Protein AF-0000000076238203 (afdb_homodimer)

Radius of gyration: 27.82 Å; Cα contacts (8 Å, |Δi|>4): 526; chains: 2; bounding box: 39×89×63 Å

Solvent-accessible surface area (backbone atoms only — not comparable to full-atom values): 23927 Å² total; per-residue (Å²): 122,69,61,62,49,49,50,50,50,50,49,51,31,50,43,46,24,37,54,25,43,29,46,32,47,38,25,78,44,56,67,35,39,48,46,27,38,53,78,64,51,30,60,56,34,51,53,47,50,28,48,53,50,50,53,51,50,52,54,36,57,74,50,69,59,68,50,53,72,80,37,43,56,55,47,47,19,52,46,25,43,41,46,28,50,29,36,32,26,67,19,74,64,37,37,51,48,53,59,63,68,41,53,94,53,71,46,66,48,46,51,44,50,48,59,52,66,50,61,56,75,46,70,88,42,48,64,56,46,37,40,54,41,47,31,53,37,36,29,40,74,38,71,68,38,29,52,54,58,53,67,34,60,63,44,54,50,41,38,54,48,28,67,75,54,33,77,48,65,69,46,28,40,41,34,49,52,41,54,37,52,46,55,73,37,78,87,39,52,71,40,39,51,49,50,48,66,71,48,37,68,69,56,49,50,51,50,48,70,74,40,60,70,69,50,24,53,52,46,49,57,40,48,54,46,50,53,59,58,56,68,73,100,139,50,77,63,55,56,49,50,50,52,49,50,31,49,40,46,22,36,53,24,44,29,47,31,46,37,24,77,46,56,68,37,38,47,46,27,36,53,78,67,50,31,61,56,35,50,53,46,50,29,49,52,51,49,53,51,50,50,53,35,57,75,50,68,59,67,48,54,72,80,38,41,56,55,46,47,21,53,46,25,44,42,45,27,50,29,35,32,25,66,18,74,64,37,37,51,48,52,59,64,68,41,55,93,55,67,46,66,46,47,52,44,49,48,59,51,66,49,61,55,75,46,71,89,41,48,65,58,46,38,42,53,43,47,31,52,35,36,28,38,75,39,72,70,38,28,54,53,56,54,67,34,62,65,44,54,50,42,38,54,48,29,68,76,55,33,78,47,64,68,44,29,39,42,34,48,50,39,56,38,50,47,55,72,37,78,87,40,51,71,40,40,52,48,49,49,64,71,49,36,69,68,56,50,51,52,50,49,69,75,40,60,69,69,49,25,54,53,46,50,56,41,50,54,46,49,53,57,57,57,68,72,98

Nearest PDB structures (foldseek):
  3sl9-assembly4_G  TM=8.120E-01  e=1.943E-02  Homo sapiens
  3sla-assembly5_E  TM=6.818E-01  e=5.703E-02  Homo sapiens
  8ru3-assembly1_A  TM=4.399E-01  e=1.699E-02  Homo sapiens
  1v18-assembly1_A  TM=4.334E-01  e=3.183E-02  Mus musculus
  1i7w-assembly1_C  TM=4.318E-01  e=5.214E-02  Mus musculus

Sequence (466 aa):
MSDAMVEQSLFWTKFGSNVCTLLWKASNNDESVKAMLNGDSGLKFLEVASYAYESYFTALRLHKFAKAKELSAEHDFIFMLTGFLTNMTASSFGREFLMKATDKDSLLDTASQLLVDLSLKDLEWAKLRNLLLKIFYNLSLNERGLLFVSEQQNLLKALSQSLSDDQCMENKLQSIRILHSILLEPGMTNAIQQVLHLIPREKLSSHLQYSSGEVKEALQELEMEYRVHGRESMSDAMVEQSLFWTKFGSNVCTLLWKASNNDESVKAMLNGDSGLKFLEVASYAYESYFTALRLHKFAKAKELSAEHDFIFMLTGFLTNMTASSFGREFLMKATDKDSLLDTASQLLVDLSLKDLEWAKLRNLLLKIFYNLSLNERGLLFVSEQQNLLKALSQSLSDDQCMENKLQSIRILHSILLEPGMTNAIQQVLHLIPREKLSSHLQYSSGEVKEALQELEMEYRVHGRES

Secondary structure (DSSP, 8-state):
-HHHHHHHHHHHHHHHHHHHHHHHHH-SSHHHHHHHHTTTHHHHHHHHHHHHHHHHHHHHHHTTTTTTTTTHHHHHHHHHHHHHHHHHHHSHHHHHHHHHH--SSHHHHHHHHHHHHS-SS-GGGHHHHHHHHHHHHHHHTSHHHHHHHHT-HHHHHHHHHHHHH---HHHHHHHHHHHHHHHT-TT-HHHHHHHHHHS-HHHHHHHHHH--HHHHHHHHHHHHHHHHHHHH-/--HHHHHHHHHHHHHHHHHHHHHHHH-SSHHHHHHHHTTTHHHHHHHHHHHHHHHHHHHHHHTTTGGGGTTHHHHHHHHHHHHHHHHHHHSHHHHHHHHHH--SSHHHHHHHHHHHHS-SS-GGGHHHHHHHHHHHHHHHTSHHHHHHHHT-HHHHHHHHHHHHH---HHHHHHHHHHHHHHHT-TT-HHHHHHHHHHS-HHHHHHHHHH--HHHHHHHHHHHHHHHHHHH--

Foldseek 3Di:
DVVVVVVVVLVVLQVLLVVLLVLLVQLQDQVSLCVQCPDCNVLVVVVVLLVLLVVVVVVCVVVVVPVCVVCVSSVSNNLSNLSSLLSLLLHPVSLVSCLVSDPPDTRLNSLLVCLLSDDLQDPVCVSVNLSSLSNLLSLLVDDSSVVNCLPSLSSLLSLLVSLPRHPDLSNVLSSLSSLLSLLVDVVSPVSVVSNCVSQPPVNLVVSLVPDDDSSNVSSVSSVVSVVVVVVVD/DDPVVVVVVLVVLQVLLVVLLVLLVQLQDQVSLCVCCPDCNVLVVVVVLLVLLVVVVVVCVVVVVVVCVVCVSSVSNNLSNLSNLLSLLLHPVSLVSCLVSDPQDTRLPSLLVCLLSDDLQDVVCVSVNLSSLSNLLSLLVDDSSVVNCLPSLSSLLSLLVSLPRHPDLSNVLSSLSSLLSLLVDVVSPVSVVSNCVSQPPVNLVVSLVPDDDSSNVSSVSSVVSVVVVVVVD

InterPro domains:
  IPR039584 Heat shock factor 2-binding protein [PTHR15434] (4-226)

pLDDT: mean 91.98, std 10.18, range [38.28, 98.75]

Structure (mmCIF, N/CA/C/O backbone):
data_AF-0000000076238203-model_v1
#
loop_
_entity.id
_entity.type
_entity.pdbx_description
1 polymer 'Uncharacterized protein'
#
loop_
_atom_site.group_PDB
_atom_site.id
_atom_site.type_symbol
_atom_site.label_atom_id
_atom_site.label_alt_id
_atom_site.label_comp_id
_atom_site.label_asym_id
_atom_site.label_entity_id
_atom_site.label_seq_id
_atom_site.pdbx_PDB_ins_code
_atom_site.Cartn_x
_atom_site.Cartn_y
_atom_site.Cartn_z
_atom_site.occupancy
_atom_site.B_iso_or_equiv
_atom_site.auth_seq_id
_atom_site.auth_comp_id
_atom_site.auth_asym_id
_atom_site.auth_atom_id
_atom_site.pdbx_PDB_model_num
ATOM 1 N N . MET A 1 1 ? -4.781 8.898 -29.625 1 38.28 1 MET A N 1
ATOM 2 C CA . MET A 1 1 ? -3.607 9.141 -28.797 1 38.28 1 MET A CA 1
ATOM 3 C C . MET A 1 1 ? -4.016 9.523 -27.375 1 38.28 1 MET A C 1
ATOM 5 O O . MET A 1 1 ? -3.42 9.047 -26.406 1 38.28 1 MET A O 1
ATOM 9 N N . SER A 1 2 ? -5.203 10.57 -27.188 1 56.97 2 SER A N 1
ATOM 10 C CA . SER A 1 2 ? -5.668 11.336 -26.047 1 56.97 2 SER A CA 1
ATOM 11 C C . SER A 1 2 ? -6.434 10.461 -25.062 1 56.97 2 SER A C 1
ATOM 13 O O . SER A 1 2 ? -6.191 10.516 -23.859 1 56.97 2 SER A O 1
ATOM 15 N N . ASP A 1 3 ? -7.125 9.469 -25.672 1 64.75 3 ASP A N 1
ATOM 16 C CA . ASP A 1 3 ? -8.039 8.688 -24.844 1 64.75 3 ASP A CA 1
ATOM 17 C C . ASP A 1 3 ? -7.285 7.637 -24.031 1 64.75 3 ASP A C 1
ATOM 19 O O . ASP A 1 3 ? -7.598 7.41 -22.859 1 64.75 3 ASP A 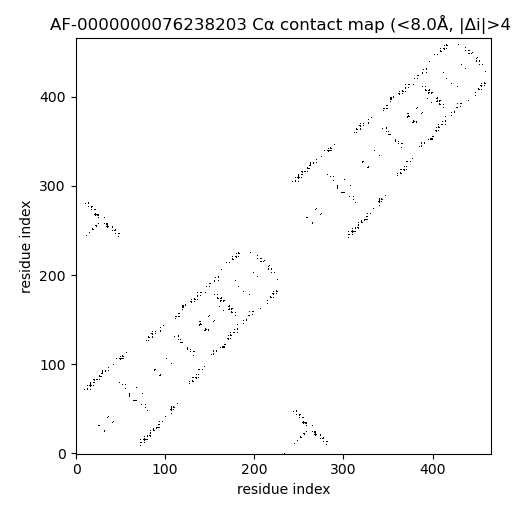O 1
ATOM 23 N N . ALA A 1 4 ? -6.367 7.039 -24.719 1 72.62 4 ALA A N 1
ATOM 24 C CA . ALA A 1 4 ? -5.586 6.02 -24.031 1 72.62 4 ALA A CA 1
ATOM 25 C C . ALA A 1 4 ? -4.824 6.621 -22.859 1 72.62 4 ALA A C 1
ATOM 27 O O . ALA A 1 4 ? -4.711 5.996 -21.797 1 72.62 4 ALA A O 1
ATOM 28 N N . MET A 1 5 ? -4.43 7.832 -23.141 1 73.25 5 MET A N 1
ATOM 29 C CA . MET A 1 5 ? -3.684 8.508 -22.078 1 73.25 5 MET A CA 1
ATOM 30 C C . MET A 1 5 ? -4.586 8.828 -20.891 1 73.25 5 MET A C 1
ATOM 32 O O . MET A 1 5 ? -4.168 8.695 -19.75 1 73.25 5 MET A O 1
ATOM 36 N N . VAL A 1 6 ? -5.789 9.195 -21.266 1 75.94 6 VAL A N 1
ATOM 37 C CA . VAL A 1 6 ? -6.75 9.531 -20.219 1 75.94 6 VAL A CA 1
ATOM 38 C C . VAL A 1 6 ? -7.129 8.266 -19.453 1 75.94 6 VAL A C 1
ATOM 40 O O . VAL A 1 6 ? -7.234 8.281 -18.234 1 75.94 6 VAL A O 1
ATOM 43 N N . GLU A 1 7 ? -7.227 7.184 -20.141 1 80.06 7 GLU A N 1
ATOM 44 C CA . GLU A 1 7 ? -7.578 5.918 -19.5 1 80.06 7 GLU A CA 1
ATOM 45 C C . GLU A 1 7 ? -6.453 5.434 -18.578 1 80.06 7 GLU A C 1
ATOM 47 O O . GLU A 1 7 ? -6.711 4.926 -17.484 1 80.06 7 GLU A O 1
ATOM 52 N N . GLN A 1 8 ? -5.352 5.672 -19.031 1 81.75 8 GLN A N 1
ATOM 53 C CA . GLN A 1 8 ? -4.203 5.27 -18.219 1 81.75 8 GLN A CA 1
ATOM 54 C C . GLN A 1 8 ? -4.094 6.121 -16.953 1 81.75 8 GLN A C 1
ATOM 56 O O . GLN A 1 8 ? -3.795 5.605 -15.875 1 81.75 8 GLN A O 1
ATOM 61 N N . SER A 1 9 ? -4.375 7.387 -17.203 1 83.62 9 SER A N 1
ATOM 62 C CA . SER A 1 9 ? -4.324 8.281 -16.047 1 83.62 9 SER A CA 1
ATOM 63 C C . SER A 1 9 ? -5.391 7.914 -15.023 1 83.62 9 SER A C 1
ATOM 65 O O . SER A 1 9 ? -5.125 7.926 -13.82 1 83.62 9 SER A O 1
ATOM 67 N N . LEU A 1 10 ? -6.531 7.523 -15.508 1 86.94 10 LEU A N 1
ATOM 68 C CA . LEU A 1 10 ? -7.613 7.137 -14.609 1 86.94 10 LEU A CA 1
ATOM 69 C C . LEU A 1 10 ? -7.285 5.828 -13.898 1 86.94 10 LEU A C 1
ATOM 71 O O . LEU A 1 10 ? -7.582 5.676 -12.711 1 86.94 10 LEU A O 1
ATOM 75 N N . PHE A 1 11 ? -6.719 4.93 -14.617 1 90.31 11 PHE A N 1
ATOM 76 C CA . PHE A 1 11 ? -6.301 3.682 -13.984 1 90.31 11 PHE A CA 1
ATOM 77 C C . PHE A 1 11 ? -5.336 3.951 -12.836 1 90.31 11 PHE A C 1
ATOM 79 O O . PHE A 1 11 ? -5.535 3.459 -11.727 1 90.31 11 PHE A O 1
ATOM 86 N N . TRP A 1 12 ? -4.375 4.777 -13.117 1 91.88 12 TRP A N 1
ATOM 87 C CA . TRP A 1 12 ? -3.314 4.992 -12.133 1 91.88 12 TRP A CA 1
ATOM 88 C C . TRP A 1 12 ? -3.848 5.734 -10.914 1 91.88 12 TRP A C 1
ATOM 90 O O . TRP A 1 12 ? -3.447 5.445 -9.781 1 91.88 12 TRP A O 1
ATOM 100 N N . THR A 1 13 ? -4.691 6.629 -11.094 1 93 13 THR A N 1
ATOM 101 C CA . THR A 1 13 ? -5.242 7.359 -9.953 1 93 13 THR A CA 1
ATOM 102 C C . THR A 1 13 ? -6.129 6.453 -9.109 1 93 13 THR A C 1
ATOM 104 O O . THR A 1 13 ? -6.094 6.52 -7.875 1 93 13 THR A O 1
ATOM 107 N N . LYS A 1 14 ? -6.871 5.59 -9.797 1 93.56 14 LYS A N 1
ATOM 108 C CA . LYS A 1 14 ? -7.684 4.621 -9.07 1 93.56 14 LYS A CA 1
ATOM 109 C C . LYS A 1 14 ? -6.812 3.602 -8.344 1 93.56 14 LYS A C 1
ATOM 111 O O . LYS A 1 14 ? -7.09 3.242 -7.199 1 93.56 14 LYS A O 1
ATOM 116 N N . PHE A 1 15 ? -5.836 3.166 -9.039 1 96 15 PHE A N 1
ATOM 117 C CA . PHE A 1 15 ? -4.879 2.258 -8.422 1 96 15 PHE A CA 1
ATOM 118 C C . PHE A 1 15 ? -4.266 2.885 -7.176 1 96 15 PHE A C 1
ATOM 120 O O . PHE A 1 15 ? -4.234 2.258 -6.113 1 96 15 PHE A O 1
ATOM 127 N N . GLY A 1 16 ? -3.822 4.137 -7.332 1 97 16 GLY A N 1
ATOM 128 C CA . GLY A 1 16 ? -3.236 4.855 -6.211 1 97 16 GLY A CA 1
ATOM 129 C C . GLY A 1 16 ? -4.172 4.965 -5.02 1 97 16 GLY A C 1
ATOM 130 O O . GLY A 1 16 ? -3.773 4.707 -3.883 1 97 16 GLY A O 1
ATOM 131 N N . SER A 1 17 ? -5.422 5.285 -5.297 1 97.5 17 SER A N 1
ATOM 132 C CA . SER A 1 17 ? -6.41 5.41 -4.234 1 97.5 17 SER A CA 1
ATOM 133 C C . SER A 1 17 ? -6.621 4.082 -3.516 1 97.5 17 SER A C 1
ATOM 135 O O . SER A 1 17 ? -6.668 4.035 -2.285 1 97.5 17 SER A O 1
ATOM 137 N N . ASN A 1 18 ? -6.691 3.01 -4.25 1 97.5 18 ASN A N 1
ATOM 138 C CA . ASN A 1 18 ? -6.988 1.706 -3.664 1 97.5 18 ASN A CA 1
ATOM 139 C C . ASN A 1 18 ? -5.812 1.181 -2.846 1 97.5 18 ASN A C 1
ATOM 141 O O . ASN A 1 18 ? -6 0.668 -1.74 1 97.5 18 ASN A O 1
ATOM 145 N N . VAL A 1 19 ? -4.598 1.334 -3.342 1 98.25 19 VAL A N 1
ATOM 146 C CA . VAL A 1 19 ? -3.451 0.8 -2.615 1 98.25 19 VAL A CA 1
ATOM 147 C C . VAL A 1 19 ? -3.18 1.652 -1.378 1 98.25 19 VAL A C 1
ATOM 149 O O . VAL A 1 19 ? -2.762 1.136 -0.34 1 98.25 19 VAL A O 1
ATOM 152 N N . CYS A 1 20 ? -3.381 2.971 -1.462 1 98.38 20 CYS A N 1
ATOM 153 C CA . CYS A 1 20 ? -3.195 3.812 -0.286 1 98.38 20 CYS A CA 1
ATOM 154 C C . CYS A 1 20 ? -4.273 3.539 0.757 1 98.38 20 CYS A C 1
ATOM 156 O O . CYS A 1 20 ? -4.027 3.662 1.958 1 98.38 20 CYS A O 1
ATOM 158 N N . THR A 1 21 ? -5.5 3.129 0.294 1 98.44 21 THR A N 1
ATOM 159 C CA . THR A 1 21 ? -6.516 2.676 1.24 1 98.44 21 THR A CA 1
ATOM 160 C C . THR A 1 21 ? -6.02 1.462 2.023 1 98.44 21 THR A C 1
ATOM 162 O O . THR A 1 21 ? -6.195 1.39 3.242 1 98.44 21 THR A O 1
ATOM 165 N N . LEU A 1 22 ? -5.387 0.5 1.312 1 98.62 22 LEU A N 1
ATOM 166 C CA . LEU A 1 22 ? -4.859 -0.687 1.977 1 98.62 22 LEU A CA 1
ATOM 167 C C . LEU A 1 22 ? -3.752 -0.317 2.957 1 98.62 22 LEU A C 1
ATOM 169 O O . LEU A 1 22 ? -3.703 -0.841 4.07 1 98.62 22 LEU A O 1
ATOM 173 N N . LEU A 1 23 ? -2.873 0.604 2.543 1 98.56 23 LEU A N 1
ATOM 174 C CA . LEU A 1 23 ? -1.793 1.046 3.418 1 98.56 23 LEU A CA 1
ATOM 175 C C . LEU A 1 23 ? -2.348 1.727 4.664 1 98.56 23 LEU A C 1
ATOM 177 O O . LEU A 1 23 ? -1.854 1.498 5.773 1 98.56 23 LEU A O 1
ATOM 181 N N . TRP A 1 24 ? -3.348 2.555 4.438 1 98.44 24 TRP A N 1
ATOM 182 C CA . TRP A 1 24 ? -3.988 3.252 5.547 1 98.44 24 TRP A CA 1
ATOM 183 C C . TRP A 1 24 ? -4.57 2.262 6.551 1 98.44 24 TRP A C 1
ATOM 185 O O . TRP A 1 24 ? -4.32 2.369 7.754 1 98.44 24 TRP A O 1
ATOM 195 N N . LYS A 1 25 ? -5.18 1.263 6.09 1 98.19 25 LYS A N 1
ATOM 196 C CA . LYS A 1 25 ? -5.797 0.248 6.938 1 98.19 25 LYS A CA 1
ATOM 197 C C . LYS A 1 25 ? -4.742 -0.573 7.672 1 98.19 25 LYS A C 1
ATOM 199 O O . LYS A 1 25 ? -4.934 -0.95 8.828 1 98.19 25 LYS A O 1
ATOM 204 N N . ALA A 1 26 ? -3.625 -0.805 7.02 1 97.62 26 ALA A N 1
ATOM 205 C CA . ALA A 1 26 ? -2.594 -1.671 7.582 1 97.62 26 ALA A CA 1
ATOM 206 C C . ALA A 1 26 ? -1.718 -0.91 8.57 1 97.62 26 ALA A C 1
ATOM 208 O O . ALA A 1 26 ? -1.04 -1.517 9.406 1 97.62 26 ALA A O 1
ATOM 209 N N . SER A 1 27 ? -1.724 0.436 8.508 1 97.94 27 SER A N 1
ATOM 210 C CA . SER A 1 27 ? -0.797 1.256 9.281 1 97.94 27 SER A CA 1
ATOM 211 C C . SER A 1 27 ? -1.427 1.711 10.594 1 97.94 27 SER A C 1
ATOM 213 O O . SER A 1 27 ? -1.199 2.838 11.039 1 97.94 27 SER A O 1
ATOM 215 N N . ASN A 1 28 ? -2.213 0.848 11.211 1 95.5 28 ASN A N 1
ATOM 216 C CA . ASN A 1 28 ? -2.969 1.222 12.406 1 95.5 28 ASN A CA 1
ATOM 217 C C . ASN A 1 28 ? -2.176 0.945 13.68 1 95.5 28 ASN A C 1
ATOM 219 O O . ASN A 1 28 ? -2.715 1.04 14.781 1 95.5 28 ASN A O 1
ATOM 223 N N . ASN A 1 29 ? -0.91 0.476 13.586 1 95.12 29 ASN A N 1
ATOM 224 C CA . ASN A 1 29 ? -0.048 0.258 14.742 1 95.12 29 ASN A CA 1
ATOM 225 C C . ASN A 1 29 ? 1.421 0.488 14.398 1 95.12 29 ASN A C 1
ATOM 227 O O . ASN A 1 29 ? 1.79 0.516 13.227 1 95.12 29 ASN A O 1
ATOM 231 N N . ASP A 1 30 ? 2.211 0.544 15.438 1 95.25 30 ASP A N 1
ATOM 232 C CA . ASP A 1 30 ? 3.615 0.906 15.281 1 95.25 30 ASP A CA 1
ATOM 233 C C . ASP A 1 30 ? 4.387 -0.19 14.547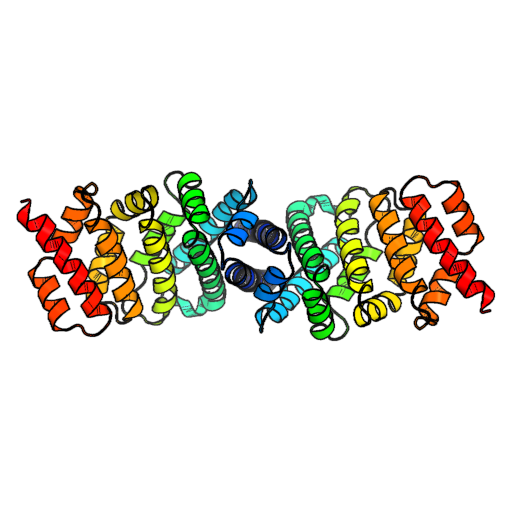 1 95.25 30 ASP A C 1
ATOM 235 O O . ASP A 1 30 ? 5.285 0.1 13.75 1 95.25 30 ASP A O 1
ATOM 239 N N . GLU A 1 31 ? 4.09 -1.425 14.742 1 96 31 GLU A N 1
ATOM 240 C CA . GLU A 1 31 ? 4.797 -2.553 14.141 1 96 31 GLU A CA 1
ATOM 241 C C . GLU A 1 31 ? 4.629 -2.561 12.625 1 96 31 GLU A C 1
ATOM 243 O O . GLU A 1 31 ? 5.59 -2.799 11.891 1 96 31 GLU A O 1
ATOM 248 N N . SER A 1 32 ? 3.469 -2.338 12.219 1 97.06 32 SER A N 1
ATOM 249 C CA . SER A 1 32 ? 3.189 -2.301 10.781 1 97.06 32 SER A CA 1
ATOM 250 C C . SER A 1 32 ? 3.914 -1.141 10.109 1 97.06 32 SER A C 1
ATOM 252 O O . SER A 1 32 ? 4.48 -1.302 9.023 1 97.06 32 SER A O 1
ATOM 254 N N . VAL A 1 33 ? 3.875 0.043 10.758 1 97.94 33 VAL A N 1
ATOM 255 C CA . VAL A 1 33 ? 4.543 1.222 10.211 1 97.94 33 VAL A CA 1
ATOM 256 C C . VAL A 1 33 ? 6.043 0.967 10.117 1 97.94 33 VAL A C 1
ATOM 258 O O . VAL A 1 33 ? 6.672 1.288 9.102 1 97.94 33 VAL A O 1
ATOM 261 N N . LYS A 1 34 ? 6.562 0.369 11.148 1 97.25 34 LYS A N 1
ATOM 262 C CA . LYS A 1 34 ? 7.988 0.053 11.148 1 97.25 34 LYS A CA 1
ATOM 263 C C . LYS A 1 34 ? 8.336 -0.927 10.031 1 97.25 34 LYS A C 1
ATOM 265 O O . LYS A 1 34 ? 9.352 -0.766 9.352 1 97.25 34 LYS A O 1
ATOM 270 N N . ALA A 1 35 ? 7.52 -1.943 9.82 1 97.5 35 ALA A N 1
ATOM 271 C CA . ALA A 1 35 ? 7.746 -2.932 8.766 1 97.5 35 ALA A CA 1
ATOM 272 C C . ALA A 1 35 ? 7.762 -2.273 7.391 1 97.5 35 ALA A C 1
ATOM 274 O O . ALA A 1 35 ? 8.578 -2.619 6.535 1 97.5 35 ALA A O 1
ATOM 275 N N . MET A 1 36 ? 6.941 -1.29 7.156 1 98 36 MET A N 1
ATOM 276 C CA . MET A 1 36 ? 6.789 -0.621 5.867 1 98 36 MET A CA 1
ATOM 277 C C . MET A 1 36 ? 7.977 0.289 5.582 1 98 36 MET A C 1
ATOM 279 O O . MET A 1 36 ? 8.5 0.307 4.465 1 98 36 MET A O 1
ATOM 283 N N . LEU A 1 37 ? 8.422 0.958 6.633 1 96.38 37 LEU A N 1
ATOM 284 C CA . LEU A 1 37 ? 9.336 2.07 6.391 1 96.38 37 LEU A CA 1
ATOM 285 C C . LEU A 1 37 ? 10.781 1.638 6.59 1 96.38 37 LEU A C 1
ATOM 287 O O . LEU A 1 37 ? 11.711 2.344 6.18 1 96.38 37 LEU A O 1
ATOM 291 N N . ASN A 1 38 ? 10.898 0.501 7.246 1 93.56 38 ASN A N 1
ATOM 292 C CA . ASN A 1 38 ? 12.25 0.062 7.547 1 93.56 38 ASN A CA 1
ATOM 293 C C . ASN A 1 38 ? 13.07 -0.146 6.273 1 93.56 38 ASN A C 1
ATOM 295 O O . ASN A 1 38 ? 12.531 -0.575 5.25 1 93.56 38 ASN A O 1
ATOM 299 N N . GLY A 1 39 ? 14.414 0.277 6.328 1 89.62 39 GLY A N 1
ATOM 300 C CA . GLY A 1 39 ? 15.281 0.189 5.168 1 89.62 39 GLY A CA 1
ATOM 301 C C . GLY A 1 39 ? 15.133 1.362 4.219 1 89.62 39 GLY A C 1
ATOM 302 O O . GLY A 1 39 ? 14.844 2.48 4.645 1 89.62 39 GLY A O 1
ATOM 303 N N . ASP A 1 40 ? 15.281 1.159 2.865 1 93.19 40 ASP A N 1
ATOM 304 C CA . ASP A 1 40 ? 15.258 2.217 1.86 1 93.19 40 ASP A CA 1
ATOM 305 C C . ASP A 1 40 ? 13.836 2.463 1.355 1 93.19 40 ASP A C 1
ATOM 307 O O . ASP A 1 40 ? 13.562 3.49 0.73 1 93.19 40 ASP A O 1
ATOM 311 N N . SER A 1 41 ? 13 1.542 1.625 1 92.19 41 SER A N 1
ATOM 312 C CA . SER A 1 41 ? 11.656 1.586 1.073 1 92.19 41 SER A CA 1
ATOM 313 C C . SER A 1 41 ? 10.906 2.826 1.547 1 92.19 41 SER A C 1
ATOM 315 O O . SER A 1 41 ? 10.156 3.439 0.778 1 92.19 41 SER A O 1
ATOM 317 N N . GLY A 1 42 ? 11.141 3.219 2.764 1 93.94 42 GLY A N 1
ATOM 318 C CA . GLY A 1 42 ? 10.477 4.395 3.297 1 93.94 42 GLY A CA 1
ATOM 319 C C . GLY A 1 42 ? 10.891 5.68 2.604 1 93.94 42 GLY A C 1
ATOM 320 O O . GLY A 1 42 ? 10.047 6.523 2.293 1 93.94 42 GLY A O 1
ATOM 321 N N . LEU A 1 43 ? 12.164 5.805 2.389 1 93.88 43 LEU A N 1
ATOM 322 C CA . LEU A 1 43 ? 12.688 7.012 1.757 1 93.88 43 LEU A CA 1
ATOM 323 C C . LEU A 1 43 ? 12.203 7.125 0.316 1 93.88 43 LEU A C 1
ATOM 325 O O . LEU A 1 43 ? 11.836 8.211 -0.134 1 93.88 43 LEU A O 1
ATOM 329 N N . LYS A 1 44 ? 12.195 5.977 -0.366 1 94.19 44 LYS A N 1
ATOM 330 C CA . LYS A 1 44 ? 11.719 5.957 -1.746 1 94.19 44 LYS A CA 1
ATOM 331 C C . LYS A 1 44 ? 10.242 6.324 -1.823 1 94.19 44 LYS A C 1
ATOM 333 O O . LYS A 1 44 ? 9.828 7.074 -2.707 1 94.19 44 LYS A O 1
ATOM 338 N N . PHE A 1 45 ? 9.523 5.848 -0.895 1 95.56 45 PHE A N 1
ATOM 339 C CA . PHE A 1 45 ? 8.094 6.156 -0.853 1 95.56 45 PHE A CA 1
ATOM 340 C C . PHE A 1 45 ? 7.875 7.645 -0.591 1 95.56 45 PHE A C 1
ATOM 342 O O . PHE A 1 45 ? 7.043 8.273 -1.242 1 95.56 45 PHE A O 1
ATOM 349 N N . LEU A 1 46 ? 8.594 8.195 0.379 1 94.06 46 LEU A N 1
ATOM 350 C CA . LEU A 1 46 ? 8.406 9.594 0.733 1 94.06 46 LEU A CA 1
ATOM 351 C C . LEU A 1 46 ? 8.695 10.5 -0.46 1 94.06 46 LEU A C 1
ATOM 353 O O . LEU A 1 46 ? 8.07 11.547 -0.618 1 94.06 46 LEU A O 1
ATOM 357 N N . GLU A 1 47 ? 9.625 10.078 -1.27 1 92.81 47 GLU A N 1
ATOM 358 C CA . GLU A 1 47 ? 9.945 10.844 -2.469 1 92.81 47 GLU A CA 1
ATOM 359 C C . GLU A 1 47 ? 8.758 10.898 -3.426 1 92.81 47 GLU A C 1
ATOM 361 O O . GLU A 1 47 ? 8.406 11.969 -3.932 1 92.81 47 GLU A O 1
ATOM 366 N N . VAL A 1 48 ? 8.172 9.75 -3.635 1 93.06 48 VAL A N 1
ATOM 367 C CA . VAL A 1 48 ? 7.078 9.703 -4.594 1 93.06 48 VAL A CA 1
ATOM 368 C C . VAL A 1 48 ? 5.832 10.344 -3.986 1 93.06 48 VAL A C 1
ATOM 370 O O . VAL A 1 48 ? 5.039 10.977 -4.695 1 93.06 48 VAL A O 1
ATOM 373 N N . ALA A 1 49 ? 5.652 10.234 -2.674 1 94.5 49 ALA A N 1
ATOM 374 C CA . ALA A 1 49 ? 4.539 10.898 -1.999 1 94.5 49 ALA A CA 1
ATOM 375 C C . ALA A 1 49 ? 4.668 12.422 -2.094 1 94.5 49 ALA A C 1
ATOM 377 O O . ALA A 1 49 ? 3.68 13.117 -2.322 1 94.5 49 ALA A O 1
ATOM 378 N N . SER A 1 50 ? 5.902 12.906 -1.925 1 93.88 50 SER A N 1
ATOM 379 C CA . SER A 1 50 ? 6.156 14.336 -2.029 1 93.88 50 SER A CA 1
ATOM 380 C C . SER A 1 50 ? 5.789 14.867 -3.414 1 93.88 50 SER A C 1
ATOM 382 O O . SER A 1 50 ? 5.176 15.93 -3.537 1 93.88 50 SER A O 1
ATOM 384 N N . TYR A 1 51 ? 6.137 14.094 -4.359 1 93.12 51 TYR A N 1
ATOM 385 C CA . TYR A 1 51 ? 5.82 14.492 -5.727 1 93.12 51 TYR A CA 1
ATOM 386 C C . TYR A 1 51 ? 4.312 14.5 -5.957 1 93.12 51 TYR A C 1
ATOM 388 O O . TYR A 1 51 ? 3.791 15.391 -6.633 1 93.12 51 TYR A O 1
ATOM 396 N N . ALA A 1 52 ? 3.629 13.492 -5.48 1 93.62 52 ALA A N 1
ATOM 397 C CA . ALA A 1 52 ? 2.176 13.43 -5.625 1 93.62 52 ALA A CA 1
ATOM 398 C C . ALA A 1 52 ? 1.505 14.641 -4.984 1 93.62 52 ALA A C 1
ATOM 400 O O . ALA A 1 52 ? 0.604 15.242 -5.57 1 93.62 52 ALA A O 1
ATOM 401 N N . TYR A 1 53 ? 1.949 15.094 -3.82 1 94.12 53 TYR A N 1
ATOM 402 C CA . TYR A 1 53 ? 1.418 16.266 -3.135 1 94.12 53 TYR A CA 1
ATOM 403 C C . TYR A 1 53 ? 1.662 17.531 -3.951 1 94.12 53 TYR A C 1
ATOM 405 O O . TYR A 1 53 ? 0.734 18.297 -4.203 1 94.12 53 TYR A O 1
ATOM 413 N N . GLU A 1 54 ? 2.877 17.609 -4.352 1 93.12 54 GLU A N 1
ATOM 414 C CA . GLU A 1 54 ? 3.244 18.812 -5.105 1 93.12 54 GLU A CA 1
ATOM 415 C C . GLU A 1 54 ? 2.443 18.922 -6.398 1 93.12 54 GLU A C 1
ATOM 417 O O . GLU A 1 54 ? 1.986 20 -6.766 1 93.12 54 GLU A O 1
ATOM 422 N N . SER A 1 55 ? 2.377 17.781 -7.082 1 91.06 55 SER A N 1
ATOM 423 C CA . SER A 1 55 ? 1.637 17.75 -8.336 1 91.06 55 SER A CA 1
ATOM 424 C C . SER A 1 55 ? 0.165 18.094 -8.117 1 91.06 55 SER A C 1
ATOM 426 O O . SER A 1 55 ? -0.418 18.875 -8.867 1 91.06 55 SER A O 1
ATOM 428 N N . TYR A 1 56 ? -0.43 17.594 -7.195 1 92.38 56 TYR A N 1
ATOM 429 C CA . TYR A 1 56 ? -1.839 17.828 -6.898 1 92.38 56 TYR A CA 1
ATOM 430 C C . TYR A 1 56 ? -2.08 19.281 -6.508 1 92.38 56 TYR A C 1
ATOM 432 O O . TYR A 1 56 ? -3.02 19.906 -6.996 1 92.38 56 TYR A O 1
ATOM 440 N N . PHE A 1 57 ? -1.26 19.75 -5.613 1 90.12 57 PHE A N 1
ATOM 441 C CA . PHE A 1 57 ? -1.44 21.125 -5.125 1 90.12 57 PHE A CA 1
ATOM 442 C C . PHE A 1 57 ? -1.188 22.125 -6.234 1 90.12 57 PHE A C 1
ATOM 444 O O . PHE A 1 57 ? -1.878 23.141 -6.324 1 90.12 57 PHE A O 1
ATOM 451 N N . THR A 1 58 ? -0.182 21.844 -7.016 1 91.69 58 THR A N 1
ATOM 452 C CA . THR A 1 58 ? 0.074 22.703 -8.156 1 91.69 58 THR A CA 1
ATOM 453 C C . THR A 1 58 ? -1.139 22.75 -9.086 1 91.69 58 THR A C 1
ATOM 455 O O . THR A 1 58 ? -1.522 23.828 -9.562 1 91.69 58 THR A O 1
ATOM 458 N N . ALA A 1 59 ? -1.737 21.578 -9.336 1 89.25 59 ALA A N 1
ATOM 459 C CA . ALA A 1 59 ? -2.934 21.516 -10.172 1 89.25 59 ALA A CA 1
ATOM 460 C C . ALA A 1 59 ? -4.078 22.312 -9.555 1 89.25 59 ALA A C 1
ATOM 462 O O . ALA A 1 59 ? -4.809 23.016 -10.258 1 89.25 59 ALA A O 1
ATOM 463 N N . LEU A 1 60 ? -4.32 22.25 -8.242 1 89.75 60 LEU A N 1
ATOM 464 C CA . LEU A 1 60 ? -5.359 23 -7.547 1 89.75 60 LEU A CA 1
ATOM 465 C C . LEU A 1 60 ? -5.137 24.5 -7.688 1 89.75 60 LEU A C 1
ATOM 467 O O . LEU A 1 60 ? -6.074 25.25 -7.977 1 89.75 60 LEU A O 1
ATOM 471 N N . ARG A 1 61 ? -3.926 24.859 -7.512 1 89.25 61 ARG A N 1
ATOM 472 C CA . ARG A 1 61 ? -3.598 26.266 -7.578 1 89.25 61 ARG A CA 1
ATOM 473 C C . ARG A 1 61 ? -3.809 26.812 -8.992 1 89.25 61 ARG A C 1
ATOM 475 O O . ARG A 1 61 ? -4.34 27.906 -9.164 1 89.25 61 ARG A O 1
ATOM 482 N N . LEU A 1 62 ? -3.387 26.031 -9.922 1 88.56 62 LEU A N 1
ATOM 483 C CA . LEU A 1 62 ? -3.504 26.453 -11.312 1 88.56 62 LEU A CA 1
ATOM 484 C C . LEU A 1 62 ? -4.965 26.672 -11.695 1 88.56 62 LEU A C 1
ATOM 486 O O . LEU A 1 62 ? -5.27 27.547 -12.508 1 88.56 62 LEU A O 1
ATOM 490 N N . HIS A 1 63 ? -5.84 25.969 -11.109 1 85.69 63 HIS A N 1
ATOM 491 C CA . HIS A 1 63 ? -7.258 26.094 -11.438 1 85.69 63 HIS A CA 1
ATOM 492 C C . HIS A 1 63 ? -8.008 26.891 -10.367 1 85.69 63 HIS A C 1
ATOM 494 O O . HIS A 1 63 ? -9.234 26.797 -10.273 1 85.69 63 HIS A O 1
ATOM 500 N N . LYS A 1 64 ? -7.266 27.531 -9.539 1 83 64 LYS A N 1
ATOM 501 C CA . LYS A 1 64 ? -7.812 28.391 -8.492 1 83 64 LYS A CA 1
ATOM 502 C C . LYS A 1 64 ? -8.82 27.641 -7.629 1 83 64 LYS A C 1
ATOM 504 O O . LYS A 1 64 ? -9.867 28.188 -7.27 1 83 64 LYS A O 1
ATOM 509 N N . PHE A 1 65 ? -8.633 26.359 -7.434 1 80.19 65 PHE A N 1
ATOM 510 C CA . PHE A 1 65 ? -9.406 25.484 -6.566 1 80.19 65 PHE A CA 1
ATOM 511 C C . PHE A 1 65 ? -10.828 25.312 -7.09 1 80.19 65 PHE A C 1
ATOM 513 O O . PHE A 1 65 ? -11.68 24.734 -6.414 1 80.19 65 PHE A O 1
ATOM 520 N N . ALA A 1 66 ? -11.133 25.766 -8.227 1 73.31 66 ALA A N 1
ATOM 521 C CA . ALA A 1 66 ? -12.445 25.672 -8.844 1 73.31 66 ALA A CA 1
ATOM 522 C C . ALA A 1 66 ? -12.727 24.25 -9.344 1 73.31 66 ALA A C 1
ATOM 524 O O . ALA A 1 66 ? -13.875 23.797 -9.344 1 73.31 66 ALA A O 1
ATOM 525 N N . LYS A 1 67 ? -11.891 23.531 -9.648 1 65.88 67 LYS A N 1
ATOM 526 C CA . LYS A 1 67 ? -12.078 22.234 -10.312 1 65.88 67 LYS A CA 1
ATOM 527 C C . LYS A 1 67 ? -11.852 21.078 -9.344 1 65.88 67 LYS A C 1
ATOM 529 O O . LYS A 1 67 ? -11.453 19.984 -9.758 1 65.88 67 LYS A O 1
ATOM 534 N N . ALA A 1 68 ? -12.141 21.328 -8.289 1 68.19 68 ALA A N 1
ATOM 535 C CA . ALA A 1 68 ? -11.93 20.25 -7.32 1 68.19 68 ALA A CA 1
ATOM 536 C C . ALA A 1 68 ? -12.758 19.016 -7.68 1 68.19 68 ALA A C 1
ATOM 538 O O . ALA A 1 68 ? -12.289 17.891 -7.57 1 68.19 68 ALA A O 1
ATOM 539 N N . LYS A 1 69 ? -13.773 19.281 -8.242 1 68.81 69 LYS A N 1
ATOM 540 C CA . LYS A 1 69 ? -14.672 18.188 -8.641 1 68.81 69 LYS A CA 1
ATOM 541 C C . LYS A 1 69 ? -14.102 17.422 -9.828 1 68.81 69 LYS A C 1
ATOM 543 O O . LYS A 1 69 ? -14.25 16.203 -9.914 1 68.81 69 LYS A O 1
ATOM 548 N N . GLU A 1 70 ? -13.469 18.109 -10.664 1 71.44 70 GLU A N 1
ATOM 549 C CA . GLU A 1 70 ? -12.883 17.469 -11.844 1 71.44 70 GLU A CA 1
ATOM 550 C C . GLU A 1 70 ? -11.68 16.609 -11.461 1 71.44 70 GLU A C 1
ATOM 552 O O . GLU A 1 70 ? -11.305 15.695 -12.195 1 71.44 70 GLU A O 1
ATOM 557 N N . LEU A 1 71 ? -11.18 16.938 -10.391 1 76.62 71 LEU A N 1
ATOM 558 C CA . LEU A 1 71 ? -10.008 16.203 -9.922 1 76.62 71 LEU A CA 1
ATOM 559 C C . LEU A 1 71 ? -10.383 15.211 -8.836 1 76.62 71 LEU A C 1
ATOM 561 O O . LEU A 1 71 ? -9.586 14.93 -7.941 1 76.62 71 LEU A O 1
ATOM 565 N N . SER A 1 72 ? -11.523 14.641 -8.977 1 83.56 72 SER A N 1
ATOM 566 C CA . SER A 1 72 ? -12.086 13.844 -7.895 1 83.56 72 SER A CA 1
ATOM 567 C C . SER A 1 72 ? -11.273 12.578 -7.652 1 83.56 72 SER A C 1
ATOM 569 O O . SER A 1 72 ? -11.031 12.195 -6.504 1 83.56 72 SER A O 1
ATOM 571 N N . ALA A 1 73 ? -10.852 11.984 -8.789 1 88.94 73 ALA A N 1
ATOM 572 C CA . ALA A 1 73 ? -10.062 10.766 -8.602 1 88.94 73 ALA A CA 1
ATOM 573 C C . ALA A 1 73 ? -8.727 11.07 -7.941 1 88.94 73 ALA A C 1
ATOM 575 O O . ALA A 1 73 ? -8.266 10.32 -7.074 1 88.94 73 ALA A O 1
ATOM 576 N N . GLU A 1 74 ? -8.188 12.203 -8.375 1 91.81 74 GLU A N 1
ATOM 577 C CA . GLU A 1 74 ? -6.926 12.641 -7.789 1 91.81 74 GLU A CA 1
ATOM 578 C C . GLU A 1 74 ? -7.102 13.031 -6.324 1 91.81 74 GLU A C 1
ATOM 580 O O . GLU A 1 74 ? -6.219 12.789 -5.5 1 91.81 74 GLU A O 1
ATOM 585 N N . HIS A 1 75 ? -8.211 13.609 -6.078 1 93.25 75 HIS A N 1
ATOM 586 C CA . HIS A 1 75 ? -8.508 13.977 -4.699 1 93.25 75 HIS A CA 1
ATOM 587 C C . HIS A 1 75 ? -8.594 12.75 -3.803 1 93.25 75 HIS A C 1
ATOM 589 O O . HIS A 1 75 ? -8.039 12.734 -2.701 1 93.25 75 HIS A O 1
ATOM 595 N N . ASP A 1 76 ? -9.297 11.742 -4.336 1 95.12 76 ASP A N 1
ATOM 596 C CA . ASP A 1 76 ? -9.414 10.5 -3.568 1 95.12 76 ASP A CA 1
ATOM 597 C C . ASP A 1 76 ? -8.039 9.891 -3.295 1 95.12 76 ASP A C 1
ATOM 599 O O . ASP A 1 76 ? -7.781 9.406 -2.191 1 95.12 76 ASP A O 1
ATOM 603 N N . PHE A 1 77 ? -7.297 9.93 -4.305 1 96.88 77 PHE A N 1
ATOM 604 C CA . PHE A 1 77 ? -5.941 9.406 -4.168 1 96.88 77 PHE A CA 1
ATOM 605 C C . PHE A 1 77 ? -5.18 10.148 -3.08 1 96.88 77 PHE A C 1
ATOM 607 O O . PHE A 1 77 ? -4.648 9.531 -2.154 1 96.88 77 PHE A O 1
ATOM 614 N N . ILE A 1 78 ? -5.168 11.461 -3.113 1 97.12 78 ILE A N 1
ATOM 615 C CA . ILE A 1 78 ? -4.418 12.281 -2.172 1 97.12 78 ILE A CA 1
ATOM 616 C C . ILE A 1 78 ? -5.008 12.133 -0.772 1 97.12 78 ILE A C 1
ATOM 618 O O . ILE A 1 78 ? -4.277 12.141 0.221 1 97.12 78 ILE A O 1
ATOM 622 N N . PHE A 1 79 ? -6.305 11.961 -0.743 1 97.5 79 PHE A N 1
ATOM 623 C CA . PHE A 1 79 ? -6.98 11.789 0.538 1 97.5 79 PHE A CA 1
ATOM 624 C C . PHE A 1 79 ? -6.516 10.508 1.224 1 97.5 79 PHE A C 1
ATOM 626 O O . PHE A 1 79 ? -6.172 10.523 2.406 1 97.5 79 PHE A O 1
ATOM 633 N N . MET A 1 80 ? -6.48 9.406 0.49 1 98.25 80 MET A N 1
ATOM 634 C CA . MET A 1 80 ? -6.062 8.133 1.069 1 98.25 80 MET A CA 1
ATOM 635 C C . MET A 1 80 ? -4.578 8.148 1.405 1 98.25 80 MET A C 1
ATOM 637 O O . MET A 1 80 ? -4.16 7.598 2.426 1 98.25 80 MET A O 1
ATOM 641 N N . LEU A 1 81 ? -3.82 8.758 0.564 1 98.38 81 LEU A N 1
ATOM 642 C CA . LEU A 1 81 ? -2.398 8.922 0.842 1 98.38 81 LEU A CA 1
ATOM 643 C C . LEU A 1 81 ? -2.182 9.695 2.137 1 98.38 81 LEU A C 1
ATOM 645 O O . LEU A 1 81 ? -1.339 9.32 2.955 1 98.38 81 LEU A O 1
ATOM 649 N N . THR A 1 82 ? -2.939 10.766 2.32 1 98.38 82 THR A N 1
ATOM 650 C CA . THR A 1 82 ? -2.84 11.57 3.533 1 98.38 82 THR A CA 1
ATOM 651 C C . THR A 1 82 ? -3.273 10.758 4.754 1 98.38 82 THR A C 1
ATOM 653 O O . THR A 1 82 ? -2.717 10.922 5.84 1 98.38 82 THR A O 1
ATOM 656 N N . GLY A 1 83 ? -4.258 9.922 4.539 1 98.62 83 GLY A N 1
ATOM 657 C CA . GLY A 1 83 ? -4.652 9.023 5.617 1 98.62 83 GLY A CA 1
ATOM 658 C C . GLY A 1 83 ? -3.529 8.117 6.082 1 98.62 83 GLY A C 1
ATOM 659 O O . GLY A 1 83 ? -3.316 7.949 7.285 1 98.62 83 GLY A O 1
ATOM 660 N N . PHE A 1 84 ? -2.854 7.562 5.141 1 98.56 84 PHE A N 1
ATOM 661 C CA . PHE A 1 84 ? -1.698 6.734 5.477 1 98.56 84 PHE A CA 1
ATOM 662 C C . PHE A 1 84 ? -0.647 7.555 6.219 1 98.56 84 PHE A C 1
ATOM 664 O O . PHE A 1 84 ? -0.087 7.094 7.219 1 98.56 84 PHE A O 1
ATOM 671 N N . LEU A 1 85 ? -0.345 8.789 5.77 1 97.62 85 LEU A N 1
ATOM 672 C CA . LEU A 1 85 ? 0.658 9.648 6.391 1 97.62 85 LEU A CA 1
ATOM 673 C C . LEU A 1 85 ? 0.253 10.023 7.812 1 97.62 85 LEU A C 1
ATOM 675 O O . LEU A 1 85 ? 1.108 10.172 8.688 1 97.62 85 LEU A O 1
ATOM 679 N N . THR A 1 86 ? -1.079 10.164 8.039 1 98.5 86 THR A N 1
ATOM 680 C CA . THR A 1 86 ? -1.583 10.438 9.383 1 98.5 86 THR A CA 1
ATOM 681 C C . THR A 1 86 ? -1.253 9.289 10.328 1 98.5 86 THR A C 1
ATOM 683 O O . THR A 1 86 ? -0.729 9.508 11.422 1 98.5 86 THR A O 1
ATOM 686 N N . ASN A 1 87 ? -1.521 8.078 9.898 1 98.38 87 ASN A N 1
ATOM 687 C CA . ASN A 1 87 ? -1.214 6.918 10.734 1 98.38 87 ASN A CA 1
ATOM 688 C C . ASN A 1 87 ? 0.291 6.73 10.898 1 98.38 87 ASN A C 1
ATOM 690 O O . ASN A 1 87 ? 0.755 6.328 11.969 1 98.38 87 ASN A O 1
ATOM 694 N N . MET A 1 88 ? 1.038 7 9.875 1 97.06 88 MET A N 1
ATOM 695 C CA . MET A 1 88 ? 2.494 6.945 9.953 1 97.06 88 MET A CA 1
ATOM 696 C C . MET A 1 88 ? 3.014 7.883 11.039 1 97.06 88 MET A C 1
ATOM 698 O O . MET A 1 88 ? 3.836 7.484 11.867 1 97.06 88 MET A O 1
ATOM 702 N N . THR A 1 89 ? 2.494 9.078 11.125 1 96.88 89 THR A N 1
ATOM 703 C CA . THR A 1 89 ? 2.99 10.062 12.086 1 96.88 89 THR A CA 1
ATOM 704 C C . THR A 1 89 ? 2.398 9.82 13.469 1 96.88 89 THR A C 1
ATOM 706 O O . THR A 1 89 ? 2.875 10.375 14.461 1 96.88 89 THR A O 1
ATOM 709 N N . ALA A 1 90 ? 1.268 9.055 13.531 1 98.06 90 ALA A N 1
ATOM 710 C CA . ALA A 1 90 ? 0.738 8.672 14.836 1 98.06 90 ALA A CA 1
ATOM 711 C C . ALA A 1 90 ? 1.697 7.73 15.562 1 98.06 90 ALA A C 1
ATOM 713 O O . ALA A 1 90 ? 1.66 7.621 16.781 1 98.06 90 ALA A O 1
ATOM 714 N N . SER A 1 91 ? 2.566 7.066 14.766 1 96.75 91 SER A N 1
ATOM 715 C CA . SER A 1 91 ? 3.586 6.172 15.297 1 96.75 91 SER A CA 1
ATOM 716 C C . SER A 1 91 ? 4.852 6.938 15.672 1 96.75 91 SER A C 1
ATOM 718 O O . SER A 1 91 ? 5.324 7.777 14.906 1 96.75 91 SER A O 1
ATOM 720 N N . SER A 1 92 ? 5.438 6.586 16.922 1 95.88 92 SER A N 1
ATOM 721 C CA . SER A 1 92 ? 6.684 7.234 17.312 1 95.88 92 SER A CA 1
ATOM 722 C C . SER A 1 92 ? 7.797 6.953 16.312 1 95.88 92 SER A C 1
ATOM 724 O O . SER A 1 92 ? 8.602 7.84 16.016 1 95.88 92 SER A O 1
ATOM 726 N N . PHE A 1 93 ? 7.895 5.805 15.773 1 95.25 93 PHE A N 1
ATOM 727 C CA . PHE A 1 93 ? 8.891 5.449 14.773 1 95.25 93 PHE A CA 1
ATOM 728 C C . PHE A 1 93 ? 8.695 6.266 13.5 1 95.25 93 PHE A C 1
ATOM 730 O O . PHE A 1 93 ? 9.664 6.766 12.922 1 95.25 93 PHE A O 1
ATOM 737 N N . GLY A 1 94 ? 7.422 6.332 13.102 1 95 94 GLY A N 1
ATOM 738 C CA .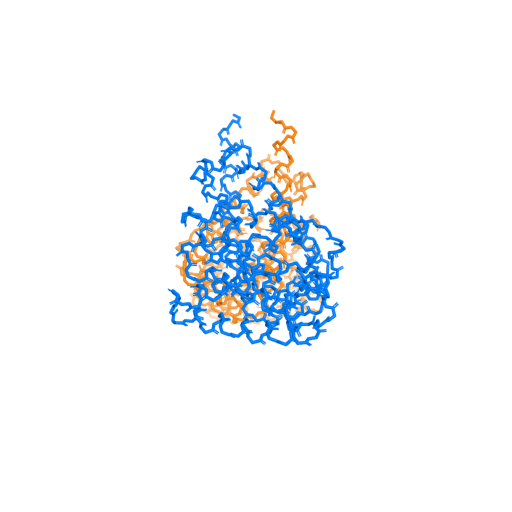 GLY A 1 94 ? 7.109 7.082 11.891 1 95 94 GLY A CA 1
ATOM 739 C C . GLY A 1 94 ? 7.496 8.547 11.984 1 95 94 GLY A C 1
ATOM 740 O O . GLY A 1 94 ? 8.016 9.117 11.023 1 95 94 GLY A O 1
ATOM 741 N N . ARG A 1 95 ? 7.223 9.172 13.109 1 94.88 95 ARG A N 1
ATOM 742 C CA . ARG A 1 95 ? 7.613 10.562 13.312 1 94.88 95 ARG A CA 1
ATOM 743 C C . ARG A 1 95 ? 9.125 10.727 13.211 1 94.88 95 ARG A C 1
ATOM 745 O O . ARG A 1 95 ? 9.609 11.625 12.516 1 94.88 95 ARG A O 1
ATOM 752 N N . GLU A 1 96 ? 9.82 9.875 13.867 1 92.88 96 GLU A N 1
ATOM 753 C CA . GLU A 1 96 ? 11.281 9.938 13.836 1 92.88 96 GLU A CA 1
ATOM 754 C C . GLU A 1 96 ? 11.812 9.719 12.422 1 92.88 96 GLU A C 1
ATOM 756 O O . GLU A 1 96 ? 12.766 10.375 12 1 92.88 96 GLU A O 1
ATOM 761 N N . PHE A 1 97 ? 11.227 8.773 11.797 1 93.44 97 PHE A N 1
ATOM 762 C CA . PHE A 1 97 ? 11.609 8.484 10.422 1 93.44 97 PHE A CA 1
ATOM 763 C C . PHE A 1 97 ? 11.422 9.711 9.539 1 93.44 97 PHE A C 1
ATOM 765 O O . PHE A 1 97 ? 12.328 10.094 8.797 1 93.44 97 PHE A O 1
ATOM 772 N N . LEU A 1 98 ? 10.227 10.297 9.617 1 92.69 98 LEU A N 1
ATOM 773 C CA . LEU A 1 98 ? 9.891 11.461 8.797 1 92.69 98 LEU A CA 1
ATOM 774 C C . LEU A 1 98 ? 10.82 12.625 9.109 1 92.69 98 LEU A C 1
ATOM 776 O O . LEU A 1 98 ? 11.266 13.328 8.195 1 92.69 98 LEU A O 1
ATOM 780 N N . MET A 1 99 ? 11.188 12.812 10.367 1 91.88 99 MET A N 1
ATOM 781 C CA . MET A 1 99 ? 12.039 13.93 10.773 1 91.88 99 MET A CA 1
ATOM 782 C C . MET A 1 99 ? 13.477 13.711 10.328 1 91.88 99 MET A C 1
ATOM 784 O O . MET A 1 99 ? 14.188 14.672 10.016 1 91.88 99 MET A O 1
ATOM 788 N N . LYS A 1 100 ? 13.906 12.438 10.297 1 88.56 100 LYS A N 1
ATOM 789 C CA . LYS A 1 100 ? 15.266 12.117 9.852 1 88.56 100 LYS A CA 1
ATOM 790 C C . LYS A 1 100 ? 15.383 12.211 8.336 1 88.56 100 LYS A C 1
ATOM 792 O O . LYS A 1 100 ? 16.438 12.555 7.809 1 88.56 100 LYS A O 1
ATOM 797 N N . ALA A 1 101 ? 14.414 11.625 7.754 1 80.94 101 ALA A N 1
ATOM 798 C CA . ALA A 1 101 ? 14.422 11.609 6.293 1 80.94 101 ALA A CA 1
ATOM 799 C C . ALA A 1 101 ? 14.383 13.031 5.73 1 80.94 101 ALA A C 1
ATOM 801 O O . ALA A 1 101 ? 14.867 13.281 4.625 1 80.94 101 ALA A O 1
ATOM 802 N N . THR A 1 102 ? 13.609 13.75 6.359 1 59.84 102 THR A N 1
ATOM 803 C CA . THR A 1 102 ? 13.344 15.07 5.812 1 59.84 102 THR A CA 1
ATOM 804 C C . THR A 1 102 ? 14.461 16.047 6.191 1 59.84 102 THR A C 1
ATOM 806 O O . THR A 1 102 ? 14.695 16.297 7.371 1 59.84 102 THR A O 1
ATOM 809 N N . ASP A 1 103 ? 15.562 15.625 5.727 1 54.5 103 ASP A N 1
ATOM 810 C CA . ASP A 1 103 ? 16.188 16.938 5.754 1 54.5 103 ASP A CA 1
ATOM 811 C C . ASP A 1 103 ? 15.156 18.047 5.516 1 54.5 103 ASP A C 1
ATOM 813 O O . ASP A 1 103 ? 14.047 17.766 5.059 1 54.5 103 ASP A O 1
ATOM 817 N N . LYS A 1 104 ? 15.359 19.266 5.465 1 45.19 104 LYS A N 1
ATOM 818 C CA . LYS A 1 104 ? 14.445 20.391 5.625 1 45.19 104 LYS A CA 1
ATOM 819 C C . LYS A 1 104 ? 13.078 20.078 5.02 1 45.19 104 LYS A C 1
ATOM 821 O O . LYS A 1 104 ? 12.055 20.531 5.527 1 45.19 104 LYS A O 1
ATOM 826 N N . ASP A 1 105 ? 12.797 19.734 3.598 1 52.19 105 ASP A N 1
ATOM 827 C CA . ASP A 1 105 ? 11.883 20.719 3.033 1 52.19 105 ASP A CA 1
ATOM 828 C C . ASP A 1 105 ? 10.656 20.047 2.408 1 52.19 105 ASP A C 1
ATOM 830 O O . ASP A 1 105 ? 9.586 20.656 2.346 1 52.19 105 ASP A O 1
ATOM 834 N N . SER A 1 106 ? 10.5 18.625 1.715 1 78.69 106 SER A N 1
ATOM 835 C CA . SER A 1 106 ? 9.672 18.922 0.546 1 78.69 106 SER A CA 1
ATOM 836 C C . SER A 1 106 ? 8.234 18.469 0.763 1 78.69 106 SER A C 1
ATOM 838 O O . SER A 1 106 ? 7.297 19.25 0.549 1 78.69 106 SER A O 1
ATOM 840 N N . LEU A 1 107 ? 8.039 17.297 1.717 1 90.94 107 LEU A N 1
ATOM 841 C CA . LEU A 1 107 ? 6.66 16.828 1.822 1 90.94 107 LEU A CA 1
ATOM 842 C C . LEU A 1 107 ? 5.902 17.641 2.871 1 90.94 107 LEU A C 1
ATOM 844 O O . LEU A 1 107 ? 4.785 18.094 2.619 1 90.94 107 LEU A O 1
ATOM 848 N N . LEU A 1 108 ? 6.555 17.875 4.035 1 93.69 108 LEU A N 1
ATOM 849 C CA . LEU A 1 108 ? 5.898 18.578 5.129 1 93.69 108 LEU A CA 1
ATOM 850 C C . LEU A 1 108 ? 5.684 20.047 4.773 1 93.69 108 LEU A C 1
ATOM 852 O O . LEU A 1 108 ? 4.676 20.641 5.164 1 93.69 108 LEU A O 1
ATOM 856 N N . ASP A 1 109 ? 6.602 20.547 4.035 1 93.06 109 ASP A N 1
ATOM 857 C CA . ASP A 1 109 ? 6.422 21.922 3.557 1 93.06 109 ASP A CA 1
ATOM 858 C C . ASP A 1 109 ? 5.211 22.016 2.633 1 93.06 109 ASP A C 1
ATOM 860 O O . ASP A 1 109 ? 4.422 22.969 2.734 1 93.06 109 ASP A O 1
ATOM 864 N N . THR A 1 110 ? 5.176 21.094 1.771 1 94.25 110 THR A N 1
ATOM 865 C CA . THR A 1 110 ? 4.047 21.078 0.845 1 94.25 110 THR A CA 1
ATOM 866 C C . THR A 1 110 ? 2.734 20.875 1.594 1 94.25 110 THR A C 1
ATOM 868 O O . THR A 1 110 ? 1.734 21.531 1.296 1 94.25 110 THR A O 1
ATOM 871 N N . ALA A 1 111 ? 2.74 19.969 2.549 1 95.19 111 ALA A N 1
ATOM 872 C CA . ALA A 1 111 ? 1.545 19.719 3.352 1 95.19 111 ALA A CA 1
ATOM 873 C C . ALA A 1 111 ? 1.137 20.969 4.125 1 95.19 111 ALA A C 1
ATOM 875 O O . ALA A 1 111 ? -0.052 21.281 4.223 1 95.19 111 ALA A O 1
ATOM 876 N N . SER A 1 112 ? 2.096 21.641 4.645 1 95.69 112 SER A N 1
ATOM 877 C CA . SER A 1 112 ? 1.84 22.891 5.367 1 95.69 112 SER A CA 1
ATOM 878 C C . SER A 1 112 ? 1.212 23.938 4.453 1 95.69 112 SER A C 1
ATOM 880 O O . SER A 1 112 ? 0.22 24.562 4.82 1 95.69 112 SER A O 1
ATOM 882 N N . GLN A 1 113 ? 1.767 24.047 3.307 1 95.19 113 GLN A N 1
ATOM 883 C CA . GLN A 1 113 ? 1.253 25.031 2.359 1 95.19 113 GLN A CA 1
ATOM 884 C C . GLN A 1 113 ? -0.163 24.672 1.912 1 95.19 113 GLN A C 1
ATOM 886 O O . GLN A 1 113 ? -0.999 25.562 1.72 1 95.19 113 GLN A O 1
ATOM 891 N N . LEU A 1 114 ? -0.335 23.406 1.714 1 94.69 114 LEU A N 1
ATOM 892 C CA . LEU A 1 114 ? -1.672 22.969 1.341 1 94.69 114 LEU A CA 1
ATOM 893 C C . LEU A 1 114 ? -2.689 23.344 2.412 1 94.69 114 LEU A C 1
ATOM 895 O O . LEU A 1 114 ? -3.766 23.859 2.1 1 94.69 114 LEU A O 1
ATOM 899 N N . LEU A 1 115 ? -2.326 23.078 3.615 1 95.94 115 LEU A N 1
ATOM 900 C CA . LEU A 1 115 ? -3.217 23.375 4.73 1 95.94 115 LEU A CA 1
ATOM 901 C C . LEU A 1 115 ? -3.506 24.875 4.809 1 95.94 115 LEU A C 1
ATOM 903 O O . LEU A 1 115 ? -4.633 25.281 5.105 1 95.94 115 LEU A O 1
ATOM 907 N N . VAL A 1 116 ? -2.555 25.641 4.492 1 96.19 116 VAL A N 1
ATOM 908 C CA . VAL A 1 116 ? -2.693 27.094 4.535 1 96.19 116 VAL A CA 1
ATOM 909 C C . VAL A 1 116 ? -3.59 27.562 3.389 1 96.19 116 VAL A C 1
ATOM 911 O O . VAL A 1 116 ? -4.418 28.453 3.566 1 96.19 116 VAL A O 1
ATOM 914 N N . ASP A 1 117 ? -3.479 26.875 2.283 1 94 117 ASP A N 1
ATOM 915 C CA . ASP A 1 117 ? -4.121 27.344 1.061 1 94 117 ASP A CA 1
ATOM 916 C C . ASP A 1 117 ? -5.566 26.859 0.981 1 94 117 ASP A C 1
ATOM 918 O O . ASP A 1 117 ? -6.402 27.484 0.321 1 94 117 ASP A O 1
ATOM 922 N N . LEU A 1 118 ? -5.836 25.797 1.594 1 93.38 118 LEU A N 1
ATOM 923 C CA . LEU A 1 118 ? -7.18 25.234 1.496 1 93.38 118 LEU A CA 1
ATOM 924 C C . LEU A 1 118 ? -8.195 26.141 2.189 1 93.38 118 LEU A C 1
ATOM 926 O O . LEU A 1 118 ? -7.926 26.672 3.264 1 93.38 118 LEU A O 1
ATOM 930 N N . SER A 1 119 ? -9.328 26.266 1.559 1 90.12 119 SER A N 1
ATOM 931 C CA . SER A 1 119 ? -10.367 27.156 2.064 1 90.12 119 SER A CA 1
ATOM 932 C C . SER A 1 119 ? -10.906 26.672 3.406 1 90.12 119 SER A C 1
ATOM 934 O O . SER A 1 119 ? -11.219 25.484 3.562 1 90.12 119 SER A O 1
ATOM 936 N N . LEU A 1 120 ? -11.094 27.531 4.355 1 92.75 120 LEU A N 1
ATOM 937 C CA . LEU A 1 120 ? -11.672 27.234 5.66 1 92.75 120 LEU A CA 1
ATOM 938 C C . LEU A 1 120 ? -13.195 27.188 5.59 1 92.75 120 LEU A C 1
ATOM 940 O O . LEU A 1 120 ? -13.844 26.609 6.457 1 92.75 120 LEU A O 1
ATOM 944 N N . LYS A 1 121 ? -13.742 27.766 4.574 1 89.12 121 LYS A N 1
ATOM 945 C CA . LYS A 1 121 ? -15.188 27.922 4.488 1 89.12 121 LYS A CA 1
ATOM 946 C C . LYS A 1 121 ? -15.805 26.844 3.609 1 89.12 121 LYS A C 1
ATOM 948 O O . LYS A 1 121 ? -16.984 26.5 3.768 1 89.12 121 LYS A O 1
ATOM 953 N N . ASP A 1 122 ? -15.047 26.266 2.709 1 89.19 122 ASP A N 1
ATOM 954 C CA . ASP A 1 122 ? -15.539 25.234 1.8 1 89.19 122 ASP A CA 1
ATOM 955 C C . ASP A 1 122 ? -15.492 23.859 2.457 1 89.19 122 ASP A C 1
ATOM 957 O O . ASP A 1 122 ? -14.414 23.312 2.689 1 89.19 122 ASP A O 1
ATOM 961 N N . LEU A 1 123 ? -16.641 23.328 2.596 1 90.75 123 LEU A N 1
ATOM 962 C CA . LEU A 1 123 ? -16.766 22.062 3.312 1 90.75 123 LEU A CA 1
ATOM 963 C C . LEU A 1 123 ? -16.172 20.922 2.504 1 90.75 123 LEU A C 1
ATOM 965 O O . LEU A 1 123 ? -15.922 19.844 3.045 1 90.75 123 LEU A O 1
ATOM 969 N N . GLU A 1 124 ? -15.969 21.156 1.255 1 89.25 124 GLU A N 1
ATOM 970 C CA . GLU A 1 124 ? -15.375 20.125 0.399 1 89.25 124 GLU A CA 1
ATOM 971 C C . GLU A 1 124 ? -13.977 19.75 0.883 1 89.25 124 GLU A C 1
ATOM 973 O O . GLU A 1 124 ? -13.531 18.609 0.7 1 89.25 124 GLU A O 1
ATOM 978 N N . TRP A 1 125 ? -13.328 20.672 1.569 1 93 125 TRP A N 1
ATOM 979 C CA . TRP A 1 125 ? -11.938 20.469 1.963 1 93 125 TRP A CA 1
ATOM 980 C C . TRP A 1 125 ? -11.844 20.094 3.436 1 93 125 TRP A C 1
ATOM 982 O O . TRP A 1 125 ? -10.75 19.781 3.932 1 93 125 TRP A O 1
ATOM 992 N N . ALA A 1 126 ? -12.938 20.031 4.113 1 95.25 126 ALA A N 1
ATOM 993 C CA . ALA A 1 126 ? -12.938 19.875 5.566 1 95.25 126 ALA A CA 1
ATOM 994 C C . ALA A 1 126 ? -12.258 18.578 5.977 1 95.25 126 ALA A C 1
ATOM 996 O O . ALA A 1 126 ? -11.492 18.547 6.945 1 95.25 126 ALA A O 1
ATOM 997 N N . LYS A 1 127 ? -12.523 17.531 5.215 1 96.06 127 LYS A N 1
ATOM 998 C CA . LYS A 1 127 ? -11.984 16.219 5.586 1 96.06 127 LYS A CA 1
ATOM 999 C C . LYS A 1 127 ? -10.484 16.156 5.328 1 96.06 127 LYS A C 1
ATOM 1001 O O . LYS A 1 127 ? -9.734 15.578 6.121 1 96.06 127 LYS A O 1
ATOM 1006 N N . LEU A 1 128 ? -10.055 16.656 4.23 1 96.44 128 LEU A N 1
ATOM 1007 C CA . LEU A 1 128 ? -8.633 16.688 3.934 1 96.44 128 LEU A CA 1
ATOM 1008 C C . LEU A 1 128 ? -7.887 17.594 4.914 1 96.44 128 LEU A C 1
ATOM 1010 O O . LEU A 1 128 ? -6.797 17.234 5.375 1 96.44 128 LEU A O 1
ATOM 1014 N N . ARG A 1 129 ? -8.461 18.703 5.254 1 97.06 129 ARG A N 1
ATOM 1015 C CA . ARG A 1 129 ? -7.875 19.578 6.262 1 97.06 129 ARG A CA 1
ATOM 1016 C C . ARG A 1 129 ? -7.719 18.859 7.594 1 97.06 129 ARG A C 1
ATOM 1018 O O . ARG A 1 129 ? -6.703 19.016 8.273 1 97.06 129 ARG A O 1
ATOM 1025 N N . ASN A 1 130 ? -8.719 18.141 7.906 1 98.31 130 ASN A N 1
ATOM 1026 C CA . ASN A 1 130 ? -8.68 17.406 9.164 1 98.31 130 ASN A CA 1
ATOM 1027 C C . ASN A 1 130 ? -7.496 16.453 9.219 1 98.31 130 ASN A C 1
ATOM 1029 O O . ASN A 1 130 ? -6.789 16.391 10.227 1 98.31 130 ASN A O 1
ATOM 1033 N N . LEU A 1 131 ? -7.316 15.734 8.148 1 98.56 131 LEU A N 1
ATOM 1034 C CA . LEU A 1 131 ? -6.207 14.789 8.086 1 98.56 131 LEU A CA 1
ATOM 1035 C C . LEU A 1 131 ? -4.867 15.516 8.18 1 98.56 131 LEU A C 1
ATOM 1037 O O . LEU A 1 131 ? -3.969 15.078 8.906 1 98.56 131 LEU A O 1
ATOM 1041 N N . LEU A 1 132 ? -4.734 16.578 7.504 1 98.44 132 LEU A N 1
ATOM 1042 C CA . LEU A 1 132 ? -3.492 17.328 7.531 1 98.44 132 LEU A CA 1
ATOM 1043 C C . LEU A 1 132 ? -3.223 17.891 8.93 1 98.44 132 LEU A C 1
ATOM 1045 O O . LEU A 1 132 ? -2.084 17.859 9.398 1 98.44 132 LEU A O 1
ATOM 1049 N N . LEU A 1 133 ? -4.297 18.375 9.539 1 98.75 133 LEU A N 1
ATOM 1050 C CA . LEU A 1 133 ? -4.164 18.875 10.906 1 98.75 133 LEU A CA 1
ATOM 1051 C C . LEU A 1 133 ? -3.709 17.766 11.852 1 98.75 133 LEU A C 1
ATOM 1053 O O . LEU A 1 133 ? -2.891 18 12.742 1 98.75 133 LEU A O 1
ATOM 1057 N N . LYS A 1 134 ? -4.219 16.594 11.625 1 98.75 134 LYS A N 1
ATOM 1058 C CA . LYS A 1 134 ? -3.818 15.461 12.461 1 98.75 134 LYS A CA 1
ATOM 1059 C C . LYS A 1 134 ? -2.34 15.141 12.273 1 98.75 134 LYS A C 1
ATOM 1061 O O . LYS A 1 134 ? -1.65 14.781 13.227 1 98.75 134 LYS A O 1
ATOM 1066 N N . ILE A 1 135 ? -1.84 15.234 11.07 1 97.88 135 ILE A N 1
ATOM 1067 C CA . ILE A 1 135 ? -0.422 15.016 10.812 1 97.88 135 ILE A CA 1
ATOM 1068 C C . ILE A 1 135 ? 0.412 16 11.633 1 97.88 135 ILE A C 1
ATOM 1070 O O . ILE A 1 135 ? 1.344 15.602 12.336 1 97.88 135 ILE A O 1
ATOM 1074 N N . PHE A 1 136 ? 0.083 17.234 11.648 1 97.94 136 PHE A N 1
ATOM 1075 C CA . PHE A 1 136 ? 0.875 18.25 12.312 1 97.94 136 PHE A CA 1
ATOM 1076 C C . PHE A 1 136 ? 0.713 18.156 13.828 1 97.94 136 PHE A C 1
ATOM 1078 O O . PHE A 1 136 ? 1.65 18.453 14.578 1 97.94 136 PHE A O 1
ATOM 1085 N N . TYR A 1 137 ? -0.461 17.781 14.25 1 98.56 137 TYR A N 1
ATOM 1086 C CA . TYR A 1 137 ? -0.598 17.516 15.672 1 98.56 137 TYR A CA 1
ATOM 1087 C C . TYR A 1 137 ? 0.315 16.359 16.094 1 98.56 137 TYR A C 1
ATOM 1089 O O . TYR A 1 137 ? 1.043 16.484 17.094 1 98.56 137 TYR A O 1
ATOM 1097 N N . ASN A 1 138 ? 0.275 15.281 15.367 1 97.94 138 ASN A N 1
ATOM 1098 C CA . ASN A 1 138 ? 1.135 14.141 15.664 1 97.94 138 ASN A CA 1
ATOM 1099 C C . ASN A 1 138 ? 2.607 14.539 15.688 1 97.94 138 ASN A C 1
ATOM 1101 O O . ASN A 1 138 ? 3.355 14.117 16.578 1 97.94 138 ASN A O 1
ATOM 1105 N N . LEU A 1 139 ? 3.012 15.352 14.781 1 96.44 139 LEU A N 1
ATOM 1106 C CA . LEU A 1 139 ? 4.395 15.812 14.734 1 96.44 139 LEU A CA 1
ATOM 1107 C C . LEU A 1 139 ? 4.734 16.641 15.961 1 96.44 139 LEU A C 1
ATOM 1109 O O . LEU A 1 139 ? 5.863 16.609 16.453 1 96.44 139 LEU A O 1
ATOM 1113 N N . SER A 1 140 ? 3.764 17.359 16.438 1 97.06 140 SER A N 1
ATOM 1114 C CA . SER A 1 140 ? 3.994 18.25 17.562 1 97.06 140 SER A CA 1
ATOM 1115 C C . SER A 1 140 ? 4.219 17.469 18.844 1 97.06 140 SER A C 1
ATOM 1117 O O . SER A 1 140 ? 4.609 18.047 19.875 1 97.06 140 SER A O 1
ATOM 1119 N N . LEU A 1 141 ? 3.943 16.188 18.844 1 96 141 LEU A N 1
ATOM 1120 C CA . LEU A 1 141 ? 4.086 15.336 20.031 1 96 141 LEU A CA 1
ATOM 1121 C C . LEU A 1 141 ? 5.551 14.977 20.266 1 96 141 LEU A C 1
ATOM 1123 O O . LEU A 1 141 ? 5.898 14.438 21.328 1 96 141 LEU A O 1
ATOM 1127 N N . ASN A 1 142 ? 6.426 15.195 19.312 1 91.06 142 ASN A N 1
ATOM 1128 C CA . ASN A 1 142 ? 7.848 14.969 19.547 1 91.06 142 ASN A CA 1
ATOM 1129 C C . ASN A 1 142 ? 8.656 16.25 19.375 1 91.06 142 ASN A C 1
ATOM 1131 O O . ASN A 1 142 ? 8.195 17.203 18.719 1 91.06 142 ASN A O 1
ATOM 1135 N N . GLU A 1 143 ? 9.828 16.219 19.859 1 92.12 143 GLU A N 1
ATOM 1136 C CA . GLU A 1 143 ? 10.625 17.438 19.969 1 92.12 143 GLU A CA 1
ATOM 1137 C C . GLU A 1 143 ? 10.969 18 18.594 1 92.12 143 GLU A C 1
ATOM 1139 O O . GLU A 1 143 ? 10.789 19.188 18.344 1 92.12 143 GLU A O 1
ATOM 1144 N N . ARG A 1 144 ? 11.484 17.25 17.719 1 93.19 144 ARG A N 1
ATOM 1145 C CA . ARG A 1 144 ? 11.898 17.719 16.406 1 93.19 144 ARG A CA 1
ATOM 1146 C C . ARG A 1 144 ? 10.703 18.172 15.578 1 93.19 144 ARG A C 1
ATOM 1148 O O . ARG A 1 144 ? 10.789 19.141 14.82 1 93.19 144 ARG A O 1
ATOM 1155 N N . GLY A 1 145 ? 9.609 17.344 15.672 1 94.44 145 GLY A N 1
ATOM 1156 C CA . GLY A 1 145 ? 8.391 17.719 14.961 1 94.44 145 GLY A CA 1
ATOM 1157 C C . GLY A 1 145 ? 7.797 19.031 15.445 1 94.44 145 GLY A C 1
ATOM 1158 O O . GLY A 1 145 ? 7.352 19.844 14.641 1 94.44 145 GLY A O 1
ATOM 1159 N N . LEU A 1 146 ? 7.859 19.172 16.703 1 96.19 146 LEU A N 1
ATOM 1160 C CA . LEU A 1 146 ? 7.355 20.406 17.281 1 96.19 146 LEU A CA 1
ATOM 1161 C C . LEU A 1 146 ? 8.18 21.609 16.812 1 96.19 146 LEU A C 1
ATOM 1163 O O . LEU A 1 146 ? 7.629 22.672 16.531 1 96.19 146 LEU A O 1
ATOM 1167 N N . LEU A 1 147 ? 9.461 21.406 16.812 1 95.19 147 LEU A N 1
ATOM 1168 C CA . LEU A 1 147 ? 10.328 22.469 16.312 1 95.19 147 LEU A CA 1
ATOM 1169 C C . LEU A 1 147 ? 9.969 22.844 14.883 1 95.19 147 LEU A C 1
ATOM 1171 O O . LEU A 1 147 ? 9.898 24.031 14.547 1 95.19 147 LEU A O 1
ATOM 1175 N N . PHE A 1 148 ? 9.734 21.859 14.055 1 94.12 148 PHE A N 1
ATOM 1176 C CA . PHE A 1 148 ? 9.344 22.109 12.672 1 94.12 148 PHE A CA 1
ATOM 1177 C C . PHE A 1 148 ? 8.047 22.922 12.617 1 94.12 148 PHE A C 1
ATOM 1179 O O . PHE A 1 148 ? 7.973 23.938 11.93 1 94.12 148 PHE A O 1
ATOM 1186 N N . VAL A 1 149 ? 7.027 22.469 13.297 1 96.44 149 VAL A N 1
ATOM 1187 C CA . VAL A 1 149 ? 5.711 23.094 13.281 1 96.44 149 VAL A CA 1
ATOM 1188 C C . VAL A 1 149 ? 5.82 24.531 13.773 1 96.44 149 VAL A C 1
ATOM 1190 O O . VAL A 1 149 ? 5.219 25.438 13.195 1 96.44 149 VAL A O 1
ATOM 1193 N N . SER A 1 150 ? 6.605 24.734 14.805 1 96.88 150 SER A N 1
ATOM 1194 C CA . SER A 1 150 ? 6.742 26.031 15.461 1 96.88 150 SER A CA 1
ATOM 1195 C C . SER A 1 150 ? 7.402 27.047 14.531 1 96.88 150 SER A C 1
ATOM 1197 O O . SER A 1 150 ? 7.227 28.266 14.703 1 96.88 150 SER A O 1
ATOM 1199 N N . GLU A 1 151 ? 8.078 26.578 13.57 1 94.69 151 GLU A N 1
ATOM 1200 C CA . GLU A 1 151 ? 8.812 27.453 12.664 1 94.69 151 GLU A CA 1
ATOM 1201 C C . GLU A 1 151 ? 7.969 27.812 11.438 1 94.69 151 GLU A C 1
ATOM 1203 O O . GLU A 1 151 ? 8.367 28.656 10.625 1 94.69 151 GLU A O 1
ATOM 1208 N N . GLN A 1 152 ? 6.805 27.203 11.344 1 95.5 152 GLN A N 1
ATOM 1209 C CA . GLN A 1 152 ? 5.914 27.469 10.219 1 95.5 152 GLN A CA 1
ATOM 1210 C C . GLN A 1 152 ? 4.996 28.656 10.508 1 95.5 152 GLN A C 1
ATOM 1212 O O . GLN A 1 152 ? 3.834 28.469 10.875 1 95.5 152 GLN A O 1
ATOM 1217 N N . GLN A 1 153 ? 5.418 29.859 10.164 1 96.81 153 GLN A N 1
ATOM 1218 C CA . GLN A 1 153 ? 4.711 31.078 10.539 1 96.81 153 GLN A CA 1
ATOM 1219 C C . GLN A 1 153 ? 3.342 31.156 9.875 1 96.81 153 GLN A C 1
ATOM 1221 O O . GLN A 1 153 ? 2.35 31.5 10.516 1 96.81 153 GLN A O 1
ATOM 1226 N N . ASN A 1 154 ? 3.375 30.797 8.625 1 97.56 154 ASN A N 1
ATOM 1227 C CA . ASN A 1 154 ? 2.111 30.859 7.898 1 97.56 154 ASN A CA 1
ATOM 1228 C C . ASN A 1 154 ? 1.129 29.797 8.406 1 97.56 154 ASN A C 1
ATOM 1230 O O . ASN A 1 154 ? -0.083 30.031 8.391 1 97.56 154 ASN A O 1
ATOM 1234 N N . LEU A 1 155 ? 1.676 28.719 8.812 1 97.81 155 LEU A N 1
ATOM 1235 C CA . LEU A 1 155 ? 0.827 27.688 9.383 1 97.81 155 LEU A CA 1
ATOM 1236 C C . LEU A 1 155 ? 0.204 28.141 10.695 1 97.81 155 LEU A C 1
ATOM 1238 O O . LEU A 1 155 ? -0.992 27.953 10.922 1 97.81 155 LEU A O 1
ATOM 1242 N N . LEU A 1 156 ? 0.992 28.75 11.547 1 98.44 156 LEU A N 1
ATOM 1243 C CA . LEU A 1 156 ? 0.491 29.25 12.82 1 98.44 156 LEU A CA 1
ATOM 1244 C C . LEU A 1 156 ? -0.607 30.297 12.609 1 98.44 156 LEU A C 1
ATOM 1246 O O . LEU A 1 156 ? -1.606 30.297 13.336 1 98.44 156 LEU A O 1
ATOM 1250 N N . LYS A 1 157 ? -0.392 31.062 11.617 1 98.19 157 LYS A N 1
ATOM 1251 C CA . LYS A 1 157 ? -1.404 32.062 11.266 1 98.19 157 LYS A CA 1
ATOM 1252 C C . LYS A 1 157 ? -2.699 31.391 10.82 1 98.19 157 LYS A C 1
ATOM 1254 O O . LYS A 1 157 ? -3.789 31.781 11.242 1 98.19 157 LYS A O 1
ATOM 1259 N N . ALA A 1 158 ? -2.543 30.391 10 1 98.06 158 ALA A N 1
ATOM 1260 C CA . ALA A 1 158 ? -3.715 29.672 9.508 1 98.06 158 ALA A CA 1
ATOM 1261 C C . ALA A 1 158 ? -4.449 28.969 10.641 1 98.06 158 ALA A C 1
ATOM 1263 O O . ALA A 1 158 ? -5.684 28.938 10.664 1 98.06 158 ALA A O 1
ATOM 1264 N N . LEU A 1 159 ? -3.715 28.391 11.531 1 98.38 159 LEU A N 1
ATOM 1265 C CA . LEU A 1 159 ? -4.312 27.719 12.68 1 98.38 159 LEU A CA 1
ATOM 1266 C C . LEU A 1 159 ? -5.109 28.703 13.539 1 98.38 159 LEU A C 1
ATOM 1268 O O . LEU A 1 159 ? -6.211 28.391 13.984 1 98.38 159 LEU A O 1
ATOM 1272 N N . SER A 1 160 ? -4.578 29.828 13.742 1 97.75 160 SER A N 1
ATOM 1273 C CA . SER A 1 160 ? -5.25 30.859 14.531 1 97.75 160 SER A CA 1
ATOM 1274 C C . SER A 1 160 ? -6.535 31.328 13.852 1 97.75 160 SER A C 1
ATOM 1276 O O . SER A 1 160 ? -7.555 31.516 14.516 1 97.75 160 SER A O 1
ATOM 1278 N N . GLN A 1 161 ? -6.473 31.453 12.562 1 97.06 161 GLN A N 1
ATOM 1279 C CA . GLN A 1 161 ? -7.645 31.875 11.797 1 97.06 161 GLN A CA 1
ATOM 1280 C C . GLN A 1 161 ? -8.734 30.797 11.836 1 97.06 161 GLN A C 1
ATOM 1282 O O . GLN A 1 161 ? -9.922 31.109 11.82 1 97.06 161 GLN A O 1
ATOM 1287 N N . SER A 1 162 ? -8.305 29.578 11.859 1 96.62 162 SER A N 1
ATOM 1288 C CA . SER A 1 162 ? -9.234 28.453 11.875 1 96.62 162 SER A CA 1
ATOM 1289 C C . SER A 1 162 ? -10.148 28.516 13.102 1 96.62 162 SER A C 1
ATOM 1291 O O . SER A 1 162 ? -11.305 28.094 13.039 1 96.62 162 SER A O 1
ATOM 1293 N N . LEU A 1 163 ? -9.719 29.062 14.211 1 94.75 163 LEU A N 1
ATOM 1294 C CA . LEU A 1 163 ? -10.5 29.156 15.43 1 94.75 163 LEU A CA 1
ATOM 1295 C C . LEU A 1 163 ? -11.797 29.922 15.195 1 94.75 163 LEU A C 1
ATOM 1297 O O . LEU A 1 163 ? -12.828 29.609 15.789 1 94.75 163 LEU A O 1
ATOM 1301 N N . SER A 1 164 ? -11.727 30.859 14.281 1 92.44 164 SER A N 1
ATOM 1302 C CA . SER A 1 164 ? -12.883 31.703 14.039 1 92.44 164 SER A CA 1
ATOM 1303 C C . SER A 1 164 ? -13.609 31.297 12.758 1 92.44 164 SER A C 1
ATOM 1305 O O . SER A 1 164 ? -14.836 31.344 12.695 1 92.44 164 SER A O 1
ATOM 1307 N N . ASP A 1 165 ? -12.852 30.859 11.797 1 94.44 165 ASP A N 1
ATOM 1308 C CA . ASP A 1 165 ? -13.406 30.844 10.445 1 94.44 165 ASP A CA 1
ATOM 1309 C C . ASP A 1 165 ? -13.781 29.422 10.031 1 94.44 165 ASP A C 1
ATOM 1311 O O . ASP A 1 165 ? -14.555 29.219 9.094 1 94.44 165 ASP A O 1
ATOM 1315 N N . ASP A 1 166 ? -13.18 28.406 10.703 1 94.44 166 ASP A N 1
ATOM 1316 C CA . ASP A 1 166 ? -13.445 27.016 10.305 1 94.44 166 ASP A CA 1
ATOM 1317 C C . ASP A 1 166 ? -14.82 26.562 10.789 1 94.44 166 ASP A C 1
ATOM 1319 O O . ASP A 1 166 ? -15.117 26.641 11.977 1 94.44 166 ASP A O 1
ATOM 1323 N N . GLN A 1 167 ? -15.602 26.141 9.938 1 91.75 167 GLN A N 1
ATOM 1324 C CA . GLN A 1 167 ? -16.953 25.719 10.281 1 91.75 167 GLN A CA 1
ATOM 1325 C C . GLN A 1 167 ? -16.938 24.297 10.859 1 91.75 167 GLN A C 1
ATOM 1327 O O . GLN A 1 167 ? -17.906 23.875 11.5 1 91.75 167 GLN A O 1
ATOM 1332 N N . CYS A 1 168 ? -15.891 23.578 10.617 1 94.81 168 CYS A N 1
ATOM 1333 C CA . CYS A 1 168 ? -15.766 22.219 11.117 1 94.81 168 CYS A CA 1
ATOM 1334 C C . CYS A 1 168 ? -15.18 22.203 12.523 1 94.81 168 CYS A C 1
ATOM 1336 O O . CYS A 1 168 ? -14.016 22.562 12.727 1 94.81 168 CYS A O 1
ATOM 1338 N N . MET A 1 169 ? -15.977 21.703 13.508 1 94.31 169 MET A N 1
ATOM 1339 C CA . MET A 1 169 ? -15.586 21.734 14.914 1 94.31 169 MET A CA 1
ATOM 1340 C C . MET A 1 169 ? -14.352 20.875 15.156 1 94.31 169 MET A C 1
ATOM 1342 O O . MET A 1 169 ? -13.484 21.234 15.961 1 94.31 169 MET A O 1
ATOM 1346 N N . GLU A 1 170 ? -14.281 19.766 14.438 1 95.94 170 GLU A N 1
ATOM 1347 C CA . GLU A 1 170 ? -13.133 18.875 14.586 1 95.94 170 GLU A CA 1
ATOM 1348 C C . GLU A 1 170 ? -11.844 19.562 14.148 1 95.94 170 GLU A C 1
ATOM 1350 O O . GLU A 1 170 ? -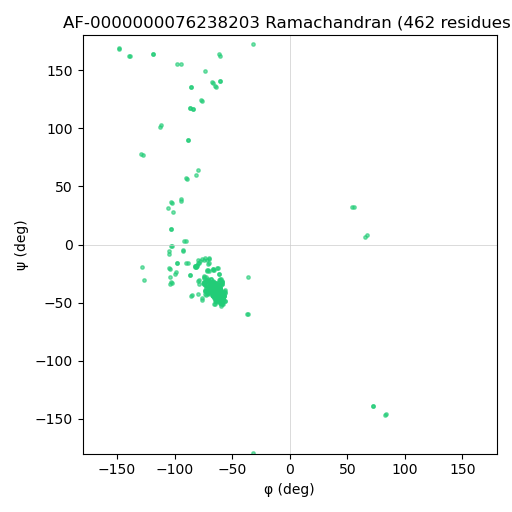10.789 19.359 14.758 1 95.94 170 GLU A O 1
ATOM 1355 N N . ASN A 1 171 ? -11.969 20.297 13.117 1 97.81 171 ASN A N 1
ATOM 1356 C CA . ASN A 1 171 ? -10.805 21.031 12.625 1 97.81 171 ASN A CA 1
ATOM 1357 C C . ASN A 1 171 ? -10.383 22.125 13.594 1 97.81 171 ASN A C 1
ATOM 1359 O O . ASN A 1 171 ? -9.188 22.344 13.812 1 97.81 171 ASN A O 1
ATOM 1363 N N . LYS A 1 172 ? -11.336 22.828 14.164 1 96.81 172 LYS A N 1
ATOM 1364 C CA . LYS A 1 172 ? -11.047 23.828 15.172 1 96.81 172 LYS A CA 1
ATOM 1365 C C . LYS A 1 172 ? -10.336 23.219 16.375 1 96.81 172 LYS A C 1
ATOM 1367 O O . LYS A 1 172 ? -9.336 23.766 16.859 1 96.81 172 LYS A O 1
ATOM 1372 N N . LEU A 1 173 ? -10.867 22.078 16.781 1 97.62 173 LEU A N 1
ATOM 1373 C CA . LEU A 1 173 ? -10.297 21.391 17.922 1 97.62 173 LEU A CA 1
ATOM 1374 C C . LEU A 1 173 ? -8.844 21.016 17.656 1 97.62 173 LEU A C 1
ATOM 1376 O O . LEU A 1 173 ? -7.984 21.219 18.516 1 97.62 173 LEU A O 1
ATOM 1380 N N . GLN A 1 174 ? -8.625 20.5 16.484 1 98.06 174 GLN A N 1
ATOM 1381 C CA . GLN A 1 174 ? -7.266 20.078 16.156 1 98.06 174 GLN A CA 1
ATOM 1382 C C . GLN A 1 174 ? -6.324 21.266 16.078 1 98.06 174 GLN A C 1
ATOM 1384 O O . GLN A 1 174 ? -5.164 21.188 16.484 1 98.06 174 GLN A O 1
ATOM 1389 N N . SER A 1 175 ? -6.762 22.359 15.547 1 98.44 175 SER A N 1
ATOM 1390 C CA . SER A 1 175 ? -5.957 23.562 15.477 1 98.44 175 SER A CA 1
ATOM 1391 C C . SER A 1 175 ? -5.562 24.047 16.875 1 98.44 175 SER A C 1
ATOM 1393 O O . SER A 1 175 ? -4.41 24.422 17.094 1 98.44 175 SER A O 1
ATOM 1395 N N . ILE A 1 176 ? -6.512 23.953 17.781 1 98.31 176 ILE A N 1
ATOM 1396 C CA . ILE A 1 176 ? -6.258 24.375 19.141 1 98.31 176 ILE A CA 1
ATOM 1397 C C . ILE A 1 176 ? -5.207 23.469 19.781 1 98.31 176 ILE A C 1
ATOM 1399 O O . ILE A 1 176 ? -4.305 23.953 20.484 1 98.31 176 ILE A O 1
ATOM 1403 N N . ARG A 1 177 ? -5.305 22.25 19.5 1 98.06 177 ARG A N 1
ATOM 1404 C CA . ARG A 1 177 ? -4.379 21.281 20.094 1 98.06 177 ARG A CA 1
ATOM 1405 C C . ARG A 1 177 ? -2.955 21.516 19.594 1 98.06 177 ARG A C 1
ATOM 1407 O O . ARG A 1 177 ? -1.998 21.375 20.359 1 98.06 177 ARG A O 1
ATOM 1414 N N . ILE A 1 178 ? -2.826 21.797 18.375 1 98.62 178 ILE A N 1
ATOM 1415 C CA . ILE A 1 178 ? -1.506 22.078 17.812 1 98.62 178 ILE A CA 1
ATOM 1416 C C . ILE A 1 178 ? -0.92 23.328 18.484 1 98.62 178 ILE A C 1
ATOM 1418 O O . ILE A 1 178 ? 0.239 23.328 18.891 1 98.62 178 ILE A O 1
ATOM 1422 N N . LEU A 1 179 ? -1.69 24.375 18.594 1 98.38 179 LEU A N 1
ATOM 1423 C CA . LEU A 1 179 ? -1.243 25.609 19.219 1 98.38 179 LEU A CA 1
ATOM 1424 C C . LEU A 1 179 ? -0.9 25.375 20.688 1 98.38 179 LEU A C 1
ATOM 1426 O O . LEU A 1 179 ? 0.085 25.922 21.203 1 98.38 179 LEU A O 1
ATOM 1430 N N . HIS A 1 180 ? -1.718 24.578 21.312 1 98.12 180 HIS A N 1
ATOM 1431 C CA . HIS A 1 180 ? -1.479 24.25 22.719 1 98.12 180 HIS A CA 1
ATOM 1432 C C . HIS A 1 180 ? -0.144 23.531 22.891 1 98.12 180 HIS A C 1
ATOM 1434 O O . HIS A 1 180 ? 0.578 23.781 23.859 1 98.12 180 HIS A O 1
ATOM 1440 N N . SER A 1 181 ? 0.176 22.641 21.984 1 97.75 181 SER A N 1
ATOM 1441 C CA . SER A 1 181 ? 1.438 21.906 22.031 1 97.75 181 SER A CA 1
ATOM 1442 C C . SER A 1 181 ? 2.629 22.859 22 1 97.75 181 SER A C 1
ATOM 1444 O O . SER A 1 181 ? 3.652 22.594 22.641 1 97.75 181 SER A O 1
ATOM 1446 N N . ILE A 1 182 ? 2.566 23.938 21.328 1 97.81 182 ILE A N 1
ATOM 1447 C CA . ILE A 1 182 ? 3.627 24.938 21.234 1 97.81 182 ILE A CA 1
ATOM 1448 C C . ILE A 1 182 ? 3.764 25.672 22.562 1 97.81 182 ILE A C 1
ATOM 1450 O O . ILE A 1 182 ? 4.875 25.859 23.062 1 97.81 182 ILE A O 1
ATOM 1454 N N . LEU A 1 183 ? 2.641 26 23.156 1 97.38 183 LEU A N 1
ATOM 1455 C CA . LEU A 1 183 ? 2.645 26.797 24.375 1 97.38 183 LEU A CA 1
ATOM 1456 C C . LEU A 1 183 ? 3.139 25.984 25.562 1 97.38 183 LEU A C 1
ATOM 1458 O O . LEU A 1 183 ? 3.627 26.547 26.547 1 97.38 183 LEU A O 1
ATOM 1462 N N . LEU A 1 184 ? 3.031 24.719 25.453 1 96.62 184 LEU A N 1
ATOM 1463 C CA . LEU A 1 184 ? 3.441 23.844 26.531 1 96.62 184 LEU A CA 1
ATOM 1464 C C . LEU A 1 184 ? 4.961 23.75 26.625 1 96.62 184 LEU A C 1
ATOM 1466 O O . LEU A 1 184 ? 5.504 23.312 27.641 1 96.62 184 LEU A O 1
ATOM 1470 N N . GLU A 1 185 ? 5.66 24.219 25.609 1 95.56 185 GLU A N 1
ATOM 1471 C CA . GLU A 1 185 ? 7.113 24.109 25.562 1 95.56 185 GLU A CA 1
ATOM 1472 C C . GLU A 1 185 ? 7.777 25.469 25.688 1 95.56 185 GLU A C 1
ATOM 1474 O O . GLU A 1 185 ? 8.055 26.141 24.688 1 95.56 185 GLU A O 1
ATOM 1479 N N . PRO A 1 186 ? 8.281 25.75 26.828 1 91.81 186 PRO A N 1
ATOM 1480 C CA . PRO A 1 186 ? 8.812 27.094 27.062 1 91.81 186 PRO A CA 1
ATOM 1481 C C . PRO A 1 186 ? 10 27.438 26.156 1 91.81 186 PRO A C 1
ATOM 1483 O O . PRO A 1 186 ? 10.258 28.609 25.891 1 91.81 186 PRO A O 1
ATOM 1486 N N . GLY A 1 187 ? 10.641 26.422 25.625 1 92.56 187 GLY A N 1
ATOM 1487 C CA . GLY A 1 187 ? 11.789 26.641 24.766 1 92.56 187 GLY A CA 1
ATOM 1488 C C . GLY A 1 187 ? 11.422 27.219 23.406 1 92.56 187 GLY A C 1
ATOM 1489 O O . GLY A 1 187 ? 12.281 27.719 22.688 1 92.56 187 GLY A O 1
ATOM 1490 N N . MET A 1 188 ? 10.109 27.172 23.125 1 95.31 188 MET A N 1
ATOM 1491 C CA . MET A 1 188 ? 9.641 27.672 21.844 1 95.31 188 MET A CA 1
ATOM 1492 C C . MET A 1 188 ? 9.312 29.156 21.938 1 95.31 188 MET A C 1
ATOM 1494 O O . MET A 1 188 ? 8.219 29.578 21.562 1 95.31 188 MET A O 1
ATOM 1498 N N . THR A 1 189 ? 10.188 29.953 22.328 1 95.31 189 THR A N 1
ATOM 1499 C CA . THR A 1 189 ? 9.953 31.344 22.719 1 95.31 189 THR A CA 1
ATOM 1500 C C . THR A 1 189 ? 9.383 32.156 21.562 1 95.31 189 THR A C 1
ATOM 1502 O O . THR A 1 189 ? 8.359 32.844 21.703 1 95.31 189 THR A O 1
ATOM 1505 N N . ASN A 1 190 ? 10 32.094 20.406 1 96.62 190 ASN A N 1
ATOM 1506 C CA . ASN A 1 190 ? 9.539 32.844 19.25 1 96.62 190 ASN A CA 1
ATOM 1507 C C . ASN A 1 190 ? 8.133 32.438 18.812 1 96.62 190 ASN A C 1
ATOM 1509 O O . ASN A 1 190 ? 7.297 33.281 18.516 1 96.62 190 ASN A O 1
ATOM 1513 N N . ALA A 1 191 ? 7.918 31.172 18.75 1 97.19 191 ALA A N 1
ATOM 1514 C CA . ALA A 1 191 ? 6.613 30.656 18.344 1 97.19 191 ALA A CA 1
ATOM 1515 C C . ALA A 1 191 ? 5.539 31.016 19.375 1 97.19 191 ALA A C 1
ATOM 1517 O O . ALA A 1 191 ? 4.402 31.328 19 1 97.19 191 ALA A O 1
ATOM 1518 N N . ILE A 1 192 ? 5.902 30.906 20.641 1 97.44 192 ILE A N 1
ATOM 1519 C CA . ILE A 1 192 ? 4.977 31.281 21.703 1 97.44 192 ILE A CA 1
ATOM 1520 C C . ILE A 1 192 ? 4.551 32.75 21.531 1 97.44 192 ILE A C 1
ATOM 1522 O O . ILE A 1 192 ? 3.355 33.062 21.578 1 97.44 192 ILE A O 1
ATOM 1526 N N . GLN A 1 193 ? 5.48 33.594 21.312 1 96.94 193 GLN A N 1
ATOM 1527 C CA . GLN A 1 193 ? 5.18 35 21.125 1 96.94 193 GLN A CA 1
ATOM 1528 C C . GLN A 1 193 ? 4.281 35.219 19.906 1 96.94 193 GLN A C 1
ATOM 1530 O O . GLN A 1 193 ? 3.373 36.062 19.938 1 96.94 193 GLN A O 1
ATOM 1535 N N . GLN A 1 194 ? 4.547 34.5 18.891 1 97.31 194 GLN A N 1
ATOM 1536 C CA . GLN A 1 194 ? 3.734 34.594 17.688 1 97.31 194 GLN A CA 1
ATOM 1537 C C . GLN A 1 194 ? 2.291 34.188 17.953 1 97.31 194 GLN A C 1
ATOM 1539 O O . GLN A 1 194 ? 1.354 34.844 17.516 1 97.31 194 GLN A O 1
ATOM 1544 N N . VAL A 1 195 ? 2.102 33.094 18.672 1 97.5 195 VAL A N 1
ATOM 1545 C CA . VAL A 1 195 ? 0.769 32.594 19 1 97.5 195 VAL A CA 1
ATOM 1546 C C . VAL A 1 195 ? 0.027 33.594 19.859 1 97.5 195 VAL A C 1
ATOM 1548 O O . VAL A 1 195 ? -1.147 33.875 19.625 1 97.5 195 VAL A O 1
ATOM 1551 N N . LEU A 1 196 ? 0.731 34.156 20.828 1 96.81 196 LEU A N 1
ATOM 1552 C CA . LEU A 1 196 ? 0.131 35.125 21.719 1 96.81 196 LEU A CA 1
ATOM 1553 C C . LEU A 1 196 ? -0.261 36.406 20.953 1 96.81 196 LEU A C 1
ATOM 1555 O O . LEU A 1 196 ? -1.256 37.031 21.281 1 96.81 196 LEU A O 1
ATOM 1559 N N . HIS A 1 197 ? 0.513 36.688 19.969 1 96.88 197 HIS A N 1
ATOM 1560 C CA . HIS A 1 197 ? 0.212 37.844 19.141 1 96.88 197 HIS A CA 1
ATOM 1561 C C . HIS A 1 197 ? -0.986 37.562 18.234 1 96.88 197 HIS A C 1
ATOM 1563 O O . HIS A 1 197 ? -1.828 38.438 18.031 1 96.88 197 HIS A O 1
ATOM 1569 N N . LEU A 1 198 ? -1.077 36.375 17.703 1 97.31 198 LEU A N 1
ATOM 1570 C CA . LEU A 1 198 ? -2.117 36 16.75 1 97.31 198 LEU A CA 1
ATOM 1571 C C . LEU A 1 198 ? -3.461 35.812 17.453 1 97.31 198 LEU A C 1
ATOM 1573 O O . LEU A 1 198 ? -4.516 36.031 16.844 1 97.31 198 LEU A O 1
ATOM 1577 N N . ILE A 1 199 ? -3.43 35.438 18.688 1 97.44 199 ILE A N 1
ATOM 1578 C CA . ILE A 1 199 ? -4.629 35.219 19.5 1 97.44 199 ILE A CA 1
ATOM 1579 C C . ILE A 1 199 ? -4.516 35.969 20.812 1 97.44 199 ILE A C 1
ATOM 1581 O O . ILE A 1 199 ? -4.367 35.375 21.875 1 97.44 199 ILE A O 1
ATOM 1585 N N . PRO A 1 200 ? -4.75 37.25 20.734 1 95.62 200 PRO A N 1
ATOM 1586 C CA . PRO A 1 200 ? -4.691 38 21.984 1 95.62 200 PRO A CA 1
ATOM 1587 C C . PRO A 1 200 ? -5.715 37.531 23.016 1 95.62 200 PRO A C 1
ATOM 1589 O O . PRO A 1 200 ? -6.688 36.844 22.656 1 95.62 200 PRO A O 1
ATOM 1592 N N . ARG A 1 201 ? -5.52 37.906 24.219 1 94.25 201 ARG A N 1
ATOM 1593 C CA . ARG A 1 201 ? -6.324 37.438 25.344 1 94.25 201 ARG A CA 1
ATOM 1594 C C . ARG A 1 201 ? -7.801 37.75 25.125 1 94.25 201 ARG A C 1
ATOM 1596 O O . ARG A 1 201 ? -8.664 36.938 25.484 1 94.25 201 ARG A O 1
ATOM 1603 N N . GLU A 1 202 ? -8.078 38.844 24.625 1 94.56 202 GLU A N 1
ATOM 1604 C CA . GLU A 1 202 ? -9.461 39.25 24.375 1 94.56 202 GLU A CA 1
ATOM 1605 C C . GLU A 1 202 ? -10.148 38.344 23.391 1 94.56 202 GLU A C 1
ATOM 1607 O O . GLU A 1 202 ? -11.305 37.969 23.578 1 94.56 202 GLU A O 1
ATOM 1612 N N . LYS A 1 203 ? -9.383 38.031 22.375 1 95.38 203 LYS A N 1
ATOM 1613 C CA . LYS A 1 203 ? -9.914 37.125 21.359 1 95.38 203 LYS A CA 1
ATOM 1614 C C . LYS A 1 203 ? -10.148 35.719 21.922 1 95.38 203 LYS A C 1
ATOM 1616 O O . LYS A 1 203 ? -11.156 35.094 21.625 1 95.38 203 LYS A O 1
ATOM 1621 N N . LEU A 1 204 ? -9.156 35.281 22.688 1 96.31 204 LEU A N 1
ATOM 1622 C CA . LEU A 1 204 ? -9.281 33.969 23.328 1 96.31 204 LEU A CA 1
ATOM 1623 C C . LEU A 1 204 ? -10.508 33.906 24.234 1 96.31 204 LEU A C 1
ATOM 1625 O O . LEU A 1 204 ? -11.258 32.938 24.219 1 96.31 204 LEU A O 1
ATOM 1629 N N . SER A 1 205 ? -10.703 35 24.953 1 94.94 205 SER A N 1
ATOM 1630 C CA . SER A 1 205 ? -11.844 35.094 25.859 1 94.94 205 SER A CA 1
ATOM 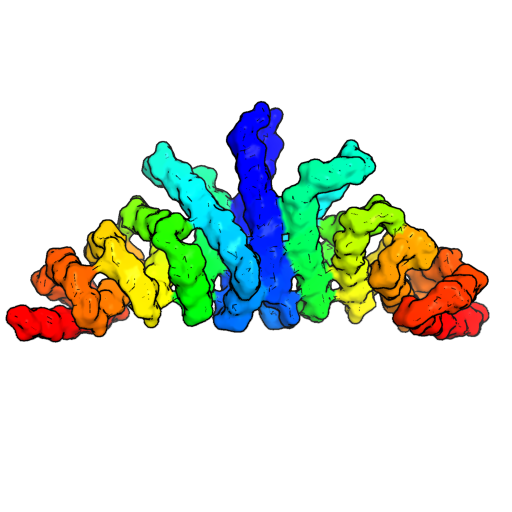1631 C C . SER A 1 205 ? -13.164 35.062 25.094 1 94.94 205 SER A C 1
ATOM 1633 O O . SER A 1 205 ? -14.133 34.438 25.531 1 94.94 205 SER A O 1
ATOM 1635 N N . SER A 1 206 ? -13.203 35.75 24.031 1 95.75 206 SER A N 1
ATOM 1636 C CA . SER A 1 206 ? -14.398 35.75 23.203 1 95.75 206 SER A CA 1
ATOM 1637 C C . SER A 1 206 ? -14.719 34.344 22.688 1 95.75 206 SER A C 1
ATOM 1639 O O . SER A 1 206 ? -15.875 33.906 22.703 1 95.75 206 SER A O 1
ATOM 1641 N N . HIS A 1 207 ? -13.641 33.625 22.25 1 95 207 HIS A N 1
ATOM 1642 C CA . HIS A 1 207 ? -13.836 32.281 21.766 1 95 207 HIS A CA 1
ATOM 1643 C C . HIS A 1 207 ? -14.344 31.359 22.891 1 95 207 HIS A C 1
ATOM 1645 O O . HIS A 1 207 ? -15.188 30.484 22.641 1 95 207 HIS A O 1
ATOM 1651 N N . LEU A 1 208 ? -13.812 31.562 24.047 1 95.81 208 LEU A N 1
ATOM 1652 C CA . LEU A 1 208 ? -14.227 30.766 25.203 1 95.81 208 LEU A CA 1
ATOM 1653 C C . LEU A 1 208 ? -15.695 30.984 25.516 1 95.81 208 LEU A C 1
ATOM 1655 O O . LEU A 1 208 ? -16.406 30.047 25.906 1 95.81 208 LEU A O 1
ATOM 1659 N N . GLN A 1 209 ? -16.109 32.188 25.312 1 95.12 209 GLN A N 1
ATOM 1660 C CA . GLN A 1 209 ? -17.484 32.562 25.656 1 95.12 209 GLN A CA 1
ATOM 1661 C C . GLN A 1 209 ? -18.469 31.938 24.672 1 95.12 209 GLN A C 1
ATOM 1663 O O . GLN A 1 209 ? -19.578 31.562 25.062 1 95.12 209 GLN A O 1
ATOM 1668 N N . TYR A 1 210 ? -18.094 31.75 23.453 1 92.75 210 TYR A N 1
ATOM 1669 C CA . TYR A 1 210 ? -19.047 31.375 22.406 1 92.75 210 TYR A CA 1
ATOM 1670 C C . TYR A 1 210 ? -18.906 29.906 22.047 1 92.75 210 TYR A C 1
ATOM 1672 O O . TYR A 1 210 ? -19.703 29.359 21.281 1 92.75 210 TYR A O 1
ATOM 1680 N N . SER A 1 211 ? -17.906 29.281 22.641 1 93.81 211 SER A N 1
ATOM 1681 C CA . SER A 1 211 ? -17.672 27.875 22.328 1 93.81 211 SER A CA 1
ATOM 1682 C C . SER A 1 211 ? -18.297 26.953 23.375 1 93.81 211 SER A C 1
ATOM 1684 O O . SER A 1 211 ? -18.672 27.406 24.453 1 93.81 211 SER A O 1
ATOM 1686 N N . SER A 1 212 ? -18.578 25.797 23 1 93.88 212 SER A N 1
ATOM 1687 C CA . SER A 1 212 ? -19.109 24.781 23.922 1 93.88 212 SER A CA 1
ATOM 1688 C C . SER A 1 212 ? -18.484 23.422 23.656 1 93.88 212 SER A C 1
ATOM 1690 O O . SER A 1 212 ? -17.766 23.234 22.672 1 93.88 212 SER A O 1
ATOM 1692 N N . GLY A 1 213 ? -18.609 22.562 24.625 1 95.69 213 GLY A N 1
ATOM 1693 C CA . GLY A 1 213 ? -18.172 21.188 24.453 1 95.69 213 GLY A CA 1
ATOM 1694 C C . GLY A 1 213 ? -16.656 21.031 24.422 1 95.69 213 GLY A C 1
ATOM 1695 O O . GLY A 1 213 ? -15.953 21.672 25.203 1 95.69 213 GLY A O 1
ATOM 1696 N N . GLU A 1 214 ? -16.141 20.203 23.562 1 96.31 214 GLU A N 1
ATOM 1697 C CA . GLU A 1 214 ? -14.727 19.844 23.516 1 96.31 214 GLU A CA 1
ATOM 1698 C C . GLU A 1 214 ? -13.883 21.047 23.094 1 96.31 214 GLU A C 1
ATOM 1700 O O . GLU A 1 214 ? -12.75 21.203 23.547 1 96.31 214 GLU A O 1
ATOM 1705 N N . VAL A 1 215 ? -14.461 21.812 22.234 1 96.38 215 VAL A N 1
ATOM 1706 C CA . VAL A 1 215 ? -13.734 22.984 21.766 1 96.38 215 VAL A CA 1
ATOM 1707 C C . VAL A 1 215 ? -13.492 23.938 22.922 1 96.38 215 VAL A C 1
ATOM 1709 O O . VAL A 1 215 ? -12.391 24.469 23.094 1 96.38 215 VAL A O 1
ATOM 1712 N N . LYS A 1 216 ? -14.523 24.156 23.719 1 96.88 216 LYS A N 1
ATOM 1713 C CA . LYS A 1 216 ? -14.383 25.016 24.891 1 96.88 216 LYS A CA 1
ATOM 1714 C C . LYS A 1 216 ? -13.344 24.469 25.859 1 96.88 216 LYS A C 1
ATOM 1716 O O . LYS A 1 216 ? -12.547 25.219 26.422 1 96.88 216 LYS A O 1
ATOM 1721 N N . GLU A 1 217 ? -13.398 23.203 26.062 1 97.44 217 GLU A N 1
ATOM 1722 C CA . GLU A 1 217 ? -12.43 22.562 26.953 1 97.44 217 GLU A CA 1
ATOM 1723 C C . GLU A 1 217 ? -11 22.766 26.453 1 97.44 217 GLU A C 1
ATOM 1725 O O . GLU A 1 217 ? -10.102 23.062 27.25 1 97.44 217 GLU A O 1
ATOM 1730 N N . ALA A 1 218 ? -10.828 22.594 25.219 1 97.19 218 ALA A N 1
ATOM 1731 C CA . ALA A 1 218 ? -9.508 22.781 24.625 1 97.19 218 ALA A CA 1
ATOM 1732 C C . ALA A 1 218 ? -9.062 24.234 24.75 1 97.19 218 ALA A C 1
ATOM 1734 O O . ALA A 1 218 ? -7.887 24.516 25.016 1 97.19 218 ALA A O 1
ATOM 1735 N N . LEU A 1 219 ? -9.977 25.125 24.594 1 97.38 219 LEU A N 1
ATOM 1736 C CA . LEU A 1 219 ? -9.672 26.547 24.719 1 97.38 219 LEU A CA 1
ATOM 1737 C C . LEU A 1 219 ? -9.305 26.891 26.156 1 97.38 219 LEU A C 1
ATOM 1739 O O . LEU A 1 219 ? -8.461 27.766 26.391 1 97.38 219 LEU A O 1
ATOM 1743 N N . GLN A 1 220 ? -9.938 26.25 27.047 1 97.12 220 GLN A N 1
ATOM 1744 C CA . GLN A 1 220 ? -9.625 26.453 28.453 1 97.12 220 GLN A CA 1
ATOM 1745 C C . GLN A 1 220 ? -8.203 26.016 28.766 1 97.12 220 GLN A C 1
ATOM 1747 O O . GLN A 1 220 ? -7.496 26.688 29.531 1 97.12 220 GLN A O 1
ATOM 1752 N N . GLU A 1 221 ? -7.828 24.922 28.219 1 95.75 221 GLU A N 1
ATOM 1753 C CA . GLU A 1 221 ? -6.453 24.469 28.391 1 95.75 221 GLU A CA 1
ATOM 1754 C C . GLU A 1 221 ? -5.461 25.469 27.797 1 95.75 221 GLU A C 1
ATOM 1756 O O . GLU A 1 221 ? -4.406 25.719 28.375 1 95.75 221 GLU A O 1
ATOM 1761 N N . LEU A 1 222 ? -5.848 25.953 26.703 1 96 222 LEU A N 1
ATOM 1762 C CA . LEU A 1 222 ? -5.008 26.953 26.047 1 96 222 LEU A CA 1
ATOM 1763 C C . LEU A 1 222 ? -4.883 28.203 26.922 1 96 222 LEU A C 1
ATOM 1765 O O . LEU A 1 222 ? -3.795 28.766 27.047 1 96 222 LEU A O 1
ATOM 1769 N N . GLU A 1 223 ? -5.957 28.578 27.469 1 95.75 223 GLU A N 1
ATOM 1770 C CA . GLU A 1 223 ? -6.004 29.766 28.312 1 95.75 223 GLU A CA 1
ATOM 1771 C C . GLU A 1 223 ? -5.094 29.609 29.531 1 95.75 223 GLU A C 1
ATOM 1773 O O . GLU A 1 223 ? -4.48 30.578 29.984 1 95.75 223 GLU A O 1
ATOM 1778 N N . MET A 1 224 ? -5.012 28.438 30.016 1 95 224 MET A N 1
ATOM 1779 C CA . MET A 1 224 ? -4.141 28.188 31.172 1 95 224 MET A CA 1
ATOM 1780 C C . MET A 1 224 ? -2.686 28.484 30.828 1 95 224 MET A C 1
ATOM 1782 O O . MET A 1 224 ? -1.943 29.016 31.656 1 95 224 MET A O 1
ATOM 1786 N N . GLU A 1 225 ? -2.295 28.141 29.625 1 94.19 225 GLU A N 1
ATOM 1787 C CA . GLU A 1 225 ? -0.919 28.406 29.219 1 94.19 225 GLU A CA 1
ATOM 1788 C C . GLU A 1 225 ? -0.674 29.891 29.016 1 94.19 225 GLU A C 1
ATOM 1790 O O . GLU A 1 225 ? 0.436 30.375 29.234 1 94.19 225 GLU A O 1
ATOM 1795 N N . TYR A 1 226 ? -1.718 30.594 28.609 1 92.62 226 TYR A N 1
ATOM 1796 C CA . TYR A 1 226 ? -1.608 32.031 28.484 1 92.62 226 TYR A CA 1
ATOM 1797 C C . TYR A 1 226 ? -1.266 32.688 29.812 1 92.62 226 TYR A C 1
ATOM 1799 O O . TYR A 1 226 ? -0.436 33.594 29.875 1 92.62 226 TYR A O 1
ATOM 1807 N N . ARG A 1 227 ? -1.812 32.188 30.797 1 90.38 227 ARG A N 1
ATOM 1808 C CA . ARG A 1 227 ? -1.57 32.719 32.125 1 90.38 227 ARG A CA 1
ATOM 1809 C C . ARG A 1 227 ? -0.13 32.469 32.562 1 90.38 227 ARG A C 1
ATOM 1811 O O . ARG A 1 227 ? 0.491 33.312 33.219 1 90.38 227 ARG A O 1
ATOM 1818 N N . VAL A 1 228 ? 0.362 31.359 32.25 1 89.62 228 VAL A N 1
ATOM 1819 C CA . VAL A 1 228 ? 1.729 30.984 32.594 1 89.62 228 VAL A CA 1
ATOM 1820 C C . VAL A 1 228 ? 2.715 31.906 31.891 1 89.62 228 VAL A C 1
ATOM 1822 O O . VAL A 1 228 ? 3.676 32.375 32.5 1 89.62 228 VAL A O 1
ATOM 1825 N N . HIS A 1 229 ? 2.49 32.188 30.672 1 89.31 229 HIS A N 1
ATOM 1826 C CA . HIS A 1 229 ? 3.412 33 29.891 1 89.31 229 HIS A CA 1
ATOM 1827 C C . HIS A 1 229 ? 3.219 34.5 30.188 1 89.31 229 HIS A C 1
ATOM 1829 O O . HIS A 1 229 ? 4.129 35.312 29.969 1 89.31 229 HIS A O 1
ATOM 1835 N N . GLY A 1 230 ? 2.02 35 30.516 1 78.12 230 GLY A N 1
ATOM 1836 C CA . GLY A 1 230 ? 1.763 36.375 30.922 1 78.12 230 GLY A CA 1
ATOM 1837 C C . GLY A 1 230 ? 2.389 36.719 32.25 1 78.12 230 GLY A C 1
ATOM 1838 O O . GLY A 1 230 ? 2.719 37.875 32.531 1 78.12 230 GLY A O 1
ATOM 1839 N N . ARG A 1 231 ? 2.504 35.875 33.125 1 65.94 231 ARG A N 1
ATOM 1840 C CA . ARG A 1 231 ? 3.16 36.094 34.406 1 65.94 231 ARG A CA 1
ATOM 1841 C C . ARG A 1 231 ? 4.672 36.188 34.25 1 65.94 231 ARG A C 1
ATOM 1843 O O . ARG A 1 231 ? 5.344 36.844 35.031 1 65.94 231 ARG A O 1
ATOM 1850 N N . GLU A 1 232 ? 5.215 35.562 33.281 1 50.03 232 GLU A N 1
ATOM 1851 C CA . GLU A 1 232 ? 6.652 35.625 33.031 1 50.03 232 GLU A CA 1
ATOM 1852 C C . GLU A 1 232 ? 7.043 36.938 32.312 1 50.03 232 GLU A C 1
ATOM 1854 O O . GLU A 1 232 ? 8.219 37.312 32.312 1 50.03 232 GLU A O 1
ATOM 1859 N N . SER A 1 233 ? 6.145 37.688 31.734 1 43.84 233 SER A N 1
ATOM 1860 C CA . SER A 1 233 ? 6.531 38.969 31.188 1 43.84 233 SER A CA 1
ATOM 1861 C C . SER A 1 233 ? 6.414 40.062 32.25 1 43.84 233 SER A C 1
ATOM 1863 O O . SER A 1 233 ? 5.508 40.031 33.062 1 43.84 233 SER A O 1
ATOM 1865 N N . MET B 1 1 ? 3.381 12.734 -28.5 1 38.62 1 MET B N 1
ATOM 1866 C CA . MET B 1 1 ? 2.945 11.93 -27.359 1 38.62 1 MET B CA 1
ATOM 1867 C C . MET B 1 1 ? 3.891 12.102 -26.172 1 38.62 1 MET B C 1
ATOM 1869 O O . MET B 1 1 ? 5.016 11.602 -26.188 1 38.62 1 MET B O 1
ATOM 1873 N N . SER B 1 2 ? 3.932 13.359 -25.5 1 58.41 2 SER B N 1
ATOM 1874 C CA . SER B 1 2 ? 4.812 14.414 -25.016 1 58.41 2 SER B CA 1
ATOM 1875 C C . SER B 1 2 ? 5.578 13.969 -23.766 1 58.41 2 SER B C 1
ATOM 1877 O O . SER B 1 2 ? 5.23 12.969 -23.141 1 58.41 2 SER B O 1
ATOM 1879 N N . ASP B 1 3 ? 6.785 14.531 -23.641 1 66.31 3 ASP B N 1
ATOM 1880 C CA . ASP B 1 3 ? 7.719 14.438 -22.531 1 66.31 3 ASP B CA 1
ATOM 1881 C C . ASP B 1 3 ? 6.98 14.414 -21.188 1 66.31 3 ASP B C 1
ATOM 1883 O O . ASP B 1 3 ? 7.363 13.688 -20.266 1 66.31 3 ASP B O 1
ATOM 1887 N N . ALA B 1 4 ? 5.871 15.016 -21.219 1 73.06 4 ALA B N 1
ATOM 1888 C CA . ALA B 1 4 ? 5.105 15.094 -19.969 1 73.06 4 ALA B CA 1
ATOM 1889 C C . ALA B 1 4 ? 4.375 13.789 -19.688 1 73.06 4 ALA B C 1
ATOM 1891 O O . ALA B 1 4 ? 4.297 13.344 -18.547 1 73.06 4 ALA B O 1
ATOM 1892 N N . MET B 1 5 ? 3.955 13.18 -20.812 1 74.12 5 MET B N 1
ATOM 1893 C CA . MET B 1 5 ? 3.217 11.93 -20.656 1 74.12 5 MET B CA 1
ATOM 1894 C C . MET B 1 5 ? 4.141 10.812 -20.188 1 74.12 5 MET B C 1
ATOM 1896 O O . MET B 1 5 ? 3.758 9.992 -19.359 1 74.12 5 MET B O 1
ATOM 1900 N N . VAL B 1 6 ? 5.309 10.875 -20.75 1 76.31 6 VAL B N 1
ATOM 1901 C CA . VAL B 1 6 ? 6.289 9.859 -20.391 1 76.31 6 VAL B CA 1
ATOM 1902 C C . VAL B 1 6 ? 6.711 10.055 -18.938 1 76.31 6 VAL B C 1
ATOM 1904 O O . VAL B 1 6 ? 6.852 9.078 -18.188 1 76.31 6 VAL B O 1
ATOM 1907 N N . GLU B 1 7 ? 6.789 11.266 -18.5 1 80.56 7 GLU B N 1
ATOM 1908 C CA . GLU B 1 7 ? 7.176 11.555 -17.125 1 80.56 7 GLU B CA 1
ATOM 1909 C C . GLU B 1 7 ? 6.09 11.125 -16.141 1 80.56 7 GLU B C 1
ATOM 1911 O O . GLU B 1 7 ? 6.391 10.594 -15.07 1 80.56 7 GLU B O 1
ATOM 1916 N N . GLN B 1 8 ? 4.961 11.281 -16.562 1 81.94 8 GLN B N 1
ATOM 1917 C CA . GLN B 1 8 ? 3.848 10.883 -15.711 1 81.94 8 GLN B CA 1
ATOM 1918 C C . GLN B 1 8 ? 3.762 9.367 -15.594 1 81.94 8 GLN B C 1
ATOM 1920 O O . GLN B 1 8 ? 3.512 8.836 -14.508 1 81.94 8 GLN B O 1
ATOM 1925 N N . SER B 1 9 ? 4.012 8.773 -16.734 1 83.81 9 SER B N 1
ATOM 1926 C CA . SER B 1 9 ? 3.986 7.312 -16.719 1 83.81 9 SER B CA 1
ATOM 1927 C C . SER B 1 9 ? 5.09 6.75 -15.828 1 83.81 9 SER B C 1
ATOM 1929 O O . SER B 1 9 ? 4.863 5.793 -15.086 1 83.81 9 SER B O 1
ATOM 1931 N N . LEU B 1 10 ? 6.215 7.379 -15.867 1 86.94 10 LEU B N 1
ATOM 1932 C CA . LEU B 1 10 ? 7.336 6.938 -15.047 1 86.94 10 LEU B CA 1
ATOM 1933 C C . LEU B 1 10 ? 7.055 7.184 -13.57 1 86.94 10 LEU B C 1
ATOM 1935 O O . LEU B 1 10 ? 7.395 6.355 -12.719 1 86.94 10 LEU B O 1
ATOM 1939 N N . PHE B 1 11 ? 6.465 8.297 -13.289 1 90.06 11 PHE B N 1
ATOM 1940 C CA . PHE B 1 11 ? 6.09 8.57 -11.906 1 90.06 11 PHE B CA 1
ATOM 1941 C C . PHE B 1 11 ? 5.16 7.484 -11.375 1 90.06 11 PHE B C 1
ATOM 1943 O O . PHE B 1 11 ? 5.402 6.922 -10.305 1 90.06 11 PHE B O 1
ATOM 1950 N N . TRP B 1 12 ? 4.191 7.164 -12.156 1 91.94 12 TRP B N 1
ATOM 1951 C CA . TRP B 1 12 ? 3.16 6.246 -11.672 1 91.94 12 TRP B CA 1
ATOM 1952 C C . TRP B 1 12 ? 3.719 4.836 -11.508 1 91.94 12 TRP B C 1
ATOM 1954 O O . TRP B 1 12 ? 3.361 4.129 -10.562 1 91.94 12 TRP B O 1
ATOM 1964 N N . THR B 1 13 ? 4.535 4.422 -12.367 1 93 13 THR B N 1
ATOM 1965 C CA . THR B 1 13 ? 5.109 3.088 -12.242 1 93 13 THR B CA 1
ATOM 1966 C C . THR B 1 13 ? 6.039 3.006 -11.039 1 93 13 THR B C 1
ATOM 1968 O O . THR B 1 13 ? 6.051 2.002 -10.32 1 93 13 THR B O 1
ATOM 1971 N N . LYS B 1 14 ? 6.773 4.102 -10.82 1 93.5 14 LYS B N 1
ATOM 1972 C CA . LYS B 1 14 ? 7.625 4.156 -9.633 1 93.5 14 LYS B CA 1
ATOM 1973 C C . LYS B 1 14 ? 6.793 4.207 -8.359 1 93.5 14 LYS B C 1
ATOM 1975 O O . LYS B 1 14 ? 7.117 3.545 -7.371 1 93.5 14 LYS B O 1
ATOM 1980 N N . PHE B 1 15 ? 5.801 5.008 -8.422 1 95.94 15 PHE B N 1
ATOM 1981 C CA . PHE B 1 15 ? 4.879 5.074 -7.293 1 95.94 15 PHE B CA 1
ATOM 1982 C C . PHE B 1 15 ? 4.305 3.695 -6.984 1 95.94 15 PHE B C 1
ATOM 1984 O O . PHE B 1 15 ? 4.324 3.25 -5.836 1 95.94 15 PHE B O 1
ATOM 1991 N N . GLY B 1 16 ? 3.828 3.033 -8.039 1 96.94 16 GLY B N 1
ATOM 1992 C CA . GLY B 1 16 ? 3.268 1.701 -7.879 1 96.94 16 GLY B CA 1
ATOM 1993 C C . GLY B 1 16 ? 4.238 0.715 -7.258 1 96.94 16 GLY B C 1
ATOM 1994 O O . GLY B 1 16 ? 3.887 -0.012 -6.328 1 96.94 16 GLY B O 1
ATOM 1995 N N . SER B 1 17 ? 5.469 0.743 -7.734 1 97.44 17 SER B N 1
ATOM 1996 C CA . SER B 1 17 ? 6.492 -0.156 -7.207 1 97.44 17 SER B CA 1
ATOM 1997 C C . SER B 1 17 ? 6.758 0.112 -5.73 1 97.44 17 SER B C 1
ATOM 1999 O O . SER B 1 17 ? 6.852 -0.822 -4.93 1 97.44 17 SER B O 1
ATOM 2001 N N . ASN B 1 18 ? 6.836 1.359 -5.348 1 97.38 18 ASN B N 1
ATOM 2002 C CA . ASN B 1 18 ? 7.176 1.717 -3.975 1 97.38 18 ASN B CA 1
ATOM 2003 C C . ASN B 1 18 ? 6.039 1.393 -3.012 1 97.38 18 ASN B C 1
ATOM 2005 O O . ASN B 1 18 ? 6.273 0.863 -1.923 1 97.38 18 ASN B O 1
ATOM 2009 N N . VAL B 1 19 ? 4.809 1.661 -3.402 1 98.25 19 VAL B N 1
ATOM 2010 C CA . VAL B 1 19 ? 3.695 1.409 -2.494 1 98.25 19 VAL B CA 1
ATOM 2011 C C . VAL B 1 19 ? 3.459 -0.094 -2.369 1 98.25 19 VAL B C 1
ATOM 2013 O O . VAL B 1 19 ? 3.1 -0.585 -1.298 1 98.25 19 VAL B O 1
ATOM 2016 N N . CYS B 1 20 ? 3.619 -0.834 -3.459 1 98.38 20 CYS B N 1
ATOM 2017 C CA . CYS B 1 20 ? 3.457 -2.281 -3.377 1 98.38 20 CYS B CA 1
ATOM 2018 C C . CYS B 1 20 ? 4.578 -2.91 -2.555 1 98.38 20 CYS B C 1
ATOM 2020 O O . CYS B 1 20 ? 4.371 -3.928 -1.892 1 98.38 20 CYS B O 1
ATOM 2022 N N . THR B 1 21 ? 5.797 -2.279 -2.568 1 98.44 21 THR B N 1
ATOM 2023 C CA . THR B 1 21 ? 6.855 -2.721 -1.665 1 98.44 21 THR B CA 1
ATOM 2024 C C . THR B 1 21 ? 6.414 -2.582 -0.211 1 98.44 21 THR B C 1
ATOM 2026 O O . THR B 1 21 ? 6.637 -3.486 0.599 1 98.44 21 THR B O 1
ATOM 2029 N N . LEU B 1 22 ? 5.773 -1.438 0.131 1 98.62 22 LEU B N 1
ATOM 2030 C CA . LEU B 1 22 ? 5.297 -1.226 1.493 1 98.62 22 LEU B CA 1
ATOM 2031 C C . LEU B 1 22 ? 4.215 -2.238 1.854 1 98.62 22 LEU B C 1
ATOM 2033 O O . LEU B 1 22 ? 4.215 -2.787 2.959 1 98.62 22 LEU B O 1
ATOM 2037 N N . LEU B 1 23 ? 3.312 -2.494 0.905 1 98.5 23 LEU B N 1
ATOM 2038 C CA . LEU B 1 23 ? 2.252 -3.469 1.143 1 98.5 23 LEU B CA 1
ATOM 2039 C C . LEU B 1 23 ? 2.834 -4.859 1.364 1 98.5 23 LEU B C 1
ATOM 2041 O O . LEU B 1 23 ? 2.385 -5.594 2.248 1 98.5 23 LEU B O 1
ATOM 2045 N N . TRP B 1 24 ? 3.809 -5.184 0.539 1 98.44 24 TRP B N 1
ATOM 2046 C CA . TRP B 1 24 ? 4.477 -6.477 0.661 1 98.44 24 TRP B CA 1
ATOM 2047 C C . TRP B 1 24 ? 5.109 -6.633 2.041 1 98.44 24 TRP B C 1
ATOM 2049 O O . TRP B 1 24 ? 4.895 -7.645 2.713 1 98.44 24 TRP B O 1
ATOM 2059 N N . LYS B 1 25 ? 5.723 -5.637 2.52 1 98.19 25 LYS B N 1
ATOM 2060 C CA . LYS B 1 25 ? 6.387 -5.66 3.818 1 98.19 25 LYS B CA 1
ATOM 2061 C C . LYS B 1 25 ? 5.371 -5.738 4.953 1 98.19 25 LYS B C 1
ATOM 2063 O O . LYS B 1 25 ? 5.609 -6.406 5.965 1 98.19 25 LYS B O 1
ATOM 2068 N N . ALA B 1 26 ? 4.246 -5.109 4.762 1 97.62 26 ALA B N 1
ATOM 2069 C CA . ALA B 1 26 ? 3.248 -5.027 5.824 1 97.62 26 ALA B CA 1
ATOM 2070 C C . ALA B 1 26 ? 2.396 -6.293 5.879 1 97.62 26 ALA B C 1
ATOM 2072 O O . ALA B 1 26 ? 1.76 -6.578 6.895 1 97.62 26 ALA B O 1
ATOM 2073 N N . SER B 1 27 ? 2.373 -7.07 4.785 1 97.94 27 SER B N 1
ATOM 2074 C CA . SER B 1 27 ? 1.458 -8.195 4.66 1 97.94 27 SER B CA 1
ATOM 2075 C C . SER B 1 27 ? 2.125 -9.5 5.09 1 97.94 27 SER B C 1
ATOM 2077 O O . SER B 1 27 ? 1.907 -10.547 4.477 1 97.94 27 SER B O 1
ATOM 2079 N N . ASN B 1 28 ? 2.93 -9.445 6.145 1 95.56 28 ASN B N 1
ATOM 2080 C CA . ASN B 1 28 ? 3.719 -10.602 6.559 1 95.56 28 ASN B CA 1
ATOM 2081 C C . ASN B 1 28 ? 2.977 -11.445 7.59 1 95.56 28 ASN B C 1
ATOM 2083 O O . ASN B 1 28 ? 3.555 -12.359 8.188 1 95.56 28 ASN B O 1
ATOM 2087 N N . ASN B 1 29 ? 1.719 -11.102 7.938 1 95.19 29 ASN B N 1
ATOM 2088 C CA . ASN B 1 29 ? 0.9 -11.891 8.852 1 95.19 29 ASN B CA 1
ATOM 2089 C C . ASN B 1 29 ? -0.583 -11.789 8.508 1 95.19 29 ASN B C 1
ATOM 2091 O O . ASN B 1 29 ? -0.994 -10.891 7.773 1 95.19 29 ASN B O 1
ATOM 2095 N N . ASP B 1 30 ? -1.333 -12.648 9.141 1 95.31 30 ASP B N 1
ATOM 2096 C CA . ASP B 1 30 ? -2.75 -12.766 8.805 1 95.31 30 ASP B CA 1
ATOM 2097 C C . ASP B 1 30 ? -3.521 -11.523 9.242 1 95.31 30 ASP B C 1
ATOM 2099 O O . ASP B 1 30 ? -4.453 -11.094 8.555 1 95.31 30 ASP B O 1
ATOM 2103 N N . GLU B 1 31 ? -3.193 -10.914 10.312 1 96.12 31 GLU B N 1
ATOM 2104 C CA . GLU B 1 31 ? -3.898 -9.75 10.852 1 96.12 31 GLU B CA 1
ATOM 2105 C C . GLU B 1 31 ? -3.785 -8.555 9.914 1 96.12 31 GLU B C 1
ATOM 2107 O O . GLU B 1 31 ? -4.77 -7.848 9.68 1 96.12 31 GLU B O 1
ATOM 2112 N N . SER B 1 32 ? -2.641 -8.352 9.438 1 97.12 32 SER B N 1
ATOM 2113 C CA . SER B 1 32 ? -2.414 -7.246 8.516 1 97.12 32 SER B CA 1
ATOM 2114 C C . SER B 1 32 ? -3.18 -7.449 7.211 1 97.12 32 SER B C 1
ATOM 2116 O O . SER B 1 32 ? -3.781 -6.512 6.688 1 97.12 32 SER B O 1
ATOM 2118 N N . VAL B 1 33 ? -3.133 -8.688 6.68 1 98 33 VAL B N 1
ATOM 2119 C CA . VAL B 1 33 ? -3.84 -9.008 5.445 1 98 33 VAL B CA 1
ATOM 2120 C C . VAL B 1 33 ? -5.34 -8.805 5.637 1 98 33 VAL B C 1
ATOM 2122 O O . VAL B 1 33 ? -6.008 -8.219 4.777 1 98 33 VAL B O 1
ATOM 2125 N N . LYS B 1 34 ? -5.816 -9.25 6.766 1 97.31 34 LYS B N 1
ATOM 2126 C CA . LYS B 1 34 ? -7.234 -9.078 7.066 1 97.31 34 LYS B CA 1
ATOM 2127 C C . LYS B 1 34 ? -7.605 -7.602 7.152 1 97.31 34 LYS B C 1
ATOM 2129 O O . LYS B 1 34 ? -8.648 -7.184 6.637 1 97.31 34 LYS B O 1
ATOM 2134 N N . ALA B 1 35 ? -6.777 -6.781 7.781 1 97.56 35 ALA B N 1
ATOM 2135 C CA . ALA B 1 35 ? -7.027 -5.348 7.91 1 97.56 35 ALA B CA 1
ATOM 2136 C C . ALA B 1 35 ? -7.102 -4.68 6.539 1 97.56 35 ALA B C 1
ATOM 2138 O O . ALA B 1 35 ? -7.945 -3.811 6.309 1 97.56 35 ALA B O 1
ATOM 2139 N N . MET B 1 36 ? -6.309 -5.094 5.594 1 98 36 MET B N 1
ATOM 2140 C CA . MET B 1 36 ? -6.211 -4.5 4.262 1 98 36 MET B CA 1
ATOM 2141 C C . MET B 1 36 ? -7.43 -4.863 3.416 1 98 36 MET B C 1
ATOM 2143 O O . MET B 1 36 ? -7.984 -4.012 2.723 1 98 36 MET B O 1
ATOM 2147 N N . LEU B 1 37 ? -7.852 -6.113 3.566 1 96.5 37 LEU B N 1
ATOM 2148 C CA . LEU B 1 37 ? -8.789 -6.633 2.58 1 96.5 37 LEU B CA 1
ATOM 2149 C C . LEU B 1 37 ? -10.227 -6.543 3.096 1 96.5 37 LEU B C 1
ATOM 2151 O O . LEU B 1 37 ? -11.18 -6.684 2.324 1 96.5 37 LEU B O 1
ATOM 2155 N N . ASN B 1 38 ? -10.297 -6.348 4.395 1 93.56 38 ASN B N 1
ATOM 2156 C CA . ASN B 1 38 ? -11.633 -6.328 4.973 1 93.56 38 ASN B CA 1
ATOM 2157 C C . ASN B 1 38 ? -12.484 -5.215 4.375 1 93.56 38 ASN B C 1
ATOM 2159 O O . ASN B 1 38 ? -11.977 -4.137 4.055 1 93.56 38 ASN B O 1
ATOM 2163 N N . GLY B 1 39 ? -13.836 -5.555 4.129 1 89.75 39 GLY B N 1
ATOM 2164 C CA . GLY B 1 39 ? -14.75 -4.605 3.504 1 89.75 39 GLY B CA 1
ATOM 2165 C C . GLY B 1 39 ? -14.641 -4.586 1.991 1 89.75 39 GLY B C 1
ATOM 2166 O O . GLY B 1 39 ? -14.352 -5.609 1.371 1 89.75 39 GLY B O 1
ATOM 2167 N N . ASP B 1 40 ? -14.844 -3.416 1.317 1 93.62 40 ASP B N 1
ATOM 2168 C CA . ASP B 1 40 ? -14.867 -3.283 -0.136 1 93.62 40 ASP B CA 1
ATOM 2169 C C . ASP B 1 40 ? -13.469 -3.023 -0.69 1 93.62 40 ASP B C 1
ATOM 2171 O O . ASP B 1 40 ? -13.234 -3.172 -1.891 1 93.62 40 ASP B O 1
ATOM 2175 N N . SER B 1 41 ? -12.602 -2.654 0.171 1 92.69 41 SER B N 1
ATOM 2176 C CA . SER B 1 41 ? -11.273 -2.234 -0.254 1 92.69 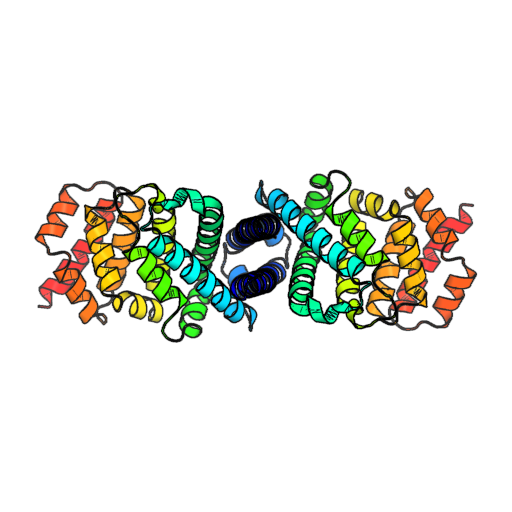41 SER B CA 1
ATOM 2177 C C . SER B 1 41 ? -10.531 -3.367 -0.96 1 92.69 41 SER B C 1
ATOM 2179 O O . SER B 1 41 ? -9.836 -3.137 -1.948 1 92.69 41 SER B O 1
ATOM 2181 N N . GLY B 1 42 ? -10.742 -4.559 -0.504 1 94.19 42 GLY B N 1
ATOM 2182 C CA . GLY B 1 42 ? -10.086 -5.699 -1.119 1 94.19 42 GLY B CA 1
ATOM 2183 C C . GLY B 1 42 ? -10.547 -5.961 -2.539 1 94.19 42 GLY B C 1
ATOM 2184 O O . GLY B 1 42 ? -9.734 -6.234 -3.424 1 94.19 42 GLY B O 1
ATOM 2185 N N . LEU B 1 43 ? -11.836 -5.898 -2.719 1 94.12 43 LEU B N 1
ATOM 2186 C CA . LEU B 1 43 ? -12.406 -6.164 -4.035 1 94.12 43 LEU B CA 1
ATOM 2187 C C . LEU B 1 43 ? -11.977 -5.105 -5.039 1 94.12 43 LEU B C 1
ATOM 2189 O O . LEU B 1 43 ? -11.656 -5.426 -6.188 1 94.12 43 LEU B O 1
ATOM 2193 N N . LYS B 1 44 ? -11.977 -3.852 -4.562 1 94.5 44 LYS B N 1
ATOM 2194 C CA . LYS B 1 44 ? -11.547 -2.754 -5.426 1 94.5 44 LYS B CA 1
ATOM 2195 C C . LYS B 1 44 ? -10.078 -2.898 -5.816 1 94.5 44 LYS B C 1
ATOM 2197 O O . LYS B 1 44 ? -9.711 -2.67 -6.969 1 94.5 44 LYS B O 1
ATOM 2202 N N . PHE B 1 45 ? -9.312 -3.311 -4.895 1 95.94 45 PHE B N 1
ATOM 2203 C CA . PHE B 1 45 ? -7.891 -3.518 -5.164 1 95.94 45 PHE B CA 1
ATOM 2204 C C . PHE B 1 45 ? -7.691 -4.641 -6.176 1 95.94 45 PHE B C 1
ATOM 2206 O O . PHE B 1 45 ? -6.895 -4.512 -7.105 1 95.94 45 PHE B O 1
ATOM 2213 N N . LEU B 1 46 ? -8.383 -5.75 -5.973 1 94.19 46 LEU B N 1
ATOM 2214 C CA . LEU B 1 46 ? -8.219 -6.898 -6.855 1 94.19 46 LEU B CA 1
ATOM 2215 C C . LEU B 1 46 ? -8.57 -6.527 -8.297 1 94.19 46 LEU B C 1
ATOM 2217 O O . LEU B 1 46 ? -7.965 -7.047 -9.234 1 94.19 46 LEU B O 1
ATOM 2221 N N . GLU B 1 47 ? -9.523 -5.664 -8.43 1 93.12 47 GLU B N 1
ATOM 2222 C CA . GLU B 1 47 ? -9.898 -5.207 -9.766 1 93.12 47 GLU B CA 1
ATOM 2223 C C . GLU B 1 47 ? -8.75 -4.469 -10.445 1 93.12 47 GLU B C 1
ATOM 2225 O O . GLU B 1 47 ? -8.43 -4.734 -11.602 1 93.12 47 GLU B O 1
ATOM 2230 N N . VAL B 1 48 ? -8.156 -3.578 -9.703 1 93.44 48 VAL B N 1
ATOM 2231 C CA . VAL B 1 48 ? -7.094 -2.779 -10.305 1 93.44 48 VAL B CA 1
ATOM 2232 C C . VAL B 1 48 ? -5.836 -3.631 -10.469 1 93.44 48 VAL B C 1
ATOM 2234 O O . VAL B 1 48 ? -5.082 -3.457 -11.43 1 93.44 48 VAL B O 1
ATOM 2237 N N . ALA B 1 49 ? -5.605 -4.574 -9.578 1 94.62 49 ALA B N 1
ATOM 2238 C CA . ALA B 1 49 ? -4.48 -5.496 -9.719 1 94.62 49 ALA B CA 1
ATOM 2239 C C . ALA B 1 49 ? -4.637 -6.371 -10.953 1 94.62 49 ALA B C 1
ATOM 2241 O O . ALA B 1 49 ? -3.67 -6.609 -11.68 1 94.62 49 ALA B O 1
ATOM 2242 N N . SER B 1 50 ? -5.867 -6.824 -11.188 1 93.94 50 SER B N 1
ATOM 2243 C CA . SER B 1 50 ? -6.148 -7.645 -12.359 1 93.94 50 SER B CA 1
ATOM 2244 C C . SER B 1 50 ? -5.844 -6.887 -13.648 1 93.94 50 SER B C 1
ATOM 2246 O O . SER B 1 50 ? -5.254 -7.441 -14.578 1 93.94 50 SER B O 1
ATOM 2248 N N . TYR B 1 51 ? -6.215 -5.684 -13.617 1 93.31 51 TYR B N 1
ATOM 2249 C CA . TYR B 1 51 ? -5.957 -4.859 -14.789 1 93.31 51 TYR B CA 1
ATOM 2250 C C . TYR B 1 51 ? -4.457 -4.66 -15 1 93.31 51 TYR B C 1
ATOM 2252 O O . TYR B 1 51 ? -3.973 -4.676 -16.125 1 93.31 51 TYR B O 1
ATOM 2260 N N . ALA B 1 52 ? -3.732 -4.383 -13.938 1 93.81 52 ALA B N 1
ATOM 2261 C CA . ALA B 1 52 ? -2.285 -4.203 -14.031 1 93.81 52 ALA B CA 1
ATOM 2262 C C . ALA B 1 52 ? -1.615 -5.453 -14.602 1 93.81 52 ALA B C 1
ATOM 2264 O O . ALA B 1 52 ? -0.75 -5.355 -15.469 1 93.81 52 ALA B O 1
ATOM 2265 N N . TYR B 1 53 ? -2.021 -6.652 -14.211 1 94.12 53 TYR B N 1
ATOM 2266 C CA . TYR B 1 53 ? -1.486 -7.91 -14.719 1 94.12 53 TYR B CA 1
ATOM 2267 C C . TYR B 1 53 ? -1.783 -8.07 -16.203 1 94.12 53 TYR B C 1
ATOM 2269 O O . TYR B 1 53 ? -0.879 -8.344 -17 1 94.12 53 TYR B O 1
ATOM 2277 N N . GLU B 1 54 ? -3.02 -7.84 -16.469 1 93.12 54 GLU B N 1
ATOM 2278 C CA . GLU B 1 54 ? -3.434 -8.008 -17.859 1 93.12 54 GLU B CA 1
ATOM 2279 C C . GLU B 1 54 ? -2.678 -7.055 -18.781 1 93.12 54 GLU B C 1
ATOM 2281 O O . GLU B 1 54 ? -2.256 -7.441 -19.875 1 93.12 54 GLU B O 1
ATOM 2286 N N . SER B 1 55 ? -2.613 -5.805 -18.312 1 91.06 55 SER B N 1
ATOM 2287 C CA . SER B 1 55 ? -1.912 -4.805 -19.125 1 91.06 55 SER B CA 1
ATOM 2288 C C . SER B 1 55 ? -0.44 -5.168 -19.297 1 91.06 55 SER B C 1
ATOM 2290 O O . SER B 1 55 ? 0.106 -5.062 -20.391 1 91.06 55 SER B O 1
ATOM 2292 N N . TYR B 1 56 ? 0.202 -5.562 -18.344 1 92.5 56 TYR B N 1
ATOM 2293 C CA . TYR B 1 56 ? 1.614 -5.922 -18.391 1 92.5 56 TYR B CA 1
ATOM 2294 C C . TYR B 1 56 ? 1.84 -7.133 -19.281 1 92.5 56 TYR B C 1
ATOM 2296 O O . TYR B 1 56 ? 2.754 -7.141 -20.109 1 92.5 56 TYR B O 1
ATOM 2304 N N . PHE B 1 57 ? 1.016 -8.141 -19.078 1 89.94 57 PHE B N 1
ATOM 2305 C CA . PHE B 1 57 ? 1.185 -9.367 -19.828 1 89.94 57 PHE B CA 1
ATOM 2306 C C . PHE B 1 57 ? 0.886 -9.141 -21.312 1 89.94 57 PHE B C 1
ATOM 2308 O O . PHE B 1 57 ? 1.554 -9.703 -22.188 1 89.94 57 PHE B O 1
ATOM 2315 N N . THR B 1 58 ? -0.128 -8.359 -21.531 1 91.38 58 THR B N 1
ATOM 2316 C CA . THR B 1 58 ? -0.431 -8.016 -22.906 1 91.38 58 THR B CA 1
ATOM 2317 C C . THR B 1 58 ? 0.755 -7.309 -23.562 1 91.38 58 THR B C 1
ATOM 2319 O O . THR B 1 58 ? 1.106 -7.605 -24.703 1 91.38 58 THR B O 1
ATOM 2322 N N . ALA B 1 59 ? 1.368 -6.383 -22.828 1 89 59 ALA B N 1
ATOM 2323 C CA . ALA B 1 59 ? 2.541 -5.68 -23.344 1 89 59 ALA B CA 1
ATOM 2324 C C . ALA B 1 59 ? 3.688 -6.652 -23.609 1 89 59 ALA B C 1
ATOM 2326 O O . ALA B 1 59 ? 4.391 -6.531 -24.609 1 89 59 ALA B O 1
ATOM 2327 N N . LEU B 1 60 ? 3.967 -7.613 -22.75 1 89.38 60 LEU B N 1
ATOM 2328 C CA . LEU B 1 60 ? 5.012 -8.617 -22.922 1 89.38 60 LEU B CA 1
ATOM 2329 C C . LEU B 1 60 ? 4.75 -9.453 -24.172 1 89.38 60 LEU B C 1
ATOM 2331 O O . LEU B 1 60 ? 5.664 -9.695 -24.969 1 89.38 60 LEU B O 1
ATOM 2335 N N . ARG B 1 61 ? 3.535 -9.836 -24.297 1 88.88 61 ARG B N 1
ATOM 2336 C CA . ARG B 1 61 ? 3.178 -10.672 -25.438 1 88.88 61 ARG B CA 1
ATOM 2337 C C . ARG B 1 61 ? 3.352 -9.922 -26.75 1 88.88 61 ARG B C 1
ATOM 2339 O O . ARG B 1 61 ? 3.863 -10.469 -27.734 1 88.88 61 ARG B O 1
ATOM 2346 N N . LEU B 1 62 ? 2.936 -8.695 -26.719 1 87.94 62 LEU B N 1
ATOM 2347 C CA . LEU B 1 62 ? 3.02 -7.875 -27.906 1 87.94 62 LEU B CA 1
ATOM 2348 C C . LEU B 1 62 ? 4.469 -7.715 -28.359 1 87.94 62 LEU B C 1
ATOM 2350 O O . LEU B 1 62 ? 4.742 -7.629 -29.562 1 87.94 62 LEU B O 1
ATOM 2354 N N . HIS B 1 63 ? 5.355 -7.711 -27.469 1 84.25 63 HIS B N 1
ATOM 2355 C CA . HIS B 1 63 ? 6.762 -7.512 -27.797 1 84.25 63 HIS B CA 1
ATOM 2356 C C . HIS B 1 63 ? 7.531 -8.828 -27.75 1 84.25 63 HIS B C 1
ATOM 2358 O O . HIS B 1 63 ? 8.758 -8.828 -27.625 1 84.25 63 HIS B O 1
ATOM 2364 N N . LYS B 1 64 ? 6.816 -9.883 -27.703 1 80.69 64 LYS B N 1
ATOM 2365 C CA . LYS B 1 64 ? 7.371 -11.227 -27.75 1 80.69 64 LYS B CA 1
ATOM 2366 C C . LYS B 1 64 ? 8.406 -11.43 -26.641 1 80.69 64 LYS B C 1
ATOM 2368 O O . LYS B 1 64 ? 9.445 -12.047 -26.859 1 80.69 64 LYS B O 1
ATOM 2373 N N . PHE B 1 65 ? 8.227 -10.781 -25.484 1 78.94 65 PHE B N 1
ATOM 2374 C CA . PHE B 1 65 ? 9.008 -10.914 -24.266 1 78.94 65 PHE B CA 1
ATOM 2375 C C . PHE B 1 65 ? 10.43 -10.422 -24.484 1 78.94 65 PHE B C 1
ATOM 2377 O O . PHE B 1 65 ? 11.273 -10.516 -23.578 1 78.94 65 PHE B O 1
ATOM 2384 N N . ALA B 1 66 ? 10.727 -9.875 -25.547 1 71.62 66 ALA B N 1
ATOM 2385 C CA . ALA B 1 66 ? 12.039 -9.328 -25.891 1 71.62 66 ALA B CA 1
ATOM 2386 C C . ALA B 1 66 ? 12.312 -8.047 -25.109 1 71.62 66 ALA B C 1
ATOM 2388 O O . ALA B 1 66 ? 13.461 -7.762 -24.75 1 71.62 66 ALA B O 1
ATOM 2389 N N . LYS B 1 67 ? 11.484 -7.367 -24.812 1 65.12 67 LYS B N 1
ATOM 2390 C CA . LYS B 1 67 ? 11.688 -6.023 -24.281 1 65.12 67 LYS B CA 1
ATOM 2391 C C . LYS B 1 67 ? 11.516 -6 -22.766 1 65.12 67 LYS B C 1
ATOM 2393 O O . LYS B 1 67 ? 11.242 -4.949 -22.188 1 65.12 67 LYS B O 1
ATOM 2398 N N . ALA B 1 68 ? 11.758 -6.949 -22.266 1 67.38 68 ALA B N 1
ATOM 2399 C CA . ALA B 1 68 ? 11.562 -6.973 -20.812 1 67.38 68 ALA B CA 1
ATOM 2400 C C . ALA B 1 68 ? 12.406 -5.898 -20.125 1 67.38 68 ALA B C 1
ATOM 2402 O O . ALA B 1 68 ? 11.945 -5.258 -19.188 1 67.38 68 ALA B O 1
ATOM 2403 N N . LYS B 1 69 ? 13.438 -5.656 -20.641 1 67.31 69 LYS B N 1
ATOM 2404 C CA . LYS B 1 69 ? 14.336 -4.645 -20.109 1 67.31 69 LYS B CA 1
ATOM 2405 C C . LYS B 1 69 ? 13.758 -3.242 -20.281 1 67.31 69 LYS B C 1
ATOM 2407 O O . LYS B 1 69 ? 13.914 -2.385 -19.406 1 67.31 69 LYS B O 1
ATOM 2412 N N . GLU B 1 70 ? 13.086 -3.061 -21.359 1 70.31 70 GLU B N 1
ATOM 2413 C CA . GLU B 1 70 ? 12.492 -1.753 -21.641 1 70.31 70 GLU B CA 1
ATOM 2414 C C . GLU B 1 70 ? 11.328 -1.472 -20.688 1 70.31 70 GLU B C 1
ATOM 2416 O O . GLU B 1 70 ? 10.984 -0.313 -20.453 1 70.31 70 GLU B O 1
ATOM 2421 N N . LEU B 1 71 ? 10.844 -2.48 -20.219 1 77 71 LEU B N 1
ATOM 2422 C CA . LEU B 1 71 ? 9.711 -2.357 -19.312 1 77 71 LEU B CA 1
ATOM 2423 C C . LEU B 1 71 ? 10.148 -2.551 -17.859 1 77 71 LEU B C 1
ATOM 2425 O O . LEU B 1 71 ? 9.398 -3.09 -17.047 1 77 71 LEU B O 1
ATOM 2429 N N . SER B 1 72 ? 11.281 -2.07 -17.578 1 83.44 72 SER B N 1
ATOM 2430 C CA . SER B 1 72 ? 11.906 -2.387 -16.297 1 83.44 72 SER B CA 1
ATOM 2431 C C . SER B 1 72 ? 11.117 -1.809 -15.133 1 83.44 72 SER B C 1
ATOM 2433 O O . SER B 1 72 ? 10.922 -2.477 -14.109 1 83.44 72 SER B O 1
ATOM 2435 N N . ALA B 1 73 ? 10.648 -0.552 -15.367 1 88.88 73 ALA B N 1
ATOM 2436 C CA . ALA B 1 73 ? 9.883 0.044 -14.273 1 88.88 73 ALA B CA 1
ATOM 2437 C C . ALA B 1 73 ? 8.57 -0.699 -14.055 1 88.88 73 ALA B C 1
ATOM 2439 O O . ALA B 1 73 ? 8.156 -0.921 -12.914 1 88.88 73 ALA B O 1
ATOM 2440 N N . GLU B 1 74 ? 8.008 -1.097 -15.188 1 91.81 74 GLU B N 1
ATOM 2441 C CA . GLU B 1 74 ? 6.762 -1.855 -15.117 1 91.81 74 GLU B CA 1
ATOM 2442 C C . GLU B 1 74 ? 6.992 -3.238 -14.516 1 91.81 74 GLU B C 1
ATOM 2444 O O . GLU B 1 74 ? 6.148 -3.746 -13.773 1 91.81 74 GLU B O 1
ATOM 2449 N N . HIS B 1 75 ? 8.109 -3.766 -14.836 1 93.31 75 HIS B N 1
ATOM 2450 C CA . HIS B 1 75 ? 8.453 -5.066 -14.273 1 93.31 75 HIS B CA 1
ATOM 2451 C C . HIS B 1 75 ? 8.586 -4.992 -12.758 1 93.31 75 HIS B C 1
ATOM 2453 O O . HIS B 1 75 ? 8.078 -5.855 -12.039 1 93.31 75 HIS B O 1
ATOM 2459 N N . ASP B 1 76 ? 9.297 -3.934 -12.328 1 95.12 76 ASP B N 1
ATOM 2460 C CA . ASP B 1 76 ? 9.453 -3.754 -10.883 1 95.12 76 ASP B CA 1
ATOM 2461 C C . ASP B 1 76 ? 8.102 -3.613 -10.195 1 95.12 76 ASP B C 1
ATOM 2463 O O . ASP B 1 76 ? 7.887 -4.18 -9.117 1 95.12 76 ASP B O 1
ATOM 2467 N N . PHE B 1 77 ? 7.312 -2.871 -10.828 1 96.88 77 PHE B N 1
ATOM 2468 C CA . PHE B 1 77 ? 5.973 -2.676 -10.289 1 96.88 77 PHE B CA 1
ATOM 2469 C C . PHE B 1 77 ? 5.242 -4.008 -10.164 1 96.88 77 PHE B C 1
ATOM 2471 O O . PHE B 1 77 ? 4.754 -4.355 -9.086 1 96.88 77 PHE B O 1
ATOM 2478 N N . ILE B 1 78 ? 5.211 -4.797 -11.203 1 97.12 78 ILE B N 1
ATOM 2479 C CA . ILE B 1 78 ? 4.48 -6.062 -11.227 1 97.12 78 ILE B CA 1
ATOM 2480 C C . ILE B 1 78 ? 5.125 -7.051 -10.258 1 97.12 78 ILE B C 1
ATOM 2482 O O . ILE B 1 78 ? 4.434 -7.848 -9.625 1 97.12 78 ILE B O 1
ATOM 2486 N N . PHE B 1 79 ? 6.43 -6.938 -10.164 1 97.5 79 PHE B N 1
ATOM 2487 C CA . PHE B 1 79 ? 7.156 -7.816 -9.258 1 97.5 79 PHE B CA 1
ATOM 2488 C C . PHE B 1 79 ? 6.738 -7.562 -7.812 1 97.5 79 PHE B C 1
ATOM 2490 O O . PHE B 1 79 ? 6.441 -8.508 -7.07 1 97.5 79 PHE B O 1
ATOM 2497 N N . MET B 1 80 ? 6.68 -6.305 -7.406 1 98.19 80 MET B N 1
ATOM 2498 C CA . MET B 1 80 ? 6.305 -5.973 -6.035 1 98.19 80 MET B CA 1
ATOM 2499 C C . MET B 1 80 ? 4.832 -6.273 -5.785 1 98.19 80 MET B C 1
ATOM 2501 O O . MET B 1 80 ? 4.461 -6.734 -4.707 1 98.19 80 MET B O 1
ATOM 2505 N N . LEU B 1 81 ? 4.035 -6.016 -6.762 1 98.38 81 LEU B N 1
ATOM 2506 C CA . LEU B 1 81 ? 2.623 -6.359 -6.668 1 98.38 81 LEU B CA 1
ATOM 2507 C C . LEU B 1 81 ? 2.441 -7.859 -6.461 1 98.38 81 LEU B C 1
ATOM 2509 O O . LEU B 1 81 ? 1.636 -8.281 -5.629 1 98.38 81 LEU B O 1
ATOM 2513 N N . THR B 1 82 ? 3.189 -8.648 -7.207 1 98.31 82 THR B N 1
ATOM 2514 C CA . THR B 1 82 ? 3.127 -10.102 -7.078 1 98.31 82 THR B CA 1
ATOM 2515 C C . THR B 1 82 ? 3.613 -10.547 -5.699 1 98.31 82 THR B C 1
ATOM 2517 O O . THR B 1 82 ? 3.096 -11.508 -5.133 1 98.31 82 THR B O 1
ATOM 2520 N N . GLY B 1 83 ? 4.605 -9.844 -5.203 1 98.62 83 GLY B N 1
ATOM 2521 C CA . GLY B 1 83 ? 5.055 -10.117 -3.848 1 98.62 83 GLY B CA 1
ATOM 2522 C C . GLY B 1 83 ? 3.963 -9.93 -2.811 1 98.62 83 GLY B C 1
ATOM 2523 O O . GLY B 1 83 ? 3.797 -10.766 -1.92 1 98.62 83 GLY B O 1
ATOM 2524 N N . PHE B 1 84 ? 3.266 -8.859 -2.945 1 98.56 84 PHE B N 1
ATOM 2525 C CA . PHE B 1 84 ? 2.141 -8.625 -2.049 1 98.56 84 PHE B CA 1
ATOM 2526 C C . PHE B 1 84 ? 1.1 -9.727 -2.184 1 98.56 84 PHE B C 1
ATOM 2528 O O . PHE B 1 84 ? 0.586 -10.227 -1.182 1 98.56 84 PHE B O 1
ATOM 2535 N N . LEU B 1 85 ? 0.76 -10.156 -3.412 1 97.69 85 LEU B N 1
ATOM 2536 C CA . LEU B 1 85 ? -0.235 -11.195 -3.658 1 97.69 85 LEU B CA 1
ATOM 2537 C C . LEU B 1 85 ? 0.217 -12.531 -3.078 1 97.69 85 LEU B C 1
ATOM 2539 O O . LEU B 1 85 ? -0.608 -13.32 -2.615 1 97.69 85 LEU B O 1
ATOM 2543 N N . THR B 1 86 ? 1.562 -12.773 -3.098 1 98.44 86 THR B N 1
ATOM 2544 C CA . THR B 1 86 ? 2.111 -13.984 -2.494 1 98.44 86 THR B CA 1
ATOM 2545 C C . THR B 1 86 ? 1.838 -14.008 -0.994 1 98.44 86 THR B C 1
ATOM 2547 O O . THR B 1 86 ? 1.354 -15.016 -0.464 1 98.44 86 THR B O 1
ATOM 2550 N N . ASN B 1 87 ? 2.102 -12.906 -0.321 1 98.38 87 ASN B N 1
ATOM 2551 C CA . ASN B 1 87 ? 1.843 -12.836 1.113 1 98.38 87 ASN B CA 1
ATOM 2552 C C . ASN B 1 87 ? 0.348 -12.891 1.417 1 98.38 87 ASN B C 1
ATOM 2554 O O . ASN B 1 87 ? -0.068 -13.484 2.414 1 98.38 87 ASN B O 1
ATOM 2558 N N . MET B 1 88 ? -0.445 -12.273 0.587 1 97.06 88 MET B N 1
ATOM 2559 C CA . MET B 1 88 ? -1.896 -12.336 0.734 1 97.06 88 MET B CA 1
ATOM 2560 C C . MET B 1 88 ? -2.387 -13.781 0.695 1 97.06 88 MET B C 1
ATOM 2562 O O . MET B 1 88 ? -3.17 -14.195 1.551 1 97.06 88 MET B O 1
ATOM 2566 N N . THR B 1 89 ? -1.88 -14.578 -0.208 1 96.94 89 THR B N 1
ATOM 2567 C CA . THR B 1 89 ? -2.352 -15.953 -0.365 1 96.94 89 THR B CA 1
ATOM 2568 C C . THR B 1 89 ? -1.705 -16.859 0.669 1 96.94 89 THR B C 1
ATOM 2570 O O . THR B 1 89 ? -2.152 -18 0.871 1 96.94 89 THR B O 1
ATOM 2573 N N . ALA B 1 90 ? -0.553 -16.422 1.264 1 98.12 90 ALA B N 1
ATOM 2574 C CA . ALA B 1 90 ? 0.032 -17.203 2.359 1 98.12 90 ALA B CA 1
ATOM 2575 C C . ALA B 1 90 ? -0.883 -17.203 3.58 1 98.12 90 ALA B C 1
ATOM 2577 O O . ALA B 1 90 ? -0.797 -18.094 4.43 1 98.12 90 ALA B O 1
ATOM 2578 N N . SER B 1 91 ? -1.773 -16.172 3.635 1 96.88 91 SER B N 1
ATOM 2579 C CA . SER B 1 91 ? -2.758 -16.047 4.707 1 96.88 91 SER B CA 1
ATOM 2580 C C . SER B 1 91 ? -4.02 -16.844 4.391 1 96.88 91 SER B C 1
ATOM 2582 O O . SER B 1 91 ? -4.535 -16.781 3.271 1 96.88 91 SER B O 1
ATOM 2584 N N . SER B 1 92 ? -4.547 -17.609 5.469 1 96 92 SER B N 1
ATOM 2585 C CA . SER B 1 92 ? -5.789 -18.359 5.258 1 96 92 SER B CA 1
ATOM 2586 C C . SER B 1 92 ? -6.938 -17.422 4.895 1 96 92 SER B C 1
ATOM 2588 O O . SER B 1 92 ? -7.762 -17.75 4.039 1 96 92 SER B O 1
ATOM 2590 N N . PHE B 1 93 ? -7.027 -16.281 5.457 1 95.38 93 PHE B N 1
ATOM 2591 C CA . PHE B 1 93 ? -8.055 -15.289 5.148 1 95.38 93 PHE B CA 1
ATOM 2592 C C . PHE B 1 93 ? -7.926 -14.805 3.711 1 95.38 93 PHE B C 1
ATOM 2594 O O . PHE B 1 93 ? -8.922 -14.688 2.996 1 95.38 93 PHE B O 1
ATOM 2601 N N . GLY B 1 94 ? -6.676 -14.5 3.363 1 95.12 94 GLY B N 1
ATOM 2602 C CA . GLY B 1 94 ? -6.43 -14.016 2.016 1 95.12 94 GLY B CA 1
ATOM 2603 C C . GLY B 1 94 ? -6.832 -15.008 0.939 1 95.12 94 GLY B C 1
ATOM 2604 O O . GLY B 1 94 ? -7.402 -14.617 -0.084 1 95.12 94 GLY B O 1
ATOM 2605 N N . ARG B 1 95 ? -6.535 -16.281 1.134 1 95 95 ARG B N 1
ATOM 2606 C CA . ARG B 1 95 ? -6.941 -17.312 0.188 1 95 95 ARG B CA 1
ATOM 2607 C C . ARG B 1 95 ? -8.461 -17.359 0.047 1 95 95 ARG B C 1
ATOM 2609 O O . ARG B 1 95 ? -8.984 -17.391 -1.067 1 95 95 ARG B O 1
ATOM 2616 N N . GLU B 1 96 ? -9.102 -17.359 1.153 1 93.06 96 GLU B N 1
ATOM 2617 C CA . GLU B 1 96 ? -10.562 -17.406 1.132 1 93.06 96 GLU B CA 1
ATOM 2618 C C . GLU B 1 96 ? -11.148 -16.172 0.448 1 93.06 96 GLU B C 1
ATOM 2620 O O . GLU B 1 96 ? -12.117 -16.266 -0.3 1 93.06 96 GLU B O 1
ATOM 2625 N N . PHE B 1 97 ? -10.57 -15.07 0.773 1 93.5 97 PHE B N 1
ATOM 2626 C CA . PHE B 1 97 ? -11 -13.82 0.157 1 93.5 97 PHE B CA 1
ATOM 2627 C C . PHE B 1 97 ? -10.859 -13.891 -1.359 1 93.5 97 PHE B C 1
ATOM 2629 O O . PHE B 1 97 ? -11.805 -13.57 -2.088 1 93.5 97 PHE B O 1
ATOM 2636 N N . LEU B 1 98 ? -9.664 -14.297 -1.796 1 92.88 98 LEU B N 1
ATOM 2637 C CA . LEU B 1 98 ? -9.383 -14.375 -3.225 1 92.88 98 LEU B CA 1
ATOM 2638 C C . LEU B 1 98 ? -10.312 -15.359 -3.916 1 92.88 98 LEU B C 1
ATOM 2640 O O . LEU B 1 98 ? -10.805 -15.094 -5.016 1 92.88 98 LEU B O 1
ATOM 2644 N N . MET B 1 99 ? -10.641 -16.469 -3.283 1 92 99 MET B N 1
ATOM 2645 C CA . MET B 1 99 ? -11.492 -17.5 -3.875 1 92 99 MET B CA 1
ATOM 2646 C C . MET B 1 99 ? -12.945 -17.047 -3.93 1 92 99 MET B C 1
ATOM 2648 O O . MET B 1 99 ? -13.68 -17.406 -4.848 1 92 99 MET B O 1
ATOM 2652 N N . LYS B 1 100 ? -13.328 -16.234 -2.939 1 88.75 100 LYS B N 1
ATOM 2653 C CA . LYS B 1 100 ? -14.695 -15.711 -2.912 1 88.75 100 LYS B CA 1
ATOM 2654 C C . LYS B 1 100 ? -14.875 -14.586 -3.926 1 88.75 100 LYS B C 1
ATOM 2656 O O . LYS B 1 100 ? -15.961 -14.414 -4.484 1 88.75 100 LYS B O 1
ATOM 2661 N N . ALA B 1 101 ? -13.938 -13.711 -3.869 1 81.38 101 ALA B N 1
ATOM 2662 C CA . ALA B 1 101 ? -14 -12.555 -4.766 1 81.38 101 ALA B CA 1
ATOM 2663 C C . ALA B 1 101 ? -14.016 -13 -6.227 1 81.38 101 ALA B C 1
ATOM 2665 O O . ALA B 1 101 ? -14.539 -12.289 -7.09 1 81.38 101 ALA B O 1
ATOM 2666 N N . THR B 1 102 ? -13.211 -13.883 -6.461 1 60.09 102 THR B N 1
ATOM 2667 C CA . THR B 1 102 ? -13.008 -14.273 -7.855 1 60.09 102 THR B CA 1
ATOM 2668 C C . THR B 1 102 ? -14.125 -15.195 -8.328 1 60.09 102 THR B C 1
ATOM 2670 O O . THR B 1 102 ? -14.32 -16.281 -7.77 1 60.09 102 THR B O 1
ATOM 2673 N N . ASP B 1 103 ? -15.227 -14.547 -8.305 1 54.66 103 ASP B N 1
ATOM 2674 C CA . ASP B 1 103 ? -15.844 -15.422 -9.297 1 54.66 103 ASP B CA 1
ATOM 2675 C C . ASP B 1 103 ? -14.805 -15.961 -10.281 1 54.66 103 ASP B C 1
ATOM 2677 O O . ASP B 1 103 ? -13.695 -15.43 -10.367 1 54.66 103 ASP B O 1
ATOM 2681 N N . LYS B 1 104 ? -14.977 -16.828 -11.172 1 45.84 104 LYS B N 1
ATOM 2682 C CA . LYS B 1 104 ? -14.008 -17.688 -11.859 1 45.84 104 LYS B CA 1
ATOM 2683 C C . LYS B 1 104 ? -12.703 -16.938 -12.117 1 45.84 104 LYS B C 1
ATOM 2685 O O . LYS B 1 104 ? -11.617 -17.516 -12.023 1 45.84 104 LYS B O 1
ATOM 2690 N N . ASP B 1 105 ? -12.477 -15.742 -12.875 1 53.28 105 ASP B N 1
ATOM 2691 C CA . ASP B 1 105 ? -11.625 -15.914 -14.047 1 53.28 105 ASP B CA 1
ATOM 2692 C C . ASP B 1 105 ? -10.492 -14.891 -14.055 1 53.28 105 ASP B C 1
ATOM 2694 O O . ASP B 1 105 ? -9.461 -15.109 -14.703 1 53.28 105 ASP B O 1
ATOM 2698 N N . SER B 1 106 ? -10.406 -13.469 -13.219 1 79.62 106 SER B N 1
ATOM 2699 C CA . SER B 1 106 ? -9.664 -12.672 -14.18 1 79.62 106 SER B CA 1
ATOM 2700 C C . SER B 1 106 ? -8.195 -12.523 -13.773 1 79.62 106 SER B C 1
ATOM 2702 O O . SER B 1 106 ? -7.297 -12.797 -14.57 1 79.62 106 SER B O 1
ATOM 2704 N N . LEU B 1 107 ? -7.906 -12.484 -12.312 1 91.19 107 LEU B N 1
ATOM 2705 C CA . LEU B 1 107 ? -6.516 -12.25 -11.938 1 91.19 107 LEU B CA 1
ATOM 2706 C C . LEU B 1 107 ? -5.727 -13.555 -11.938 1 91.19 107 LEU B C 1
ATOM 2708 O O . LEU B 1 107 ? -4.633 -13.625 -12.5 1 91.19 107 LEU B O 1
ATOM 2712 N N . LEU B 1 108 ? -6.336 -14.617 -11.375 1 93.94 108 LEU B N 1
ATOM 2713 C CA . LEU B 1 108 ? -5.648 -15.906 -11.266 1 93.94 108 LEU B CA 1
ATOM 2714 C C . LEU B 1 108 ? -5.465 -16.547 -12.641 1 93.94 108 LEU B C 1
ATOM 2716 O O . LEU B 1 108 ? -4.449 -17.188 -12.891 1 93.94 108 LEU B O 1
ATOM 2720 N N . ASP B 1 109 ? -6.414 -16.297 -13.469 1 93.31 109 ASP B N 1
ATOM 2721 C CA . ASP B 1 109 ? -6.27 -16.781 -14.836 1 93.31 109 ASP B CA 1
ATOM 2722 C C . ASP B 1 109 ? -5.094 -16.094 -15.531 1 93.31 109 ASP B C 1
ATOM 2724 O O . ASP B 1 109 ? -4.316 -16.766 -16.234 1 93.31 109 ASP B O 1
ATOM 2728 N N . THR B 1 110 ? -5.074 -14.844 -15.344 1 94.38 110 THR B N 1
ATOM 2729 C CA . THR B 1 110 ? -3.98 -14.094 -15.953 1 94.38 110 THR B CA 1
ATOM 2730 C C . THR B 1 110 ? -2.639 -14.531 -15.367 1 94.38 110 THR B C 1
ATOM 2732 O O . THR B 1 110 ? -1.661 -14.695 -16.109 1 94.38 110 THR B O 1
ATOM 2735 N N . ALA B 1 111 ? -2.6 -14.695 -14.062 1 95.38 111 ALA B N 1
ATOM 2736 C CA . ALA B 1 111 ? -1.374 -15.141 -13.398 1 95.38 111 ALA B CA 1
ATOM 2737 C C . ALA B 1 111 ? -0.957 -16.516 -13.898 1 95.38 111 ALA B C 1
ATOM 2739 O O . ALA B 1 111 ? 0.229 -16.781 -14.125 1 95.38 111 ALA B O 1
ATOM 2740 N N . SER B 1 112 ? -1.906 -17.359 -14.078 1 95.75 112 SER B N 1
ATOM 2741 C CA . SER B 1 112 ? -1.645 -18.703 -14.594 1 95.75 112 SER B CA 1
ATOM 2742 C C . SER B 1 112 ? -1.061 -18.641 -16 1 95.75 112 SER B C 1
ATOM 2744 O O . SER B 1 112 ? -0.068 -19.312 -16.297 1 95.75 112 SER B O 1
ATOM 2746 N N . GLN B 1 113 ? -1.661 -17.828 -16.781 1 95.19 113 GLN B N 1
ATOM 2747 C CA . GLN B 1 113 ? -1.19 -17.703 -18.156 1 95.19 113 GLN B CA 1
ATOM 2748 C C . GLN B 1 113 ? 0.214 -17.109 -18.203 1 95.19 113 GLN B C 1
ATOM 2750 O O . GLN B 1 113 ? 1.029 -17.5 -19.047 1 95.19 113 GLN B O 1
ATOM 2755 N N . LEU B 1 114 ? 0.401 -16.156 -17.344 1 94.62 114 LEU B N 1
ATOM 2756 C CA . LEU B 1 114 ? 1.731 -15.57 -17.281 1 94.62 114 LEU B CA 1
ATOM 2757 C C . LEU B 1 114 ? 2.777 -16.625 -16.922 1 94.62 114 LEU B C 1
ATOM 2759 O O . LEU B 1 114 ? 3.84 -16.672 -17.547 1 94.62 114 LEU B O 1
ATOM 2763 N N . LEU B 1 115 ? 2.459 -17.406 -15.969 1 95.75 115 LEU B N 1
ATOM 2764 C CA . LEU B 1 115 ? 3.381 -18.453 -15.539 1 95.75 115 LEU B CA 1
ATOM 2765 C C . LEU B 1 115 ? 3.656 -19.438 -16.672 1 95.75 115 LEU B C 1
ATOM 2767 O O . LEU B 1 115 ? 4.785 -19.906 -16.828 1 95.75 115 LEU B O 1
ATOM 2771 N N . VAL B 1 116 ? 2.688 -19.672 -17.438 1 96.06 116 VAL B N 1
ATOM 2772 C CA . VAL B 1 116 ? 2.812 -20.609 -18.562 1 96.06 116 VAL B CA 1
ATOM 2773 C C . VAL B 1 116 ? 3.668 -19.984 -19.656 1 96.06 116 VAL B C 1
ATOM 2775 O O . VAL B 1 116 ? 4.496 -20.656 -20.266 1 96.06 116 VAL B O 1
ATOM 2778 N N . ASP B 1 117 ? 3.52 -18.703 -19.797 1 93.62 117 ASP B N 1
ATOM 2779 C CA . ASP B 1 117 ? 4.117 -18.031 -20.953 1 93.62 117 ASP B CA 1
ATOM 2780 C C . ASP B 1 117 ? 5.562 -17.641 -20.656 1 93.62 117 ASP B C 1
ATOM 2782 O O . ASP B 1 117 ? 6.367 -17.484 -21.578 1 93.62 117 ASP B O 1
ATOM 2786 N N . LEU B 1 118 ? 5.863 -17.453 -19.453 1 93 118 LEU B N 1
ATOM 2787 C CA . LEU B 1 118 ? 7.203 -17 -19.109 1 93 118 LEU B CA 1
ATOM 2788 C C . LEU B 1 118 ? 8.242 -18.062 -19.422 1 93 118 LEU B C 1
ATOM 2790 O O . LEU B 1 118 ? 8.016 -19.25 -19.172 1 93 118 LEU B O 1
ATOM 2794 N N . SER B 1 119 ? 9.352 -17.625 -19.953 1 89.12 119 SER B N 1
ATOM 2795 C CA . SER B 1 119 ? 10.414 -18.531 -20.359 1 89.12 119 SER B CA 1
ATOM 2796 C C . SER B 1 119 ? 11 -19.281 -19.172 1 89.12 119 SER B C 1
ATOM 2798 O O . SER B 1 119 ? 11.312 -18.672 -18.141 1 89.12 119 SER B O 1
ATOM 2800 N N . LEU B 1 120 ? 11.227 -20.562 -19.281 1 92.5 120 LEU B N 1
ATOM 2801 C CA . LEU B 1 120 ? 11.852 -21.391 -18.266 1 92.5 120 LEU B CA 1
ATOM 2802 C C . LEU B 1 120 ? 13.375 -21.281 -18.328 1 92.5 120 LEU B C 1
ATOM 2804 O O . LEU B 1 120 ? 14.07 -21.594 -17.359 1 92.5 120 LEU B O 1
ATOM 2808 N N . LYS B 1 121 ? 13.859 -20.812 -19.422 1 88.62 121 LYS B N 1
ATOM 2809 C CA . LYS B 1 121 ? 15.305 -20.812 -19.656 1 88.62 121 LYS B CA 1
ATOM 2810 C C . LYS B 1 121 ? 15.898 -19.438 -19.359 1 88.62 121 LYS B C 1
ATOM 2812 O O . LYS B 1 121 ? 17.078 -19.328 -19 1 88.62 121 LYS B O 1
ATOM 2817 N N . ASP B 1 122 ? 15.125 -18.391 -19.453 1 88.94 122 ASP B N 1
ATOM 2818 C CA . ASP B 1 122 ? 15.594 -17.031 -19.234 1 88.94 122 ASP B CA 1
ATOM 2819 C C . ASP B 1 122 ? 15.586 -16.688 -17.734 1 88.94 122 ASP B C 1
ATOM 2821 O O . ASP B 1 122 ? 14.523 -16.547 -17.141 1 88.94 122 ASP B O 1
ATOM 2825 N N . LEU B 1 123 ? 16.734 -16.438 -17.25 1 90.56 123 LEU B N 1
ATOM 2826 C CA . LEU B 1 123 ? 16.906 -16.219 -15.82 1 90.56 123 LEU B CA 1
ATOM 2827 C C . LEU B 1 123 ? 16.297 -14.891 -15.398 1 90.56 123 LEU B C 1
ATOM 2829 O O . LEU B 1 123 ? 16.078 -14.656 -14.211 1 90.56 123 LEU B O 1
ATOM 2833 N N . GLU B 1 124 ? 16.047 -14.047 -16.359 1 89.12 124 GLU B N 1
ATOM 2834 C CA . GLU B 1 124 ? 15.453 -12.75 -16.062 1 89.12 124 GLU B CA 1
ATOM 2835 C C . GLU B 1 124 ? 14.07 -12.914 -15.43 1 89.12 124 GLU B C 1
ATOM 2837 O O . GLU B 1 124 ? 13.641 -12.07 -14.641 1 89.12 124 GLU B O 1
ATOM 2842 N N . TRP B 1 125 ? 13.453 -14.039 -15.727 1 92.81 125 TRP B N 1
ATOM 2843 C CA . TRP B 1 125 ? 12.078 -14.25 -15.281 1 92.81 125 TRP B CA 1
ATOM 2844 C C . TRP B 1 125 ? 12.031 -15.172 -14.07 1 92.81 125 TRP B C 1
ATOM 2846 O O . TRP B 1 125 ? 10.961 -15.398 -13.5 1 92.81 125 TRP B O 1
ATOM 2856 N N . ALA B 1 126 ? 13.148 -15.648 -13.633 1 95.19 126 ALA B N 1
ATOM 2857 C CA . ALA B 1 126 ? 13.195 -16.688 -12.609 1 95.19 126 ALA B CA 1
ATOM 2858 C C . ALA B 1 126 ? 12.547 -16.219 -11.312 1 95.19 126 ALA B C 1
ATOM 2860 O O . ALA B 1 126 ? 11.82 -16.969 -10.656 1 95.19 126 ALA B O 1
ATOM 2861 N N . LYS B 1 127 ? 12.797 -14.953 -10.977 1 96 127 LYS B N 1
ATOM 2862 C CA . LYS B 1 127 ? 12.289 -14.438 -9.703 1 96 127 LYS B CA 1
ATOM 2863 C C . LYS B 1 127 ? 10.773 -14.219 -9.766 1 96 127 LYS B C 1
ATOM 2865 O O . LYS B 1 127 ? 10.062 -14.492 -8.797 1 96 127 LYS B O 1
ATOM 2870 N N . LEU B 1 128 ? 10.312 -13.688 -10.836 1 96.38 128 LEU B N 1
ATOM 2871 C CA . LEU B 1 128 ? 8.875 -13.5 -10.992 1 96.38 128 LEU B CA 1
ATOM 2872 C C . LEU B 1 128 ? 8.156 -14.836 -11.062 1 96.38 128 LEU B C 1
ATOM 2874 O O . LEU B 1 128 ? 7.086 -15.008 -10.469 1 96.38 128 LEU B O 1
ATOM 2878 N N . ARG B 1 129 ? 8.727 -15.773 -11.734 1 97 129 ARG B N 1
ATOM 2879 C CA . ARG B 1 129 ? 8.172 -17.125 -11.789 1 97 129 ARG B CA 1
ATOM 2880 C C . ARG B 1 129 ? 8.07 -17.719 -10.391 1 97 129 ARG B C 1
ATOM 2882 O O . ARG B 1 129 ? 7.074 -18.375 -10.062 1 97 129 ARG B O 1
ATOM 2889 N N . ASN B 1 130 ? 9.086 -17.516 -9.656 1 98.31 130 ASN B N 1
ATOM 2890 C CA . ASN B 1 130 ? 9.102 -18.031 -8.297 1 98.31 130 ASN B CA 1
ATOM 2891 C C . ASN B 1 130 ? 7.93 -17.5 -7.48 1 98.31 130 ASN B C 1
ATOM 2893 O O . ASN B 1 130 ? 7.258 -18.25 -6.773 1 98.31 130 ASN B O 1
ATOM 2897 N N . LEU B 1 131 ? 7.715 -16.219 -7.594 1 98.56 131 LEU B N 1
ATOM 2898 C CA . LEU B 1 131 ? 6.621 -15.602 -6.855 1 98.56 131 LEU B CA 1
ATOM 2899 C C . LEU B 1 131 ? 5.273 -16.141 -7.316 1 98.56 131 LEU B C 1
ATOM 2901 O O . LEU B 1 131 ? 4.406 -16.453 -6.496 1 98.56 131 LEU B O 1
ATOM 2905 N N . LEU B 1 132 ? 5.105 -16.281 -8.555 1 98.38 132 LEU B N 1
ATOM 2906 C CA . LEU B 1 132 ? 3.855 -16.797 -9.094 1 98.38 132 LEU B CA 1
ATOM 2907 C C . LEU B 1 132 ? 3.627 -18.25 -8.641 1 98.38 132 LEU B C 1
ATOM 2909 O O . LEU B 1 132 ? 2.506 -18.609 -8.289 1 98.38 132 LEU B O 1
ATOM 2913 N N . LEU B 1 133 ? 4.719 -19 -8.68 1 98.69 133 LEU B N 1
ATOM 2914 C CA . LEU B 1 133 ? 4.621 -20.391 -8.219 1 98.69 133 LEU B CA 1
ATOM 2915 C C . LEU B 1 133 ? 4.211 -20.438 -6.75 1 98.69 133 LEU B C 1
ATOM 2917 O O . LEU B 1 133 ? 3.418 -21.297 -6.352 1 98.69 133 LEU B O 1
ATOM 2921 N N . LYS B 1 134 ? 4.73 -19.531 -5.98 1 98.75 134 LYS B N 1
ATOM 2922 C CA . LYS B 1 134 ? 4.375 -19.484 -4.562 1 98.75 134 LYS B CA 1
ATOM 2923 C C . LYS B 1 134 ? 2.895 -19.156 -4.379 1 98.75 134 LYS B C 1
ATOM 2925 O O . LYS B 1 134 ? 2.246 -19.688 -3.477 1 98.75 134 LYS B O 1
ATOM 2930 N N . ILE B 1 135 ? 2.354 -18.297 -5.199 1 97.88 135 ILE B N 1
ATOM 2931 C CA . ILE B 1 135 ? 0.931 -17.984 -5.141 1 97.88 135 ILE B CA 1
ATOM 2932 C C . ILE B 1 135 ? 0.113 -19.25 -5.371 1 97.88 135 ILE B C 1
ATOM 2934 O O . ILE B 1 135 ? -0.786 -19.562 -4.586 1 97.88 135 ILE B O 1
ATOM 2938 N N . PHE B 1 136 ? 0.426 -20.016 -6.324 1 97.88 136 PHE B N 1
ATOM 2939 C CA . PHE B 1 136 ? -0.36 -21.188 -6.68 1 97.88 136 PHE B CA 1
ATOM 2940 C C . PHE B 1 136 ? -0.142 -22.312 -5.672 1 97.88 136 PHE B C 1
ATOM 2942 O O . PHE B 1 136 ? -1.057 -23.094 -5.395 1 97.88 136 PHE B O 1
ATOM 2949 N N . TYR B 1 137 ? 1.058 -22.391 -5.16 1 98.56 137 TYR B N 1
ATOM 2950 C CA . TYR B 1 137 ? 1.246 -23.328 -4.059 1 98.56 137 TYR B CA 1
ATOM 2951 C C . TYR B 1 137 ? 0.365 -22.953 -2.873 1 98.56 137 TYR B C 1
ATOM 2953 O O . TYR B 1 137 ? -0.328 -23.812 -2.318 1 98.56 137 TYR B O 1
ATOM 2961 N N . ASN B 1 138 ? 0.391 -21.703 -2.486 1 97.94 138 ASN B N 1
ATOM 2962 C CA . ASN B 1 138 ? -0.441 -21.25 -1.382 1 97.94 138 ASN B CA 1
ATOM 2963 C C . ASN B 1 138 ? -1.917 -21.547 -1.628 1 97.94 138 ASN B C 1
ATOM 2965 O O . ASN B 1 138 ? -2.625 -21.984 -0.721 1 97.94 138 ASN B O 1
ATOM 2969 N N . LEU B 1 139 ? -2.365 -21.344 -2.807 1 96.5 139 LEU B N 1
ATOM 2970 C CA . LEU B 1 139 ? -3.756 -21.625 -3.154 1 96.5 139 LEU B CA 1
ATOM 2971 C C . LEU B 1 139 ? -4.066 -23.109 -3.031 1 96.5 139 LEU B C 1
ATOM 2973 O O . LEU B 1 139 ? -5.176 -23.484 -2.646 1 96.5 139 LEU B O 1
ATOM 2977 N N . SER B 1 140 ? -3.086 -23.891 -3.326 1 97.12 140 SER B N 1
ATOM 2978 C CA . SER B 1 140 ? -3.293 -25.344 -3.314 1 97.12 140 SER B CA 1
ATOM 2979 C C . SER B 1 140 ? -3.467 -25.859 -1.894 1 97.12 140 SER B C 1
ATOM 2981 O O . SER B 1 140 ? -3.83 -27.016 -1.693 1 97.12 140 SER B O 1
ATOM 2983 N N . LEU B 1 141 ? -3.184 -25.047 -0.891 1 96.06 141 LEU B N 1
ATOM 2984 C CA . LEU B 1 141 ? -3.275 -25.453 0.509 1 96.06 141 LEU B CA 1
ATOM 2985 C C . LEU B 1 141 ? -4.723 -25.422 0.989 1 96.06 141 LEU B C 1
ATOM 2987 O O . LEU B 1 141 ? -5.023 -25.891 2.09 1 96.06 141 LEU B O 1
ATOM 2991 N N . ASN B 1 142 ? -5.621 -24.812 0.246 1 91.19 142 ASN B N 1
ATOM 2992 C CA . ASN B 1 142 ? -7.031 -24.891 0.616 1 91.19 142 ASN B CA 1
ATOM 2993 C C . ASN B 1 142 ? -7.863 -25.562 -0.466 1 91.19 142 ASN B C 1
ATOM 2995 O O . ASN B 1 142 ? -7.441 -25.656 -1.62 1 91.19 142 ASN B O 1
A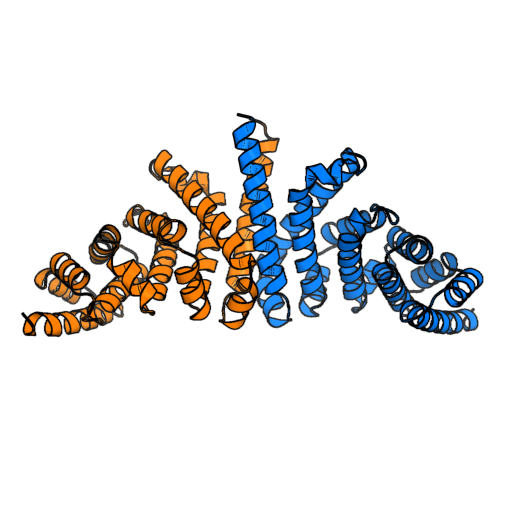TOM 2999 N N . GLU B 1 143 ? -9.016 -25.953 -0.096 1 92.31 143 GLU B N 1
ATOM 3000 C CA . GLU B 1 143 ? -9.828 -26.828 -0.951 1 92.31 143 GLU B CA 1
ATOM 3001 C C . GLU B 1 143 ? -10.227 -26.109 -2.24 1 92.31 143 GLU B C 1
ATOM 3003 O O . GLU B 1 143 ? -10.07 -26.656 -3.332 1 92.31 143 GLU B O 1
ATOM 3008 N N . ARG B 1 144 ? -10.758 -24.969 -2.186 1 93.25 144 ARG B N 1
ATOM 3009 C CA . ARG B 1 144 ? -11.227 -24.25 -3.363 1 93.25 144 ARG B CA 1
ATOM 3010 C C . ARG B 1 144 ? -10.062 -23.859 -4.27 1 93.25 144 ARG B C 1
ATOM 3012 O O . ARG B 1 144 ? -10.188 -23.891 -5.496 1 93.25 144 ARG B O 1
ATOM 3019 N N . GLY B 1 145 ? -8.961 -23.406 -3.6 1 94.62 145 GLY B N 1
ATOM 3020 C CA . GLY B 1 145 ? -7.773 -23.062 -4.371 1 94.62 145 GLY B CA 1
ATOM 3021 C C . GLY B 1 145 ? -7.176 -24.25 -5.102 1 94.62 145 GLY B C 1
ATOM 3022 O O . GLY B 1 145 ? -6.77 -24.141 -6.262 1 94.62 145 GLY B O 1
ATOM 3023 N N . LEU B 1 146 ? -7.195 -25.328 -4.426 1 96.38 146 LEU B N 1
ATOM 3024 C CA . LEU B 1 146 ? -6.691 -26.547 -5.051 1 96.38 146 LEU B CA 1
ATOM 3025 C C . LEU B 1 146 ? -7.547 -26.938 -6.25 1 96.38 146 LEU B C 1
ATOM 3027 O O . LEU B 1 146 ? -7.02 -27.375 -7.277 1 96.38 146 LEU B O 1
ATOM 3031 N N . LEU B 1 147 ? -8.828 -26.844 -6.059 1 95.38 147 LEU B N 1
ATOM 3032 C CA . LEU B 1 147 ? -9.727 -27.141 -7.168 1 95.38 147 LEU B CA 1
ATOM 3033 C C . LEU B 1 147 ? -9.414 -26.25 -8.367 1 95.38 147 LEU B C 1
ATOM 3035 O O . LEU B 1 147 ? -9.367 -26.734 -9.508 1 95.38 147 LEU B O 1
ATOM 3039 N N . PHE B 1 148 ? -9.203 -24.984 -8.133 1 94.25 148 PHE B N 1
ATOM 3040 C CA . PHE B 1 148 ? -8.859 -24.062 -9.203 1 94.25 148 PHE B CA 1
ATOM 3041 C C . PHE B 1 148 ? -7.578 -24.484 -9.898 1 94.25 148 PHE B C 1
ATOM 3043 O O . PHE B 1 148 ? -7.539 -24.578 -11.133 1 94.25 148 PHE B O 1
ATOM 3050 N N . VAL B 1 149 ? -6.535 -24.719 -9.148 1 96.56 149 VAL B N 1
ATOM 3051 C CA . VAL B 1 149 ? -5.227 -25.062 -9.688 1 96.56 149 VAL B CA 1
ATOM 3052 C C . VAL B 1 149 ? -5.336 -26.359 -10.5 1 96.56 149 VAL B C 1
ATOM 3054 O O . VAL B 1 149 ? -4.77 -26.469 -11.594 1 96.56 149 VAL B O 1
ATOM 3057 N N . SER B 1 150 ? -6.086 -27.297 -9.992 1 97 150 SER B N 1
ATOM 3058 C CA . SER B 1 150 ? -6.211 -28.625 -10.594 1 97 150 SER B CA 1
ATOM 3059 C C . SER B 1 150 ? -6.914 -28.547 -11.945 1 97 150 SER B C 1
ATOM 3061 O O . SER B 1 150 ? -6.742 -29.438 -12.789 1 97 150 SER B O 1
ATOM 3063 N N . GLU B 1 151 ? -7.621 -27.516 -12.156 1 94.81 151 GLU B N 1
ATOM 3064 C CA . GLU B 1 151 ? -8.391 -27.375 -13.383 1 94.81 151 GLU B CA 1
ATOM 3065 C C . GLU B 1 151 ? -7.594 -26.625 -14.453 1 94.81 151 GLU B C 1
ATOM 3067 O O . GLU B 1 151 ? -8.031 -26.531 -15.602 1 94.81 151 GLU B O 1
ATOM 3072 N N . GLN B 1 152 ? -6.434 -26.156 -14.078 1 95.44 152 GLN B N 1
ATOM 3073 C CA . GLN B 1 152 ? -5.582 -25.422 -15.016 1 95.44 152 GLN B CA 1
ATOM 3074 C C . GLN B 1 152 ? -4.672 -26.375 -15.789 1 95.44 152 GLN B C 1
ATOM 3076 O O . GLN B 1 152 ? -3.498 -26.531 -15.453 1 95.44 152 GLN B O 1
ATOM 3081 N N . GLN B 1 153 ? -5.121 -26.875 -16.922 1 96.81 153 GLN B N 1
ATOM 3082 C CA . GLN B 1 153 ? -4.418 -27.922 -17.656 1 96.81 153 GLN B CA 1
ATOM 3083 C C . GLN B 1 153 ? -3.074 -27.422 -18.188 1 96.81 153 GLN B C 1
ATOM 3085 O O . GLN B 1 153 ? -2.062 -28.125 -18.078 1 96.81 153 GLN B O 1
ATOM 3090 N N . ASN B 1 154 ? -3.148 -26.234 -18.688 1 97.5 154 ASN B N 1
ATOM 3091 C CA . ASN B 1 154 ? -1.912 -25.672 -19.234 1 97.5 154 ASN B CA 1
ATOM 3092 C C . ASN B 1 154 ? -0.899 -25.391 -18.125 1 97.5 154 ASN B C 1
ATOM 3094 O O . ASN B 1 154 ? 0.31 -25.5 -18.344 1 97.5 154 ASN B O 1
ATOM 3098 N N . LEU B 1 155 ? -1.41 -25.031 -17 1 97.69 155 LEU B N 1
ATOM 3099 C CA . LEU B 1 155 ? -0.526 -24.812 -15.867 1 97.69 155 LEU B CA 1
ATOM 3100 C C . LEU B 1 155 ? 0.137 -26.109 -15.422 1 97.69 155 LEU B C 1
ATOM 3102 O O . LEU B 1 155 ? 1.344 -26.141 -15.172 1 97.69 155 LEU B O 1
ATOM 3106 N N . LEU B 1 156 ? -0.624 -27.172 -15.344 1 98.44 156 LEU B N 1
ATOM 3107 C CA . LEU B 1 156 ? -0.082 -28.469 -14.953 1 98.44 156 LEU B CA 1
ATOM 3108 C C . LEU B 1 156 ? 0.995 -28.922 -15.922 1 98.44 156 LEU B C 1
ATOM 3110 O O . LEU B 1 156 ? 2.02 -29.469 -15.516 1 98.44 156 LEU B O 1
ATOM 3114 N N . LYS B 1 157 ? 0.726 -28.641 -17.156 1 98.12 157 LYS B N 1
ATOM 3115 C CA . LYS B 1 157 ? 1.714 -28.969 -18.172 1 98.12 157 LYS B CA 1
ATOM 3116 C C . LYS B 1 157 ? 2.998 -28.172 -17.984 1 98.12 157 LYS B C 1
ATOM 31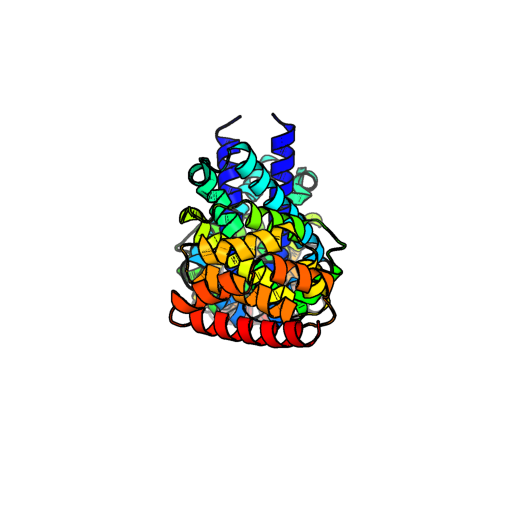18 O O . LYS B 1 157 ? 4.098 -28.734 -18.062 1 98.12 157 LYS B O 1
ATOM 3123 N N . ALA B 1 158 ? 2.828 -26.922 -17.703 1 98.06 158 ALA B N 1
ATOM 3124 C CA . ALA B 1 158 ? 3.988 -26.062 -17.5 1 98.06 158 ALA B CA 1
ATOM 3125 C C . ALA B 1 158 ? 4.773 -26.484 -16.266 1 98.06 158 ALA B C 1
ATOM 3127 O O . ALA B 1 158 ? 6.008 -26.469 -16.266 1 98.06 158 ALA B O 1
ATOM 3128 N N . LEU B 1 159 ? 4.078 -26.828 -15.227 1 98.38 159 LEU B N 1
ATOM 3129 C CA . LEU B 1 159 ? 4.73 -27.281 -14 1 98.38 159 LEU B CA 1
ATOM 3130 C C . LEU B 1 159 ? 5.539 -28.547 -14.258 1 98.38 159 LEU B C 1
ATOM 3132 O O . LEU B 1 159 ? 6.668 -28.688 -13.773 1 98.38 159 LEU B O 1
ATOM 3136 N N . SER B 1 160 ? 5.012 -29.438 -15 1 97.69 160 SER B N 1
ATOM 3137 C CA . SER B 1 160 ? 5.699 -30.672 -15.336 1 97.69 160 SER B CA 1
ATOM 3138 C C . SER B 1 160 ? 6.953 -30.406 -16.156 1 97.69 160 SER B C 1
ATOM 3140 O O . SER B 1 160 ? 7.992 -31.031 -15.938 1 97.69 160 SER B O 1
ATOM 3142 N N . GLN B 1 161 ? 6.84 -29.484 -17.062 1 97.06 161 GLN B N 1
ATOM 3143 C CA . GLN B 1 161 ? 7.98 -29.125 -17.906 1 97.06 161 GLN B CA 1
ATOM 3144 C C . GLN B 1 161 ? 9.078 -28.453 -17.078 1 97.06 161 GLN B C 1
ATOM 3146 O O . GLN B 1 161 ? 10.266 -28.625 -17.375 1 97.06 161 GLN B O 1
ATOM 3151 N N . SER B 1 162 ? 8.664 -27.734 -16.094 1 96.62 162 SER B N 1
ATOM 3152 C CA . SER B 1 162 ? 9.609 -27.031 -15.242 1 96.62 162 SER B CA 1
ATOM 3153 C C . SER B 1 162 ? 10.562 -28 -14.547 1 96.62 162 SER B C 1
ATOM 3155 O O . SER B 1 162 ? 11.719 -27.656 -14.297 1 96.62 162 SER B O 1
ATOM 3157 N N . LEU B 1 163 ? 10.172 -29.203 -14.273 1 94.56 163 LEU B N 1
ATOM 3158 C CA . LEU B 1 163 ? 11 -30.203 -13.602 1 94.56 163 LEU B CA 1
ATOM 3159 C C . LEU B 1 163 ? 12.273 -30.469 -14.398 1 94.56 163 LEU B C 1
ATOM 3161 O O . LEU B 1 163 ? 13.328 -30.719 -13.812 1 94.56 163 LEU B O 1
ATOM 3165 N N . SER B 1 164 ? 12.156 -30.359 -15.703 1 92.25 164 SER B N 1
ATOM 3166 C CA . SER B 1 164 ? 13.297 -30.672 -16.547 1 92.25 164 SER B CA 1
ATOM 3167 C C . SER B 1 164 ? 13.984 -29.406 -17.047 1 92.25 164 SER B C 1
ATOM 3169 O O . SER B 1 164 ? 15.211 -29.359 -17.156 1 92.25 164 SER B O 1
ATOM 3171 N N . ASP B 1 165 ? 13.188 -28.391 -17.266 1 94.5 165 ASP B N 1
ATOM 3172 C CA . ASP B 1 165 ? 13.695 -27.312 -18.109 1 94.5 165 ASP B CA 1
ATOM 3173 C C . ASP B 1 165 ? 14.062 -26.094 -17.266 1 94.5 165 ASP B C 1
ATOM 3175 O O . ASP B 1 165 ? 14.805 -25.219 -17.734 1 94.5 165 ASP B O 1
ATOM 3179 N N . ASP B 1 166 ? 13.508 -26 -16.047 1 94.5 166 ASP B N 1
ATOM 3180 C CA . ASP B 1 166 ? 13.773 -24.812 -15.227 1 94.5 166 ASP B CA 1
ATOM 3181 C C . ASP B 1 166 ? 15.164 -24.891 -14.602 1 94.5 166 ASP B C 1
ATOM 3183 O O . ASP B 1 166 ? 15.508 -25.875 -13.945 1 94.5 166 ASP B O 1
ATOM 3187 N N . GLN B 1 167 ? 15.93 -23.953 -14.82 1 91.88 167 GLN B N 1
ATOM 3188 C CA . GLN B 1 167 ? 17.297 -23.938 -14.312 1 91.88 167 GLN B CA 1
ATOM 3189 C C . GLN B 1 167 ? 17.328 -23.5 -12.844 1 91.88 167 GLN B C 1
ATOM 3191 O O . GLN B 1 167 ? 18.312 -23.719 -12.148 1 91.88 167 GLN B O 1
ATOM 3196 N N . CYS B 1 168 ? 16.281 -22.891 -12.406 1 94.81 168 CYS B N 1
ATOM 3197 C CA . CYS B 1 168 ? 16.188 -22.422 -11.023 1 94.81 168 CYS B CA 1
ATOM 3198 C C . CYS B 1 168 ? 15.656 -23.531 -10.117 1 94.81 168 CYS B C 1
ATOM 3200 O O . CYS B 1 168 ? 14.492 -23.922 -10.234 1 94.81 168 CYS B O 1
ATOM 3202 N N . MET B 1 169 ? 16.484 -23.953 -9.141 1 94.38 169 MET B N 1
ATOM 3203 C CA . MET B 1 169 ? 16.141 -25.078 -8.273 1 94.38 169 MET B CA 1
ATOM 3204 C C . MET B 1 169 ? 14.922 -24.75 -7.422 1 94.38 169 MET B C 1
ATOM 3206 O O . MET B 1 169 ? 14.078 -25.625 -7.18 1 94.38 169 MET B O 1
ATOM 3210 N N . GLU B 1 170 ? 14.836 -23.5 -7 1 96 170 GLU B N 1
ATOM 3211 C CA . GLU B 1 170 ? 13.703 -23.078 -6.184 1 96 170 GLU B CA 1
ATOM 3212 C C . GLU B 1 170 ? 12.391 -23.203 -6.957 1 96 170 GLU B C 1
ATOM 3214 O O . GLU B 1 170 ? 11.359 -23.562 -6.387 1 96 170 GLU B O 1
ATOM 3219 N N . ASN B 1 171 ? 12.484 -22.859 -8.18 1 97.81 171 ASN B N 1
ATOM 3220 C CA . ASN B 1 171 ? 11.297 -22.953 -9.016 1 97.81 171 ASN B CA 1
ATOM 3221 C C . ASN B 1 171 ? 10.898 -24.406 -9.258 1 97.81 171 ASN B C 1
ATOM 3223 O O . ASN B 1 171 ? 9.711 -24.734 -9.25 1 97.81 171 ASN B O 1
ATOM 3227 N N . LYS B 1 172 ? 11.867 -25.25 -9.477 1 96.81 172 LYS B N 1
ATOM 3228 C CA . LYS B 1 172 ? 11.602 -26.688 -9.617 1 96.81 172 LYS B CA 1
ATOM 3229 C C . LYS B 1 172 ? 10.938 -27.25 -8.367 1 96.81 172 LYS B C 1
ATOM 3231 O O . LYS B 1 172 ? 9.953 -27.984 -8.461 1 96.81 172 LYS B O 1
ATOM 3236 N N . LEU B 1 173 ? 11.492 -26.844 -7.246 1 97.69 173 LEU B N 1
ATOM 3237 C CA . LEU B 1 173 ? 10.969 -27.312 -5.965 1 97.69 173 LEU B CA 1
ATOM 3238 C C . LEU B 1 173 ? 9.508 -26.906 -5.793 1 97.69 173 LEU B C 1
ATOM 3240 O O . LEU B 1 173 ? 8.672 -27.719 -5.395 1 97.69 173 LEU B O 1
ATOM 3244 N N . GLN B 1 174 ? 9.258 -25.656 -6.125 1 98.12 174 GLN B N 1
ATOM 3245 C CA . GLN B 1 174 ? 7.895 -25.156 -5.961 1 98.12 174 GLN B CA 1
ATOM 3246 C C . GLN B 1 174 ? 6.934 -25.859 -6.918 1 98.12 174 GLN B C 1
ATOM 3248 O O . GLN B 1 174 ? 5.789 -26.156 -6.559 1 98.12 174 GLN B O 1
ATOM 3253 N N . SER B 1 175 ? 7.344 -26.125 -8.094 1 98.38 175 SER B N 1
ATOM 3254 C CA . SER B 1 175 ? 6.523 -26.844 -9.055 1 98.38 175 SER B CA 1
ATOM 3255 C C . SER B 1 175 ? 6.168 -28.25 -8.555 1 98.38 175 SER B C 1
ATOM 3257 O O . SER B 1 175 ? 5.02 -28.672 -8.664 1 98.38 175 SER B O 1
ATOM 3259 N N . ILE B 1 176 ? 7.152 -28.859 -7.941 1 98.31 176 ILE B N 1
ATOM 3260 C CA . ILE B 1 176 ? 6.934 -30.203 -7.41 1 98.31 176 ILE B CA 1
ATOM 3261 C C . ILE B 1 176 ? 5.918 -30.156 -6.273 1 98.31 176 ILE B C 1
ATOM 3263 O O . ILE B 1 176 ? 5.035 -31.016 -6.18 1 98.31 176 ILE B O 1
ATOM 3267 N N . ARG B 1 177 ? 6.008 -29.156 -5.488 1 98.06 177 ARG B N 1
ATOM 3268 C CA . ARG B 1 177 ? 5.117 -29.031 -4.34 1 98.06 177 ARG B CA 1
ATOM 3269 C C . ARG B 1 177 ? 3.674 -28.828 -4.789 1 98.06 177 ARG B C 1
ATOM 3271 O O . ARG B 1 177 ? 2.744 -29.344 -4.172 1 98.06 177 ARG B O 1
ATOM 3278 N N . ILE B 1 178 ? 3.504 -28.047 -5.777 1 98.62 178 ILE B N 1
ATOM 3279 C CA . ILE B 1 178 ? 2.16 -27.812 -6.297 1 98.62 178 ILE B CA 1
ATOM 3280 C C . ILE B 1 178 ? 1.584 -29.125 -6.836 1 98.62 178 ILE B C 1
ATOM 3282 O O . ILE B 1 178 ? 0.442 -29.469 -6.535 1 98.62 178 ILE B O 1
ATOM 3286 N N . LEU B 1 179 ? 2.348 -29.859 -7.609 1 98.38 179 LEU B N 1
ATOM 3287 C CA . LEU B 1 179 ? 1.908 -31.141 -8.156 1 98.38 179 LEU B CA 1
ATOM 3288 C C . LEU B 1 179 ? 1.618 -32.125 -7.047 1 98.38 179 LEU B C 1
ATOM 3290 O O . LEU B 1 179 ? 0.644 -32.906 -7.121 1 98.38 179 LEU B O 1
ATOM 3294 N N . HIS B 1 180 ? 2.469 -32.094 -6.066 1 98.12 180 HIS B N 1
ATOM 3295 C CA . HIS B 1 180 ? 2.281 -33 -4.922 1 98.12 180 HIS B CA 1
ATOM 3296 C C . HIS B 1 180 ? 0.962 -32.719 -4.215 1 98.12 180 HIS B C 1
ATOM 3298 O O . HIS B 1 180 ? 0.271 -33.625 -3.783 1 98.12 180 HIS B O 1
ATOM 3304 N N . SER B 1 181 ? 0.614 -31.438 -4.078 1 97.75 181 SER B N 1
ATOM 3305 C CA . SER B 1 181 ? -0.636 -31.047 -3.436 1 97.75 181 SER B CA 1
ATOM 3306 C C . SER B 1 181 ? -1.84 -31.641 -4.156 1 97.75 181 SER B C 1
ATOM 3308 O O . SER B 1 181 ? -2.836 -32 -3.525 1 97.75 181 SER B O 1
ATOM 3310 N N . ILE B 1 182 ? -1.809 -31.797 -5.414 1 97.81 182 ILE B N 1
ATOM 3311 C CA . ILE B 1 182 ? -2.885 -32.375 -6.219 1 97.81 182 ILE B CA 1
ATOM 3312 C C . ILE B 1 182 ? -2.982 -33.875 -5.965 1 97.81 182 ILE B C 1
ATOM 3314 O O . ILE B 1 182 ? -4.074 -34.406 -5.746 1 97.81 182 ILE B O 1
ATOM 3318 N N . LEU B 1 183 ? -1.834 -34.531 -5.895 1 97.38 183 LEU B N 1
ATOM 3319 C CA . LEU B 1 183 ? -1.802 -35.969 -5.754 1 97.38 183 LEU B CA 1
ATOM 3320 C C . LEU B 1 183 ? -2.248 -36.406 -4.355 1 97.38 183 LEU B C 1
ATOM 3322 O O . LEU B 1 183 ? -2.713 -37.531 -4.164 1 97.38 183 LEU B O 1
ATOM 3326 N N . LEU B 1 184 ? -2.135 -35.5 -3.455 1 96.69 184 LEU B N 1
ATOM 3327 C CA . LEU B 1 184 ? -2.496 -35.812 -2.074 1 96.69 184 LEU B CA 1
ATOM 3328 C C . LEU B 1 184 ? -4.012 -35.844 -1.908 1 96.69 184 LEU B C 1
ATOM 3330 O O . LEU B 1 184 ? -4.516 -36.375 -0.906 1 96.69 184 LEU B O 1
ATOM 3334 N N . GLU B 1 185 ? -4.754 -35.375 -2.873 1 95.69 185 GLU B N 1
ATOM 3335 C CA . GLU B 1 185 ? -6.207 -35.281 -2.771 1 95.69 185 GLU B CA 1
ATOM 3336 C C . GLU B 1 185 ? -6.879 -36.25 -3.732 1 95.69 185 GLU B C 1
ATOM 3338 O O . GLU B 1 185 ? -7.199 -35.906 -4.867 1 95.69 185 GLU B O 1
ATOM 3343 N N . PRO B 1 186 ? -7.332 -37.344 -3.24 1 92 186 PRO B N 1
ATOM 3344 C CA . PRO B 1 186 ? -7.879 -38.375 -4.117 1 92 186 PRO B CA 1
ATOM 3345 C C . PRO B 1 186 ? -9.102 -37.906 -4.902 1 92 186 PRO B C 1
ATOM 3347 O O . PRO B 1 186 ? -9.383 -38.438 -5.98 1 92 186 PRO B O 1
ATOM 3350 N N . GLY B 1 187 ? -9.75 -36.844 -4.43 1 92.69 187 GLY B N 1
ATOM 3351 C CA . GLY B 1 187 ? -10.93 -36.344 -5.102 1 92.69 187 GLY B CA 1
ATOM 3352 C C . GLY B 1 187 ? -10.617 -35.625 -6.402 1 92.69 187 GLY B C 1
ATOM 3353 O O . GLY B 1 187 ? -11.508 -35.406 -7.223 1 92.69 187 GLY B O 1
ATOM 3354 N N . MET B 1 188 ? -9.32 -35.375 -6.574 1 95.5 188 MET B N 1
ATOM 3355 C CA . MET B 1 188 ? -8.906 -34.688 -7.789 1 95.5 188 MET B CA 1
ATOM 3356 C C . MET B 1 188 ? -8.586 -35.688 -8.898 1 95.5 188 MET B C 1
ATOM 3358 O O . MET B 1 188 ? -7.516 -35.625 -9.508 1 95.5 188 MET B O 1
ATOM 3362 N N . THR B 1 189 ? -9.461 -36.5 -9.25 1 95.38 189 THR B N 1
ATOM 3363 C CA . THR B 1 189 ? -9.234 -37.656 -10.094 1 95.38 189 THR B CA 1
ATOM 3364 C C . THR B 1 189 ? -8.711 -37.25 -11.469 1 95.38 189 THR B C 1
ATOM 3366 O O . THR B 1 189 ? -7.703 -37.781 -11.938 1 95.38 189 THR B O 1
ATOM 3369 N N . ASN B 1 190 ? -9.375 -36.312 -12.109 1 96.62 190 ASN B N 1
ATOM 3370 C CA . ASN B 1 190 ? -8.969 -35.906 -13.445 1 96.62 190 ASN B CA 1
ATOM 3371 C C . ASN B 1 190 ? -7.574 -35.281 -13.43 1 96.62 190 ASN B C 1
ATOM 3373 O O . ASN B 1 190 ? -6.754 -35.562 -14.305 1 96.62 190 ASN B O 1
ATOM 3377 N N . ALA B 1 191 ? -7.352 -34.438 -12.5 1 97.19 191 ALA B N 1
ATOM 3378 C CA . ALA B 1 191 ? -6.055 -33.75 -12.391 1 97.19 191 ALA B CA 1
ATOM 3379 C C . ALA B 1 191 ? -4.949 -34.75 -12.062 1 97.19 191 ALA B C 1
ATOM 3381 O O . ALA B 1 191 ? -3.83 -34.656 -12.57 1 97.19 191 ALA B O 1
ATOM 3382 N N . ILE B 1 192 ? -5.262 -35.688 -11.188 1 97.44 192 ILE B N 1
ATOM 3383 C CA . ILE B 1 192 ? -4.309 -36.75 -10.828 1 97.44 192 ILE B CA 1
ATOM 3384 C C . ILE B 1 192 ? -3.9 -37.5 -12.086 1 97.44 192 ILE B C 1
ATOM 3386 O O . ILE B 1 192 ? -2.709 -37.719 -12.344 1 97.44 192 ILE B O 1
ATOM 3390 N N . GLN B 1 193 ? -4.848 -37.875 -12.867 1 96.88 193 GLN B N 1
ATOM 3391 C CA . GLN B 1 193 ? -4.566 -38.625 -14.094 1 96.88 193 GLN B CA 1
ATOM 3392 C C . GLN B 1 193 ? -3.711 -37.781 -15.055 1 96.88 193 GLN B C 1
ATOM 3394 O O . GLN B 1 193 ? -2.811 -38.312 -15.703 1 96.88 193 GLN B O 1
ATOM 3399 N N . GLN B 1 194 ? -3.998 -36.562 -15.094 1 97.31 194 GLN B N 1
ATOM 3400 C CA . GLN B 1 194 ? -3.227 -35.656 -15.961 1 97.31 194 GLN B CA 1
ATOM 3401 C C . GLN B 1 194 ? -1.771 -35.594 -15.508 1 97.31 194 GLN B C 1
ATOM 3403 O O . GLN B 1 194 ? -0.856 -35.625 -16.328 1 97.31 194 GLN B O 1
ATOM 3408 N N . VAL B 1 195 ? -1.553 -35.469 -14.219 1 97.5 195 VAL B N 1
ATOM 3409 C CA . VAL B 1 195 ? -0.203 -35.344 -13.672 1 97.5 195 VAL B CA 1
ATOM 3410 C C . VAL B 1 195 ? 0.556 -36.656 -13.93 1 97.5 195 VAL B C 1
ATOM 3412 O O . VAL B 1 195 ? 1.718 -36.625 -14.344 1 97.5 195 VAL B O 1
ATOM 3415 N N . LEU B 1 196 ? -0.113 -37.75 -13.75 1 96.75 196 LEU B N 1
ATOM 3416 C CA . LEU B 1 196 ? 0.505 -39.062 -13.969 1 96.75 196 LEU B CA 1
ATOM 3417 C C . LEU B 1 196 ? 0.856 -39.25 -15.445 1 96.75 196 LEU B C 1
ATOM 3419 O O . LEU B 1 196 ? 1.854 -39.906 -15.766 1 96.75 196 LEU B O 1
ATOM 3423 N N . HIS B 1 197 ? 0.044 -38.688 -16.25 1 96.88 197 HIS B N 1
ATOM 3424 C CA . HIS B 1 197 ? 0.303 -38.75 -17.688 1 96.88 197 HIS B CA 1
ATOM 3425 C C . HIS B 1 197 ? 1.473 -37.875 -18.078 1 96.88 197 HIS B C 1
ATOM 3427 O O . HIS B 1 197 ? 2.299 -38.25 -18.906 1 96.88 197 HIS B O 1
ATOM 3433 N N . LEU B 1 198 ? 1.556 -36.688 -17.5 1 97.25 198 LEU B N 1
ATOM 3434 C CA . LEU B 1 198 ? 2.566 -35.688 -17.828 1 97.25 198 LEU B CA 1
ATOM 3435 C C . LEU B 1 198 ? 3.936 -36.094 -17.297 1 97.25 198 LEU B C 1
ATOM 3437 O O . LEU B 1 198 ? 4.965 -35.75 -17.875 1 97.25 198 LEU B O 1
ATOM 3441 N N . ILE B 1 199 ? 3.959 -36.812 -16.203 1 97.44 199 ILE B N 1
ATOM 3442 C CA . ILE B 1 199 ? 5.188 -37.281 -15.57 1 97.44 199 ILE B CA 1
ATOM 3443 C C . ILE B 1 199 ? 5.109 -38.781 -15.336 1 97.44 199 ILE B C 1
ATOM 3445 O O . ILE B 1 199 ? 5 -39.25 -14.195 1 97.44 199 ILE B O 1
ATOM 3449 N N . PRO B 1 200 ? 5.309 -39.531 -16.391 1 95.69 200 PRO B N 1
ATOM 3450 C CA . PRO B 1 200 ? 5.281 -40.969 -16.203 1 95.69 200 PRO B CA 1
ATOM 3451 C C . PRO B 1 200 ? 6.352 -41.469 -15.234 1 95.69 200 PRO B C 1
ATOM 3453 O O . PRO B 1 200 ? 7.32 -40.75 -14.961 1 95.69 200 PRO B O 1
ATOM 3456 N N . ARG B 1 201 ? 6.195 -42.625 -14.75 1 94.31 201 ARG B N 1
ATOM 3457 C CA . ARG B 1 201 ? 7.047 -43.188 -13.711 1 94.31 201 ARG B CA 1
ATOM 3458 C C . ARG B 1 201 ? 8.508 -43.188 -14.141 1 94.31 201 ARG B C 1
ATOM 3460 O O . ARG B 1 201 ? 9.398 -42.938 -13.32 1 94.31 201 ARG B O 1
ATOM 3467 N N . GLU B 1 202 ? 8.758 -43.469 -15.336 1 94.56 202 GLU B N 1
ATOM 3468 C CA . GLU B 1 202 ? 10.125 -43.531 -15.859 1 94.56 202 GLU B CA 1
ATOM 3469 C C . GLU B 1 202 ? 10.789 -42.156 -15.781 1 94.56 202 GLU B C 1
ATOM 3471 O O . GLU B 1 202 ? 11.961 -42.031 -15.414 1 94.56 202 GLU B O 1
ATOM 3476 N N . LYS B 1 203 ? 9.992 -41.188 -16.141 1 95.38 203 LYS B N 1
ATOM 3477 C CA . LYS B 1 203 ? 10.492 -39.844 -16.094 1 95.38 203 LYS B CA 1
ATOM 3478 C C . LYS B 1 203 ? 10.758 -39.406 -14.648 1 95.38 203 LYS B C 1
ATOM 3480 O O . LYS B 1 203 ? 11.773 -38.75 -14.367 1 95.38 203 LYS B O 1
ATOM 3485 N N . LEU B 1 204 ? 9.812 -39.719 -13.773 1 96.38 204 LEU B N 1
ATOM 3486 C CA . LEU B 1 204 ? 9.977 -39.406 -12.359 1 96.38 204 LEU B CA 1
ATOM 3487 C C . LEU B 1 204 ? 11.242 -40.062 -11.805 1 96.38 204 LEU B C 1
ATOM 3489 O O . LEU B 1 204 ? 12.008 -39.406 -11.078 1 96.38 204 LEU B O 1
ATOM 3493 N N . SER B 1 205 ? 11.445 -41.281 -12.211 1 94.94 205 SER B N 1
ATOM 3494 C CA . SER B 1 205 ? 12.609 -42.031 -11.758 1 94.94 205 SER B CA 1
ATOM 3495 C C . SER B 1 205 ? 13.906 -41.406 -12.258 1 94.94 205 SER B C 1
ATOM 3497 O O . SER B 1 205 ? 14.898 -41.344 -11.531 1 94.94 205 SER B O 1
ATOM 3499 N N . SER B 1 206 ? 13.898 -41 -13.438 1 95.75 206 SER B N 1
ATOM 3500 C CA . SER B 1 206 ? 15.062 -40.312 -14 1 95.75 206 SER B CA 1
ATOM 3501 C C . SER B 1 206 ? 15.375 -39.031 -13.234 1 95.75 206 SER B C 1
ATOM 3503 O O . SER B 1 206 ? 16.531 -38.75 -12.93 1 95.75 206 SER B O 1
ATOM 3505 N N . HIS B 1 207 ? 14.289 -38.281 -12.922 1 95.06 207 HIS B N 1
ATOM 3506 C CA . HIS B 1 207 ? 14.484 -37.031 -12.164 1 95.06 207 HIS B CA 1
ATOM 3507 C C . HIS B 1 207 ? 15.039 -37.344 -10.766 1 95.06 207 HIS B C 1
ATOM 3509 O O . HIS B 1 207 ? 15.883 -36.594 -10.266 1 95.06 207 HIS B O 1
ATOM 3515 N N . LEU B 1 208 ? 14.547 -38.375 -10.172 1 95.81 208 LEU B N 1
ATOM 3516 C CA . LEU B 1 208 ? 15 -38.781 -8.844 1 95.81 208 LEU B CA 1
ATOM 3517 C C . LEU B 1 208 ? 16.484 -39.125 -8.867 1 95.81 208 LEU B C 1
ATOM 3519 O O . LEU B 1 208 ? 17.219 -38.844 -7.922 1 95.81 208 LEU B O 1
ATOM 3523 N N . GLN B 1 209 ? 16.875 -39.719 -9.945 1 95.12 209 GLN B N 1
ATOM 3524 C CA . GLN B 1 209 ? 18.266 -40.188 -10.078 1 95.12 209 GLN B CA 1
ATOM 3525 C C . GLN B 1 209 ? 19.219 -39.031 -10.234 1 95.12 209 GLN B C 1
ATOM 3527 O O . GLN B 1 209 ? 20.344 -39.062 -9.727 1 95.12 209 GLN B O 1
ATOM 3532 N N . TYR B 1 210 ? 18.828 -37.938 -10.836 1 92.75 210 TYR B N 1
ATOM 3533 C CA . TYR B 1 210 ? 19.734 -36.875 -11.219 1 92.75 210 TYR B CA 1
ATOM 3534 C C . TYR B 1 210 ? 19.609 -35.688 -10.281 1 92.75 210 TYR B C 1
ATOM 3536 O O . TYR B 1 210 ? 20.406 -34.75 -10.352 1 92.75 210 TYR B O 1
ATOM 3544 N N . SER B 1 211 ? 18.609 -35.75 -9.414 1 93.81 211 SER B N 1
ATOM 3545 C CA . SER B 1 211 ? 18.391 -34.656 -8.508 1 93.81 211 SER B CA 1
ATOM 3546 C C . SER B 1 211 ? 19.062 -34.875 -7.156 1 93.81 211 SER B C 1
ATOM 3548 O O . SER B 1 211 ? 19.453 -36 -6.84 1 93.81 211 SER B O 1
ATOM 3550 N N . SER B 1 212 ? 19.344 -33.844 -6.496 1 93.88 212 SER B N 1
ATOM 3551 C CA . SER B 1 212 ? 19.922 -33.938 -5.152 1 93.88 212 SER B CA 1
ATOM 3552 C C . SER B 1 212 ? 19.312 -32.875 -4.227 1 93.88 212 SER B C 1
ATOM 3554 O O . SER B 1 212 ? 18.562 -32 -4.676 1 93.88 212 SER B O 1
ATOM 3556 N N . GLY B 1 213 ? 19.469 -33.094 -2.959 1 95.69 213 GLY B N 1
ATOM 3557 C CA . GLY B 1 213 ? 19.047 -32.125 -1.973 1 95.69 213 GLY B CA 1
ATOM 3558 C C . GLY B 1 213 ? 17.547 -32.031 -1.828 1 95.69 213 GLY B C 1
ATOM 3559 O O . GLY B 1 213 ? 16.844 -33.062 -1.815 1 95.69 213 GLY B O 1
ATOM 3560 N N . GLU B 1 214 ? 17 -30.844 -1.687 1 96.31 214 GLU B N 1
ATOM 3561 C CA . GLU B 1 214 ? 15.586 -30.625 -1.41 1 96.31 214 GLU B CA 1
ATOM 3562 C C . GLU B 1 214 ? 14.719 -31.062 -2.584 1 96.31 214 GLU B C 1
ATOM 3564 O O . GLU B 1 214 ? 13.594 -31.531 -2.391 1 96.31 214 GLU B O 1
ATOM 3569 N N . VAL B 1 215 ? 15.266 -30.844 -3.736 1 96.44 215 VAL B N 1
ATOM 3570 C CA . VAL B 1 215 ? 14.508 -31.234 -4.926 1 96.44 215 VAL B CA 1
ATOM 3571 C C . VAL B 1 215 ? 14.297 -32.75 -4.934 1 96.44 215 VAL B C 1
ATOM 3573 O O . VAL B 1 215 ? 13.195 -33.219 -5.203 1 96.44 215 VAL B O 1
ATOM 3576 N N . LYS B 1 216 ? 15.352 -33.469 -4.633 1 96.81 216 LYS B N 1
ATOM 3577 C CA . LYS B 1 216 ? 15.242 -34.938 -4.578 1 96.81 216 LYS B CA 1
ATOM 3578 C C . LYS B 1 216 ? 14.25 -35.375 -3.508 1 96.81 216 LYS B C 1
ATOM 3580 O O . LYS B 1 216 ? 13.461 -36.281 -3.725 1 96.81 216 LYS B O 1
ATOM 3585 N N . GLU B 1 217 ? 14.312 -34.719 -2.389 1 97.44 217 GLU B N 1
ATOM 3586 C CA . GLU B 1 217 ? 13.383 -35.031 -1.307 1 97.44 217 GLU B CA 1
ATOM 3587 C C . GLU B 1 217 ? 11.938 -34.812 -1.736 1 97.44 217 GLU B C 1
ATOM 3589 O O . GLU B 1 217 ? 11.062 -35.625 -1.434 1 97.44 217 GLU B O 1
ATOM 3594 N N . ALA B 1 218 ? 11.719 -33.75 -2.375 1 97.19 218 ALA B N 1
ATOM 3595 C CA . ALA B 1 218 ? 10.375 -33.438 -2.848 1 97.19 218 ALA B CA 1
ATOM 3596 C C . ALA B 1 218 ? 9.914 -34.438 -3.889 1 97.19 218 ALA B C 1
ATOM 3598 O O . ALA B 1 218 ? 8.742 -34.844 -3.9 1 97.19 218 ALA B O 1
ATOM 3599 N N . LEU B 1 219 ? 10.812 -34.844 -4.707 1 97.38 219 LEU B N 1
ATOM 3600 C CA . LEU B 1 219 ? 10.5 -35.844 -5.723 1 97.38 219 LEU B CA 1
ATOM 3601 C C . LEU B 1 219 ? 10.18 -37.188 -5.078 1 97.38 219 LEU B C 1
ATOM 3603 O O . LEU B 1 219 ? 9.336 -37.938 -5.578 1 97.38 219 LEU B O 1
ATOM 3607 N N . GLN B 1 220 ? 10.852 -37.469 -4.043 1 97.06 220 GLN B N 1
ATOM 3608 C CA . GLN B 1 220 ? 10.586 -38.719 -3.322 1 97.06 220 GLN B CA 1
ATOM 3609 C C . GLN B 1 220 ? 9.188 -38.719 -2.729 1 97.06 220 GLN B C 1
ATOM 3611 O O . GLN B 1 220 ? 8.5 -39.719 -2.75 1 97.06 220 GLN B O 1
ATOM 3616 N N . GLU B 1 221 ? 8.805 -37.594 -2.217 1 95.69 221 GLU B N 1
ATOM 3617 C CA . GLU B 1 221 ? 7.445 -37.469 -1.708 1 95.69 221 GLU B CA 1
ATOM 3618 C C . GLU B 1 221 ? 6.422 -37.656 -2.822 1 95.69 221 GLU B C 1
ATOM 3620 O O . GLU B 1 221 ? 5.379 -38.281 -2.621 1 95.69 221 GLU B O 1
ATOM 3625 N N . LEU B 1 222 ? 6.758 -37.094 -3.902 1 95.94 222 LEU B N 1
ATOM 3626 C CA . LEU B 1 222 ? 5.883 -37.25 -5.059 1 95.94 222 LEU B CA 1
ATOM 3627 C C . LEU B 1 222 ? 5.77 -38.719 -5.484 1 95.94 222 LEU B C 1
ATOM 3629 O O . LEU B 1 222 ? 4.68 -39.188 -5.816 1 95.94 222 LEU B O 1
ATOM 3633 N N . GLU B 1 223 ? 6.863 -39.344 -5.465 1 95.62 223 GLU B N 1
ATOM 3634 C CA . GLU B 1 223 ? 6.926 -40.75 -5.855 1 95.62 223 GLU B CA 1
ATOM 3635 C C . GLU B 1 223 ? 6.059 -41.625 -4.941 1 95.62 223 GLU B C 1
ATOM 3637 O O . GLU B 1 223 ? 5.449 -42.594 -5.395 1 95.62 223 GLU B O 1
ATOM 3642 N N . MET B 1 224 ? 5.992 -41.25 -3.715 1 94.94 224 MET B N 1
ATOM 3643 C CA . MET B 1 224 ? 5.164 -42 -2.771 1 94.94 224 MET B CA 1
ATOM 3644 C C . MET B 1 224 ? 3.695 -41.969 -3.176 1 94.94 224 MET B C 1
ATOM 3646 O O . MET B 1 224 ? 2.973 -42.938 -3.043 1 94.94 224 MET B O 1
ATOM 3650 N N . GLU B 1 225 ? 3.266 -40.844 -3.662 1 94.12 225 GLU B N 1
ATOM 3651 C CA . GLU B 1 225 ? 1.875 -40.688 -4.086 1 94.12 225 GLU B CA 1
ATOM 3652 C C . GLU B 1 225 ? 1.607 -41.469 -5.363 1 94.12 225 GLU B C 1
ATOM 3654 O O . GLU B 1 225 ? 0.498 -41.969 -5.574 1 94.12 225 GLU B O 1
ATOM 3659 N N . TYR B 1 226 ? 2.625 -41.625 -6.18 1 92.5 226 TYR B N 1
ATOM 3660 C CA . TYR B 1 226 ? 2.494 -42.438 -7.387 1 92.5 226 TYR B CA 1
ATOM 3661 C C . TYR B 1 226 ? 2.184 -43.875 -7.035 1 92.5 226 TYR B C 1
ATOM 3663 O O . TYR B 1 226 ? 1.341 -44.5 -7.676 1 92.5 226 TYR B O 1
ATOM 3671 N N . ARG B 1 227 ? 2.783 -44.281 -6.055 1 90.19 227 ARG B N 1
ATOM 3672 C CA . ARG B 1 227 ? 2.574 -45.688 -5.613 1 90.19 227 ARG B CA 1
ATOM 3673 C C . ARG B 1 227 ? 1.153 -45.875 -5.102 1 90.19 227 ARG B C 1
ATOM 3675 O O . ARG B 1 227 ? 0.539 -46.906 -5.348 1 90.19 227 ARG B O 1
ATOM 3682 N N . VAL B 1 228 ? 0.666 -44.938 -4.426 1 89.5 228 VAL B N 1
ATOM 3683 C CA . VAL B 1 228 ? -0.682 -44.969 -3.869 1 89.5 228 VAL B CA 1
ATOM 3684 C C . VAL B 1 228 ? -1.706 -45.031 -5 1 89.5 228 VAL B C 1
ATOM 3686 O O . VAL B 1 228 ? -2.652 -45.812 -4.957 1 89.5 228 VAL B O 1
ATOM 3689 N N . HIS B 1 229 ? -1.536 -44.25 -5.996 1 89.44 229 HIS B N 1
ATOM 3690 C CA . HIS B 1 229 ? -2.496 -44.188 -7.094 1 89.44 229 HIS B CA 1
ATOM 3691 C C . HIS B 1 229 ? -2.32 -45.344 -8.062 1 89.44 229 HIS B C 1
ATOM 3693 O O . HIS B 1 229 ? -3.25 -45.688 -8.797 1 89.44 229 HIS B O 1
ATOM 3699 N N . GLY B 1 230 ? -1.104 -45.906 -8.273 1 78.94 230 GLY B N 1
ATOM 3700 C CA . GLY B 1 230 ? -0.864 -47.094 -9.07 1 78.94 230 GLY B CA 1
ATOM 3701 C C . GLY B 1 230 ? -1.466 -48.375 -8.469 1 78.94 230 GLY B C 1
ATOM 3702 O O . GLY B 1 230 ? -1.809 -49.312 -9.195 1 78.94 230 GLY B O 1
ATOM 3703 N N . ARG B 1 231 ? -1.543 -48.469 -7.238 1 67.19 231 ARG B N 1
ATOM 3704 C CA . ARG B 1 231 ? -2.16 -49.625 -6.57 1 67.19 231 ARG B CA 1
ATOM 3705 C C . ARG B 1 231 ? -3.68 -49.562 -6.699 1 67.19 231 ARG B C 1
ATOM 3707 O O . ARG B 1 231 ? -4.34 -50.594 -6.676 1 67.19 231 ARG B O 1
ATOM 3714 N N . GLU B 1 232 ? -4.207 -48.406 -6.809 1 51.81 232 GLU B N 1
ATOM 3715 C CA . GLU B 1 232 ? -5.656 -48.25 -6.941 1 51.81 232 GLU B CA 1
ATOM 3716 C C . GLU B 1 232 ? -6.102 -48.531 -8.375 1 51.81 232 GLU B C 1
ATOM 3718 O O . GLU B 1 232 ? -7.297 -48.688 -8.641 1 51.81 232 GLU B O 1
ATOM 3723 N N . SER B 1 233 ? -5.254 -48.562 -9.367 1 45.97 233 SER B N 1
ATOM 3724 C CA . SER B 1 233 ? -5.68 -48.969 -10.711 1 45.97 233 SER B CA 1
ATOM 3725 C C . SER B 1 233 ? -5.613 -50.469 -10.898 1 45.97 233 SER B C 1
ATOM 3727 O O . SER B 1 233 ? -4.738 -51.125 -10.336 1 45.97 233 SER B O 1
#

Organism: NCBI:txid252671